Protein AF-A0A535B2J3-F1 (afdb_monomer_lite)

Foldseek 3Di:
DLLVVQVVLLVVLVVLCVVLQQKDAPPVVVVGDFQDIDGGLLNVLLLVLLVCLCCCLQPVVDPFEDEDDDDQWDDQLLCVLLCLVPPQWFWWKAFPPPRQIDGPVPDDDQADPPPRGGIDDTDTDRFWAWDFDDPDPDPVRIITGAQADVSRCLVCVVVCCVVVVHDPQHKYKYKDKHATNDSDRDSPLQRHRIFIKIKMWGFHAQVCLVVVLVVVLVSVLVSLVVQVFDPVQWDKAWDDPVRDDPQFPTKIFTWGQRSVGTDGFKIKTFRFLSSNVSCCVSVVDDQWDQDPVVRDIDRTTTIMIMGTSSNSSVRLSSRQWDWDQDPNDIAIARQGDLSSQSFQEEQEEQAPDPVSLVVSVVVQVVCVVPTRYHYDRDDHPVVVVSSCRSRHHPYYHYRYLLNAAAEAEEEQADQLVQPPPQSVPAGQQQPDFLQGRLLVQQLLLCVVLSYAEYEYEYEPRQVVVCVVCPQVVVSPHGYDYQYQPDCQEDLSSVVSCCVVCPQGKYKYAYSQKHFPVGCNVVSSVCSVVVFQKEFEKEFAPQQLQAWAFDDDPQATPATDGNDPDGPGRIGTRRIMIHGSCLNVLSVPDARDVVSHSYSRSSVRVCVVVVGGYHYDYDPGDMDRNSHLVRSLVSSQVVLVPAAADAQEAEDDCEEEAPREAEDHLEYAECEYEYESEYAEHVEYHYCEYEYYSEYHYYCEYEYCAAEYSEYADENEYAENDPDYHYSYYHHYNHYHYQDPDPDRDDDDDDDPPDDDDDDD

Structure (mmCIF, N/CA/C/O backbone):
data_AF-A0A535B2J3-F1
#
_entry.id   AF-A0A535B2J3-F1
#
loop_
_atom_site.group_PDB
_atom_site.id
_atom_site.type_symbol
_atom_site.label_atom_id
_atom_site.label_alt_id
_atom_site.label_comp_id
_atom_site.label_asym_id
_atom_site.label_entity_id
_atom_site.label_seq_id
_atom_site.pdbx_PDB_ins_code
_atom_site.Cartn_x
_atom_site.Cartn_y
_atom_site.Cartn_z
_atom_site.occupancy
_atom_site.B_iso_or_equiv
_atom_site.auth_seq_id
_atom_site.auth_comp_id
_atom_site.auth_asym_id
_atom_site.auth_atom_id
_atom_site.pdbx_PDB_model_num
ATOM 1 N N . MET A 1 1 ? 2.328 32.610 -19.456 1.00 42.97 1 MET A N 1
ATOM 2 C CA . MET A 1 1 ? 1.638 31.982 -18.310 1.00 42.97 1 MET A CA 1
ATOM 3 C C . MET A 1 1 ? 1.812 30.473 -18.332 1.00 42.97 1 MET A C 1
ATOM 5 O O . MET A 1 1 ? 2.559 30.004 -17.493 1.00 42.97 1 MET A O 1
ATOM 9 N N . ALA A 1 2 ? 1.305 29.754 -19.344 1.00 49.28 2 ALA A N 1
ATOM 10 C CA . ALA A 1 2 ? 1.430 28.292 -19.425 1.00 49.28 2 ALA A CA 1
ATOM 11 C C . ALA A 1 2 ? 2.874 27.763 -19.261 1.00 49.28 2 ALA A C 1
ATOM 13 O O . ALA A 1 2 ? 3.109 26.915 -18.417 1.00 49.28 2 ALA A O 1
ATOM 14 N N . ILE A 1 3 ? 3.874 28.277 -19.989 1.00 49.31 3 ILE A N 1
ATOM 15 C CA . ILE A 1 3 ? 5.268 27.773 -19.897 1.00 49.31 3 ILE A CA 1
ATOM 16 C C . ILE A 1 3 ? 5.845 27.878 -18.467 1.00 49.31 3 ILE A C 1
ATOM 18 O O . ILE A 1 3 ? 6.534 26.967 -18.017 1.00 49.31 3 ILE A O 1
ATOM 22 N N . ALA A 1 4 ? 5.517 28.946 -17.731 1.00 56.03 4 ALA A N 1
ATOM 23 C CA . ALA A 1 4 ? 5.994 29.149 -16.361 1.00 56.03 4 ALA A CA 1
ATOM 24 C C . ALA A 1 4 ? 5.326 28.187 -15.359 1.00 56.03 4 ALA A C 1
ATOM 26 O O . ALA A 1 4 ? 5.991 27.676 -14.462 1.00 56.03 4 ALA A O 1
ATOM 27 N N . GLU A 1 5 ? 4.034 27.894 -15.535 1.00 60.22 5 GLU A N 1
ATOM 28 C CA . GLU A 1 5 ? 3.304 26.913 -14.713 1.00 60.22 5 GLU A CA 1
ATOM 29 C C . GLU A 1 5 ? 3.809 25.481 -14.945 1.00 60.22 5 GLU A C 1
ATOM 31 O O . GLU A 1 5 ? 3.962 24.707 -14.000 1.00 60.22 5 GLU A O 1
ATOM 36 N N . HIS A 1 6 ? 4.144 25.137 -16.190 1.00 66.19 6 HIS A N 1
ATOM 37 C CA . HIS A 1 6 ? 4.666 23.817 -16.536 1.00 66.19 6 HIS A CA 1
ATOM 38 C C . HIS A 1 6 ? 6.083 23.563 -16.003 1.00 66.19 6 HIS A C 1
ATOM 40 O O . HIS A 1 6 ? 6.387 22.462 -15.537 1.00 66.19 6 HIS A O 1
ATOM 46 N N . GLN A 1 7 ? 6.948 24.578 -16.039 1.00 67.94 7 GLN A N 1
ATOM 47 C CA . GLN A 1 7 ? 8.300 24.486 -15.487 1.00 67.94 7 GLN A CA 1
ATOM 48 C C . GLN A 1 7 ? 8.262 24.328 -13.957 1.00 67.94 7 GLN A C 1
ATOM 50 O O . GLN A 1 7 ? 8.985 23.497 -13.405 1.00 67.94 7 GLN A O 1
ATOM 55 N N . ALA A 1 8 ? 7.320 25.007 -13.292 1.00 80.88 8 ALA A N 1
ATOM 56 C CA . ALA A 1 8 ? 7.088 24.864 -11.858 1.00 80.88 8 ALA A CA 1
ATOM 57 C C . ALA A 1 8 ? 6.654 23.439 -11.451 1.00 80.88 8 ALA A C 1
ATOM 59 O O . ALA A 1 8 ? 7.079 22.947 -10.406 1.00 80.88 8 ALA A O 1
ATOM 60 N N . LEU A 1 9 ? 5.847 22.742 -12.263 1.00 87.19 9 LEU A N 1
ATOM 61 C CA . LEU A 1 9 ? 5.443 21.357 -11.976 1.00 87.19 9 LEU A CA 1
ATOM 62 C C . LEU A 1 9 ? 6.635 20.387 -12.006 1.00 87.19 9 LEU A C 1
ATOM 64 O O . LEU A 1 9 ? 6.785 19.563 -11.103 1.00 87.19 9 LEU A O 1
ATOM 68 N N . MET A 1 10 ? 7.511 20.502 -13.008 1.00 89.81 10 MET A N 1
ATOM 69 C CA . MET A 1 10 ? 8.708 19.658 -13.099 1.00 89.81 10 MET A CA 1
ATOM 70 C C . MET A 1 10 ? 9.654 19.875 -11.912 1.00 89.81 10 MET A C 1
ATOM 72 O O . MET A 1 10 ? 10.157 18.907 -11.345 1.00 89.81 10 MET A O 1
ATOM 76 N N . GLU A 1 11 ? 9.857 21.122 -11.484 1.00 90.06 11 GLU A N 1
ATOM 77 C CA . GLU A 1 11 ? 10.669 21.437 -10.302 1.00 90.06 11 GLU A CA 1
ATOM 78 C C . GLU A 1 11 ? 10.076 20.840 -9.017 1.00 90.06 11 GLU A C 1
ATOM 80 O O . GLU A 1 11 ? 10.792 20.211 -8.229 1.00 90.06 11 GLU A O 1
ATOM 85 N N . LYS A 1 12 ? 8.755 20.969 -8.826 1.00 92.69 12 LYS A N 1
ATOM 86 C CA . LYS A 1 12 ? 8.033 20.359 -7.698 1.00 92.69 12 LYS A CA 1
ATOM 87 C C . LYS A 1 12 ? 8.185 18.838 -7.682 1.00 92.69 12 LYS A C 1
ATOM 89 O O . LYS A 1 12 ? 8.439 18.266 -6.621 1.00 92.69 12 LYS A O 1
ATOM 94 N N . LEU A 1 13 ? 8.076 18.188 -8.840 1.00 92.25 13 LEU A N 1
ATOM 95 C CA . LEU A 1 13 ? 8.222 16.739 -8.980 1.00 92.25 13 LEU A CA 1
ATOM 96 C C . LEU A 1 13 ? 9.639 16.256 -8.704 1.00 92.25 13 LEU A C 1
ATOM 98 O O . LEU A 1 13 ? 9.809 15.299 -7.957 1.00 92.25 13 LEU A O 1
ATOM 102 N N . VAL A 1 14 ? 10.659 16.924 -9.245 1.00 91.75 14 VAL A N 1
ATOM 103 C CA . VAL A 1 14 ? 12.063 16.586 -8.964 1.00 91.75 14 VAL A CA 1
ATOM 104 C C . VAL A 1 14 ? 12.368 16.767 -7.473 1.00 91.75 14 VAL A C 1
ATOM 106 O O . VAL A 1 14 ? 13.015 15.917 -6.859 1.00 91.75 14 VAL A O 1
ATOM 109 N N . SER A 1 15 ? 11.840 17.828 -6.856 1.00 94.25 15 SER A N 1
ATOM 110 C CA . SER A 1 15 ? 11.948 18.064 -5.412 1.00 94.25 15 SER A CA 1
ATOM 111 C C . SER A 1 15 ? 11.258 16.970 -4.587 1.00 94.25 15 SER A C 1
ATOM 113 O O . SER A 1 15 ? 11.850 16.441 -3.640 1.00 94.25 15 SER A O 1
ATOM 115 N N . LEU A 1 16 ? 10.037 16.569 -4.964 1.00 95.44 16 LEU A N 1
ATOM 116 C CA . LEU A 1 16 ? 9.313 15.460 -4.336 1.00 95.44 16 LEU A CA 1
ATOM 117 C C . LEU A 1 16 ? 10.080 14.141 -4.488 1.00 95.44 16 LEU A C 1
ATOM 119 O O . LEU A 1 16 ? 10.287 13.438 -3.497 1.00 95.44 16 LEU A O 1
ATOM 123 N N . ALA A 1 17 ? 10.536 13.836 -5.705 1.00 96.00 17 ALA A N 1
ATOM 124 C CA . ALA A 1 17 ? 11.269 12.623 -6.038 1.00 96.00 17 ALA A CA 1
ATOM 125 C C . ALA A 1 17 ? 12.525 12.478 -5.176 1.00 96.00 17 ALA A C 1
ATOM 127 O O . ALA A 1 17 ? 12.746 11.421 -4.582 1.00 96.00 17 ALA A O 1
ATOM 128 N N . LYS A 1 18 ? 13.287 13.564 -5.016 1.00 95.50 18 LYS A N 1
ATOM 129 C CA . LYS A 1 18 ? 14.454 13.604 -4.134 1.00 95.50 18 LYS A CA 1
ATOM 130 C C . LYS A 1 18 ? 14.072 13.463 -2.660 1.00 95.50 18 LYS A C 1
ATOM 132 O O . LYS A 1 18 ? 14.668 12.665 -1.945 1.00 95.50 18 LYS A O 1
ATOM 137 N N . ARG A 1 19 ? 13.063 14.200 -2.180 1.00 96.25 19 ARG A N 1
ATOM 138 C CA . ARG A 1 19 ? 12.648 14.174 -0.763 1.00 96.25 19 ARG A CA 1
ATOM 139 C C . ARG A 1 19 ? 12.114 12.808 -0.325 1.00 96.25 19 ARG A C 1
ATOM 141 O O . ARG A 1 19 ? 12.286 12.436 0.834 1.00 96.25 19 ARG A O 1
ATOM 148 N N . ARG A 1 20 ? 11.429 12.092 -1.220 1.00 96.62 20 ARG A N 1
ATOM 149 C CA . ARG A 1 20 ? 10.781 10.804 -0.924 1.00 96.62 20 ARG A CA 1
ATOM 150 C C . ARG A 1 20 ? 11.574 9.584 -1.378 1.00 96.62 20 ARG A C 1
ATOM 152 O O . ARG A 1 20 ? 11.248 8.479 -0.970 1.00 96.62 20 ARG A O 1
ATOM 159 N N . GLY A 1 21 ? 12.646 9.764 -2.143 1.00 96.81 21 GLY A N 1
ATOM 160 C CA . GLY A 1 21 ? 13.520 8.665 -2.543 1.00 96.81 21 GLY A CA 1
ATOM 161 C C . GLY A 1 21 ? 13.030 7.889 -3.762 1.00 96.81 21 GLY A C 1
ATOM 162 O O . GLY A 1 21 ? 13.150 6.664 -3.807 1.00 96.81 21 GLY A O 1
ATOM 163 N N . PHE A 1 22 ? 12.494 8.599 -4.757 1.00 98.06 22 PHE A N 1
ATOM 164 C CA . PHE A 1 22 ? 12.253 8.053 -6.091 1.00 98.06 22 PHE A CA 1
ATOM 165 C C . PHE A 1 22 ? 13.545 8.040 -6.914 1.00 98.06 22 PHE A C 1
ATOM 167 O O . PHE A 1 22 ? 14.028 6.974 -7.275 1.00 98.06 22 PHE A O 1
ATOM 174 N N . PHE A 1 23 ? 14.158 9.193 -7.165 1.00 97.06 23 PHE A N 1
ATOM 175 C CA . PHE A 1 23 ? 15.430 9.260 -7.885 1.00 97.06 23 PHE A CA 1
ATOM 176 C C . PHE A 1 23 ? 16.284 10.443 -7.431 1.00 97.06 23 PHE A C 1
ATOM 178 O O . PHE A 1 23 ? 15.773 11.444 -6.923 1.00 97.06 23 PHE A O 1
ATOM 185 N N . PHE A 1 24 ? 17.592 10.304 -7.626 1.00 94.75 24 PHE A N 1
ATOM 186 C CA . PHE A 1 24 ? 18.632 11.245 -7.232 1.00 94.75 24 PHE A CA 1
ATOM 187 C C . PHE A 1 24 ? 19.611 11.455 -8.382 1.00 94.75 24 PHE A C 1
ATOM 189 O O . PHE A 1 24 ? 19.810 10.569 -9.216 1.00 94.75 24 PHE A O 1
ATOM 196 N N . GLN A 1 25 ? 20.255 12.616 -8.408 1.00 94.75 25 GLN A N 1
ATOM 197 C CA . GLN A 1 25 ? 21.348 12.855 -9.337 1.00 94.75 25 GLN A CA 1
ATOM 198 C C . GLN A 1 25 ? 22.500 11.897 -8.998 1.00 94.75 25 GLN A C 1
ATOM 200 O O . GLN A 1 25 ? 22.959 11.872 -7.856 1.00 94.75 25 GLN A O 1
ATOM 205 N N . SER A 1 26 ? 22.980 11.112 -9.968 1.00 95.50 26 SER A N 1
ATOM 206 C CA . SER A 1 26 ? 24.045 10.147 -9.675 1.00 95.50 26 SER A CA 1
ATOM 207 C C . SER A 1 26 ? 25.315 10.868 -9.243 1.00 95.50 26 SER A C 1
ATOM 209 O O . SER A 1 26 ? 25.678 11.890 -9.835 1.00 95.50 26 SER A O 1
ATOM 211 N N . SER A 1 27 ? 25.977 10.341 -8.209 1.00 95.75 27 SER A N 1
ATOM 212 C CA . SER A 1 27 ? 27.178 10.932 -7.597 1.00 95.75 27 SER A CA 1
ATOM 213 C C . SER A 1 27 ? 26.992 12.374 -7.095 1.00 95.75 27 SER A C 1
ATOM 215 O O . SER A 1 27 ? 27.917 13.184 -7.165 1.00 95.75 27 SER A O 1
ATOM 217 N N . GLU A 1 28 ? 25.803 12.715 -6.580 1.00 93.69 28 GLU A N 1
ATOM 218 C CA . GLU A 1 28 ? 25.442 14.087 -6.180 1.00 93.69 28 GLU A CA 1
ATOM 219 C C . GLU A 1 28 ? 26.462 14.748 -5.235 1.00 93.69 28 GLU A C 1
ATOM 221 O O . GLU A 1 28 ? 26.800 15.918 -5.409 1.00 93.69 28 GLU A O 1
ATOM 226 N N . ILE A 1 29 ? 27.024 13.993 -4.283 1.00 95.69 29 ILE A N 1
ATOM 227 C CA . ILE A 1 29 ? 28.016 14.506 -3.319 1.00 95.69 29 ILE A CA 1
ATOM 228 C C . ILE A 1 29 ? 29.322 14.994 -3.973 1.00 95.69 29 ILE A C 1
ATOM 230 O O . ILE A 1 29 ? 30.072 15.740 -3.352 1.00 95.69 29 ILE A O 1
ATOM 234 N N . TYR A 1 30 ? 29.586 14.588 -5.218 1.00 96.38 30 TYR A N 1
ATOM 235 C CA . TYR A 1 30 ? 30.733 15.002 -6.030 1.00 96.38 30 TYR A CA 1
ATOM 236 C C . TYR A 1 30 ? 30.366 16.062 -7.083 1.00 96.38 30 TYR A C 1
ATOM 238 O O . TYR A 1 30 ? 31.141 16.312 -8.002 1.00 96.38 30 TYR A O 1
ATOM 246 N N . GLY A 1 31 ? 29.188 16.683 -6.969 1.00 89.12 31 GLY A N 1
ATOM 247 C CA . GLY A 1 31 ? 28.666 17.651 -7.940 1.00 89.12 31 GLY A CA 1
ATOM 248 C C . GLY A 1 31 ? 27.730 17.044 -8.987 1.00 89.12 31 GLY A C 1
ATOM 249 O O . GLY A 1 31 ? 27.185 17.778 -9.807 1.00 89.12 31 GLY A O 1
ATOM 250 N N . GLY A 1 32 ? 27.493 15.730 -8.926 1.00 90.69 32 GLY A N 1
ATOM 251 C CA . GLY A 1 32 ? 26.616 15.017 -9.846 1.00 90.69 32 GLY A CA 1
ATOM 252 C C . GLY A 1 32 ? 27.232 14.766 -11.226 1.00 90.69 32 GLY A C 1
ATOM 253 O O . GLY A 1 32 ? 28.096 15.505 -11.692 1.00 90.69 32 GLY A O 1
ATOM 254 N N . LEU A 1 33 ? 26.760 13.722 -11.911 1.00 89.94 33 LEU A N 1
ATOM 255 C CA . LEU A 1 33 ? 27.131 13.438 -13.299 1.00 89.94 33 LEU A CA 1
ATOM 256 C C . LEU A 1 33 ? 25.932 13.593 -14.246 1.00 89.94 33 LEU A C 1
ATOM 258 O O . LEU A 1 33 ? 25.046 12.741 -14.304 1.00 89.94 33 LEU A O 1
ATOM 262 N N . GLN A 1 34 ? 25.912 14.682 -15.020 1.00 88.38 34 GLN A N 1
ATOM 263 C CA . GLN A 1 34 ? 24.789 15.020 -15.901 1.00 88.38 34 GLN A CA 1
ATOM 264 C C . GLN A 1 34 ? 24.424 13.864 -16.852 1.00 88.38 34 GLN A C 1
ATOM 266 O O . GLN A 1 34 ? 25.271 13.337 -17.581 1.00 88.38 34 GLN A O 1
ATOM 271 N N . GLY A 1 35 ? 23.136 13.510 -16.869 1.00 89.56 35 GLY A N 1
ATOM 272 C CA . GLY A 1 35 ? 22.592 12.414 -17.676 1.00 89.56 35 GLY A CA 1
ATOM 273 C C . GLY A 1 35 ? 22.615 11.042 -16.993 1.00 89.56 35 GLY A C 1
ATOM 274 O O . GLY A 1 35 ? 22.115 10.091 -17.585 1.00 89.56 35 GLY A O 1
ATOM 275 N N . PHE A 1 36 ? 23.133 10.935 -15.767 1.00 94.81 36 PHE A N 1
ATOM 276 C CA . PHE A 1 36 ? 23.138 9.707 -14.966 1.00 94.81 36 PHE A CA 1
ATOM 277 C C . PHE A 1 36 ? 22.370 9.920 -13.662 1.00 94.81 36 PHE A C 1
ATOM 279 O O . PHE A 1 36 ? 22.537 10.944 -12.998 1.00 94.81 36 PHE A O 1
ATOM 286 N N . TRP A 1 37 ? 21.524 8.962 -13.293 1.00 95.69 37 TRP A N 1
ATOM 287 C CA . TRP A 1 37 ? 20.621 9.076 -12.149 1.00 95.69 37 TRP A CA 1
ATOM 288 C C . TRP A 1 37 ? 20.557 7.764 -11.374 1.00 95.69 37 TRP A C 1
ATOM 290 O O . TRP A 1 37 ? 20.576 6.686 -11.966 1.00 95.69 37 TRP A O 1
ATOM 300 N N . ASP A 1 38 ? 20.431 7.881 -10.056 1.00 96.94 38 ASP A N 1
ATOM 301 C CA . ASP A 1 38 ? 20.283 6.750 -9.147 1.00 96.94 38 ASP A CA 1
ATOM 302 C C . ASP A 1 38 ? 18.822 6.664 -8.687 1.00 96.94 38 ASP A C 1
ATOM 304 O O . ASP A 1 38 ? 18.208 7.676 -8.345 1.00 96.94 38 ASP A O 1
ATOM 308 N N . PHE A 1 39 ? 18.247 5.462 -8.647 1.00 97.81 39 PHE A N 1
ATOM 309 C CA . PHE A 1 39 ? 16.868 5.252 -8.194 1.00 97.81 39 PHE A CA 1
ATOM 310 C C . PHE A 1 39 ? 16.849 4.823 -6.726 1.00 97.81 39 PHE A C 1
ATOM 312 O O . PHE A 1 39 ? 17.432 3.801 -6.363 1.00 97.81 39 PHE A O 1
ATOM 319 N N . GLY A 1 40 ? 16.175 5.607 -5.882 1.00 97.62 40 GLY A N 1
ATOM 320 C CA . GLY A 1 40 ? 16.051 5.350 -4.448 1.00 97.62 40 GLY A CA 1
ATOM 321 C C . GLY A 1 40 ? 15.071 4.214 -4.115 1.00 97.62 40 GLY A C 1
ATOM 322 O O . GLY A 1 40 ? 14.533 3.571 -5.020 1.00 97.62 40 GLY A O 1
ATOM 323 N N . PRO A 1 41 ? 14.793 3.961 -2.821 1.00 97.94 41 PRO A N 1
ATOM 324 C CA . PRO A 1 41 ? 13.966 2.829 -2.385 1.00 97.94 41 PRO A CA 1
ATOM 325 C C . PRO A 1 41 ? 12.567 2.772 -3.023 1.00 97.94 41 PRO A C 1
ATOM 327 O O . PRO A 1 41 ? 12.095 1.700 -3.413 1.00 97.94 41 PRO A O 1
ATOM 330 N N . LEU A 1 42 ? 11.906 3.921 -3.188 1.00 98.12 42 LEU A N 1
ATOM 331 C CA . LEU A 1 42 ? 10.589 3.975 -3.828 1.00 98.12 42 LEU A CA 1
ATOM 332 C C . LEU A 1 42 ? 10.705 3.881 -5.349 1.00 98.12 42 LEU A C 1
ATOM 334 O O . LEU A 1 42 ? 9.904 3.206 -5.996 1.00 98.12 42 LEU A O 1
ATOM 338 N N . GLY A 1 43 ? 11.732 4.512 -5.920 1.00 97.69 43 GLY A N 1
ATOM 339 C CA . GLY A 1 43 ? 11.957 4.508 -7.361 1.00 97.69 43 GLY A CA 1
ATOM 340 C C . GLY A 1 43 ? 12.300 3.133 -7.897 1.00 97.69 43 GLY A C 1
ATOM 341 O O . GLY A 1 43 ? 11.712 2.724 -8.890 1.00 97.69 43 GLY A O 1
ATOM 342 N N . VAL A 1 44 ? 13.175 2.378 -7.226 1.00 97.81 44 VAL A N 1
ATOM 343 C CA . VAL A 1 44 ? 13.507 1.007 -7.643 1.00 97.81 44 VAL A CA 1
ATOM 344 C C . VAL A 1 44 ? 12.272 0.105 -7.608 1.00 97.81 44 VAL A C 1
ATOM 346 O O . VAL A 1 44 ? 12.071 -0.710 -8.507 1.00 97.81 44 VAL A O 1
ATOM 349 N N . THR A 1 45 ? 11.395 0.296 -6.621 1.00 97.94 45 THR A N 1
ATOM 350 C CA . THR A 1 45 ? 10.156 -0.475 -6.483 1.00 97.94 45 THR A CA 1
ATOM 351 C C . THR A 1 45 ? 9.156 -0.141 -7.590 1.00 97.94 45 THR A C 1
ATOM 353 O O . THR A 1 45 ? 8.603 -1.052 -8.215 1.00 97.94 45 THR A O 1
ATOM 356 N N . LEU A 1 46 ? 8.968 1.146 -7.894 1.00 98.12 46 LEU A N 1
ATOM 357 C CA . LEU A 1 46 ? 8.133 1.601 -9.010 1.00 98.12 46 LEU A CA 1
ATOM 358 C C . LEU A 1 46 ? 8.681 1.106 -10.356 1.00 98.12 46 LEU A C 1
ATOM 360 O O . LEU A 1 46 ? 7.953 0.510 -11.148 1.00 98.12 46 LEU A O 1
ATOM 364 N N . ARG A 1 47 ? 9.988 1.264 -10.580 1.00 97.44 47 ARG A N 1
ATOM 365 C CA . ARG A 1 47 ? 10.705 0.819 -11.783 1.00 97.44 47 ARG A CA 1
ATOM 366 C C . ARG A 1 47 ? 10.558 -0.686 -12.004 1.00 97.44 47 ARG A C 1
ATOM 368 O O . ARG A 1 47 ? 10.275 -1.130 -13.113 1.00 97.44 47 ARG A O 1
ATOM 375 N N . ASN A 1 48 ? 10.678 -1.482 -10.943 1.00 97.94 48 ASN A N 1
ATOM 376 C CA . ASN A 1 48 ? 10.456 -2.927 -11.002 1.00 97.94 48 ASN A CA 1
ATOM 377 C C . ASN A 1 48 ? 8.986 -3.290 -11.253 1.00 97.94 48 ASN A C 1
ATOM 379 O O . ASN A 1 48 ? 8.722 -4.269 -11.950 1.00 97.94 48 ASN A O 1
ATOM 383 N N . SER A 1 49 ? 8.036 -2.512 -10.728 1.00 97.62 49 SER A N 1
ATOM 384 C CA . SER A 1 49 ? 6.602 -2.716 -10.978 1.00 97.62 49 SER A CA 1
ATOM 385 C C . SER A 1 49 ? 6.249 -2.469 -12.447 1.00 97.62 49 SER A C 1
ATOM 387 O O . SER A 1 49 ? 5.562 -3.295 -13.045 1.00 97.62 49 SER A O 1
ATOM 389 N N . ILE A 1 50 ? 6.800 -1.410 -13.052 1.00 98.38 50 ILE A N 1
ATOM 390 C CA . ILE A 1 50 ? 6.670 -1.110 -14.488 1.00 98.38 50 ILE A CA 1
ATOM 391 C C . ILE A 1 50 ? 7.232 -2.263 -15.328 1.00 98.38 50 ILE A C 1
ATOM 393 O O . ILE A 1 50 ? 6.522 -2.818 -16.167 1.00 98.38 50 ILE A O 1
ATOM 397 N N . LYS A 1 51 ? 8.473 -2.687 -15.053 1.00 98.56 51 LYS A N 1
ATOM 398 C CA . LYS A 1 51 ? 9.116 -3.803 -15.766 1.00 98.56 51 LYS A CA 1
ATOM 399 C C . LYS A 1 51 ? 8.329 -5.103 -15.658 1.00 98.56 51 LYS A C 1
ATOM 401 O O . LYS A 1 51 ? 8.141 -5.791 -16.653 1.00 98.56 51 LYS A O 1
ATOM 406 N N . ARG A 1 52 ? 7.833 -5.434 -14.463 1.00 98.00 52 ARG A N 1
ATOM 407 C CA . ARG A 1 52 ? 7.024 -6.640 -14.243 1.00 98.00 52 ARG A CA 1
ATOM 408 C C . ARG A 1 52 ? 5.691 -6.569 -14.984 1.00 98.00 52 ARG A C 1
ATOM 410 O O . ARG A 1 52 ? 5.273 -7.570 -15.551 1.00 98.00 52 ARG A O 1
ATOM 417 N N . ALA A 1 53 ? 5.036 -5.409 -14.996 1.00 98.25 53 ALA A N 1
ATOM 418 C CA . ALA A 1 53 ? 3.793 -5.214 -15.739 1.00 98.25 53 ALA A CA 1
ATOM 419 C C . ALA A 1 53 ? 4.001 -5.355 -17.253 1.00 98.25 53 ALA A C 1
ATOM 421 O O . ALA A 1 53 ? 3.168 -5.959 -17.934 1.00 98.25 53 ALA A O 1
ATOM 422 N N . TRP A 1 54 ? 5.117 -4.841 -17.776 1.00 98.62 54 TRP A N 1
ATOM 423 C CA . TRP A 1 54 ? 5.496 -5.031 -19.174 1.00 98.62 54 TRP A CA 1
ATOM 424 C C . TRP A 1 54 ? 5.791 -6.501 -19.468 1.00 98.62 54 TRP A C 1
ATOM 426 O O . TRP A 1 54 ? 5.133 -7.079 -20.325 1.00 98.62 54 TRP A O 1
ATOM 436 N N . TRP A 1 55 ? 6.689 -7.134 -18.703 1.00 98.75 55 TRP A N 1
ATOM 437 C CA . TRP A 1 55 ? 7.105 -8.526 -18.912 1.00 98.75 55 TRP A CA 1
ATOM 438 C C . TRP A 1 55 ? 5.928 -9.495 -18.855 1.00 98.75 55 TRP A C 1
ATOM 440 O O . TRP A 1 55 ? 5.763 -10.342 -19.729 1.00 98.75 55 TRP A O 1
ATOM 450 N N . ARG A 1 56 ? 5.048 -9.316 -17.866 1.00 98.31 56 ARG A N 1
ATOM 451 C CA . ARG A 1 56 ? 3.833 -10.116 -17.743 1.00 98.31 56 ARG A CA 1
ATOM 452 C C . ARG A 1 56 ? 2.950 -9.999 -18.984 1.00 98.31 56 ARG A C 1
ATOM 454 O O . ARG A 1 56 ? 2.468 -11.006 -19.477 1.00 98.31 56 ARG A O 1
ATOM 461 N N . THR A 1 57 ? 2.743 -8.787 -19.493 1.00 98.00 57 THR A N 1
ATOM 462 C CA . THR A 1 57 ? 1.847 -8.551 -20.639 1.00 98.00 57 THR A CA 1
ATOM 463 C C . THR A 1 57 ? 2.466 -8.990 -21.963 1.00 98.00 57 THR A C 1
ATOM 465 O O . THR A 1 57 ? 1.784 -9.565 -22.805 1.00 98.00 57 THR A O 1
ATOM 468 N N . MET A 1 58 ? 3.750 -8.698 -22.150 1.00 97.94 58 MET A N 1
ATOM 469 C CA . MET A 1 58 ? 4.452 -8.878 -23.418 1.00 97.94 58 MET A CA 1
ATOM 470 C C . MET A 1 58 ? 5.029 -10.277 -23.579 1.00 97.94 58 MET A C 1
ATOM 472 O O . MET A 1 58 ? 5.238 -10.691 -24.708 1.00 97.94 58 MET A O 1
ATOM 476 N N . VAL A 1 59 ? 5.278 -10.999 -22.483 1.00 98.19 59 VAL A N 1
ATOM 477 C CA . VAL A 1 59 ? 5.914 -12.322 -22.507 1.00 98.19 59 VAL A CA 1
ATOM 478 C C . VAL A 1 59 ? 5.031 -13.367 -21.824 1.00 98.19 59 VAL A C 1
ATOM 480 O O . VAL A 1 59 ? 4.589 -14.303 -22.470 1.00 98.19 59 VAL A O 1
ATOM 483 N N . GLU A 1 60 ? 4.717 -13.219 -20.532 1.00 98.31 60 GLU A N 1
ATOM 484 C CA . GLU A 1 60 ? 4.087 -14.314 -19.758 1.00 98.31 60 GLU A CA 1
ATOM 485 C C . GLU A 1 60 ? 2.627 -14.611 -20.131 1.00 98.31 60 GLU A C 1
ATOM 487 O O . GLU A 1 60 ? 2.162 -15.733 -19.949 1.00 98.31 60 GLU A O 1
ATOM 492 N N . LEU A 1 61 ? 1.879 -13.605 -20.591 1.00 98.00 61 LEU A N 1
ATOM 493 C CA . LEU A 1 61 ? 0.474 -13.737 -20.999 1.00 98.00 61 LEU A CA 1
ATOM 494 C C . LEU A 1 61 ? 0.320 -14.050 -22.495 1.00 98.00 61 LEU A C 1
ATOM 496 O O . LEU A 1 61 ? -0.784 -13.940 -23.031 1.00 98.00 61 LEU A O 1
ATOM 500 N N . ARG A 1 62 ? 1.416 -14.402 -23.173 1.00 97.12 62 ARG A N 1
ATOM 501 C CA . ARG A 1 62 ? 1.463 -14.652 -24.610 1.00 97.12 62 ARG A CA 1
ATOM 502 C C . ARG A 1 62 ? 2.066 -16.019 -24.908 1.00 97.12 62 ARG A C 1
ATOM 504 O O . ARG A 1 62 ? 3.047 -16.417 -24.293 1.00 97.12 62 ARG A O 1
ATOM 511 N N . ASP A 1 63 ? 1.514 -16.693 -25.911 1.00 97.12 63 ASP A N 1
ATOM 512 C CA . ASP A 1 63 ? 2.036 -17.978 -26.398 1.00 97.12 63 ASP A CA 1
ATOM 513 C C . ASP A 1 63 ? 3.081 -17.805 -27.516 1.00 97.12 63 ASP A C 1
ATOM 515 O O . ASP A 1 63 ? 3.735 -18.762 -27.928 1.00 97.12 63 ASP A O 1
ATOM 519 N N . ASP A 1 64 ? 3.220 -16.584 -28.035 1.00 97.88 64 ASP A N 1
ATOM 520 C CA . ASP A 1 64 ? 3.990 -16.245 -29.231 1.00 97.88 64 ASP A CA 1
ATOM 521 C C . ASP A 1 64 ? 5.210 -15.358 -28.943 1.00 97.88 64 ASP A C 1
ATOM 523 O O . ASP A 1 64 ? 5.846 -14.898 -29.886 1.00 97.88 64 ASP A O 1
ATOM 527 N N . VAL A 1 65 ? 5.562 -15.107 -27.677 1.00 98.44 65 VAL A N 1
ATOM 528 C CA . VAL A 1 65 ? 6.731 -14.293 -27.302 1.00 98.44 65 VAL A CA 1
ATOM 529 C C . VAL A 1 65 ? 7.583 -15.012 -26.264 1.00 98.44 65 VAL A C 1
ATOM 531 O O . VAL A 1 65 ? 7.075 -15.564 -25.292 1.00 98.44 65 VAL A O 1
ATOM 534 N N . VAL A 1 66 ? 8.901 -14.972 -26.449 1.00 98.56 66 VAL A N 1
ATOM 535 C CA . VAL A 1 66 ? 9.889 -15.518 -25.507 1.00 98.56 66 VAL A CA 1
ATOM 536 C C . VAL A 1 66 ? 10.836 -14.438 -25.008 1.00 98.56 66 VAL A C 1
ATOM 538 O O . VAL A 1 66 ? 11.055 -13.432 -25.673 1.00 98.56 66 VAL A O 1
ATOM 541 N N . GLY A 1 67 ? 11.404 -14.646 -23.822 1.00 98.25 67 GLY A N 1
ATOM 542 C CA . GLY A 1 67 ? 12.362 -13.724 -23.219 1.00 98.25 67 GLY A CA 1
ATOM 543 C C . GLY A 1 67 ? 13.819 -14.060 -23.540 1.00 98.25 67 GLY A C 1
ATOM 544 O O . GLY A 1 67 ? 14.178 -15.236 -23.616 1.00 98.25 67 GLY A O 1
ATOM 545 N N . ILE A 1 68 ? 14.669 -13.037 -23.637 1.00 98.12 68 ILE A N 1
ATOM 546 C CA . ILE A 1 68 ? 16.135 -13.173 -23.647 1.00 98.12 68 ILE A CA 1
ATOM 547 C C . ILE A 1 68 ? 16.792 -12.078 -22.791 1.00 98.12 68 ILE A C 1
ATOM 549 O O . ILE A 1 68 ? 16.195 -11.033 -22.540 1.00 98.12 68 ILE A O 1
ATOM 553 N N . ASP A 1 69 ? 18.025 -12.323 -22.346 1.00 98.06 69 ASP A N 1
ATOM 554 C CA . ASP A 1 69 ? 18.898 -11.328 -21.718 1.00 98.06 69 ASP A CA 1
ATOM 555 C C . ASP A 1 69 ? 20.304 -11.428 -22.325 1.00 98.06 69 ASP A C 1
ATOM 557 O O . ASP A 1 69 ? 21.021 -12.413 -22.134 1.00 98.06 69 ASP A O 1
ATOM 561 N N . THR A 1 70 ? 20.677 -10.427 -23.118 1.00 98.12 70 THR A N 1
ATOM 562 C CA . THR A 1 70 ? 21.948 -10.382 -23.846 1.00 98.12 70 THR A CA 1
ATOM 563 C C . THR A 1 70 ? 22.972 -9.486 -23.154 1.00 98.12 70 THR A C 1
ATOM 565 O O . THR A 1 70 ? 22.638 -8.525 -22.453 1.00 98.12 70 THR A O 1
ATOM 568 N N . ALA A 1 71 ? 24.258 -9.771 -23.380 1.00 97.88 71 ALA A N 1
ATOM 569 C CA . ALA A 1 71 ? 25.353 -8.965 -22.849 1.00 97.88 71 ALA A CA 1
ATOM 570 C C . ALA A 1 71 ? 25.306 -7.512 -23.367 1.00 97.88 71 ALA A C 1
ATOM 572 O O . ALA A 1 71 ? 24.999 -7.253 -24.529 1.00 97.88 71 ALA A O 1
ATOM 573 N N . ILE A 1 72 ? 25.682 -6.551 -22.513 1.00 97.81 72 ILE A N 1
ATOM 574 C CA . ILE A 1 72 ? 25.799 -5.127 -22.890 1.00 97.81 72 ILE A CA 1
ATOM 575 C C . ILE A 1 72 ? 26.943 -4.906 -23.886 1.00 97.81 72 ILE A C 1
ATOM 577 O O . ILE A 1 72 ? 26.824 -4.094 -24.803 1.00 97.81 72 ILE A O 1
ATOM 581 N N . ILE A 1 73 ? 28.060 -5.606 -23.677 1.00 96.50 73 ILE A N 1
ATOM 582 C CA . ILE A 1 73 ? 29.231 -5.551 -24.548 1.00 96.50 73 ILE A CA 1
ATOM 583 C C . ILE A 1 73 ? 29.107 -6.677 -25.568 1.00 96.50 73 ILE A C 1
ATOM 585 O O . ILE A 1 73 ? 29.103 -7.855 -25.212 1.00 96.50 73 ILE A O 1
ATOM 589 N N . MET A 1 74 ? 29.041 -6.298 -26.840 1.00 96.00 74 MET A N 1
ATOM 590 C CA . MET A 1 74 ? 28.955 -7.214 -27.976 1.00 96.00 74 MET A CA 1
ATOM 591 C C . MET A 1 74 ? 30.169 -7.055 -28.891 1.00 96.00 74 MET A C 1
ATOM 593 O O . MET A 1 74 ? 30.925 -6.084 -28.793 1.00 96.00 74 MET A O 1
ATOM 597 N N . ASN A 1 75 ? 30.343 -8.002 -29.815 1.00 95.25 75 ASN A N 1
ATOM 598 C CA . ASN A 1 75 ? 31.371 -7.891 -30.842 1.00 95.25 75 ASN A CA 1
ATOM 599 C C . ASN A 1 75 ? 31.191 -6.571 -31.630 1.00 95.25 75 ASN A C 1
ATOM 601 O O . ASN A 1 75 ? 30.084 -6.307 -32.098 1.00 95.25 75 ASN A O 1
ATOM 605 N N . PRO A 1 76 ? 32.245 -5.760 -31.846 1.00 94.62 76 PRO A N 1
ATOM 606 C CA . PRO A 1 76 ? 32.137 -4.486 -32.564 1.00 94.62 76 PRO A CA 1
ATOM 607 C C . PRO A 1 76 ? 31.497 -4.596 -33.951 1.00 94.62 76 PRO A C 1
ATOM 609 O O . PRO A 1 76 ? 30.832 -3.662 -34.398 1.00 94.62 76 PRO A O 1
ATOM 612 N N . LYS A 1 77 ? 31.655 -5.747 -34.621 1.00 95.81 77 LYS A N 1
ATOM 613 C CA . LYS A 1 77 ? 31.043 -6.012 -35.929 1.00 95.81 77 LYS A CA 1
ATOM 614 C C . LYS A 1 77 ? 29.517 -5.948 -35.896 1.00 95.81 77 LYS A C 1
ATOM 616 O O . LYS A 1 77 ? 28.940 -5.576 -36.908 1.00 95.81 77 LYS A O 1
ATOM 621 N N . THR A 1 78 ? 28.879 -6.233 -34.760 1.00 96.94 78 THR A N 1
ATOM 622 C CA . THR A 1 78 ? 27.427 -6.088 -34.580 1.00 96.94 78 THR A CA 1
ATOM 623 C C . THR A 1 78 ? 26.982 -4.646 -34.843 1.00 96.94 78 THR A C 1
ATOM 625 O O . THR A 1 78 ? 26.026 -4.419 -35.577 1.00 96.94 78 THR A O 1
ATOM 628 N N . TRP A 1 79 ? 27.715 -3.662 -34.317 1.00 96.19 79 TRP A N 1
ATOM 629 C CA . TRP A 1 79 ? 27.400 -2.233 -34.464 1.00 96.19 79 TRP A CA 1
ATOM 630 C C . TRP A 1 79 ? 27.808 -1.660 -35.824 1.00 96.19 79 TRP A C 1
ATOM 632 O O . TRP A 1 79 ? 27.292 -0.628 -36.251 1.00 96.19 79 TRP A O 1
ATOM 642 N N . VAL A 1 80 ? 28.760 -2.309 -36.499 1.00 94.69 80 VAL A N 1
ATOM 643 C CA . VAL A 1 80 ? 29.096 -2.000 -37.894 1.00 94.69 80 VAL A CA 1
ATOM 644 C C . VAL A 1 80 ? 27.993 -2.509 -38.817 1.00 94.69 80 VAL A C 1
ATOM 646 O O . VAL A 1 80 ? 27.529 -1.749 -39.658 1.00 94.69 80 VAL A O 1
ATOM 649 N N . ALA A 1 81 ? 27.555 -3.759 -38.635 1.00 96.00 81 ALA A N 1
ATOM 650 C CA . ALA A 1 81 ? 26.512 -4.386 -39.443 1.00 96.00 81 ALA A CA 1
ATOM 651 C C . ALA A 1 81 ? 25.186 -3.624 -39.350 1.00 96.00 81 ALA A C 1
ATOM 653 O O . ALA A 1 81 ? 24.591 -3.319 -40.374 1.00 96.00 81 ALA A O 1
ATOM 654 N N . SER A 1 82 ? 24.773 -3.230 -38.144 1.00 94.75 82 SER A N 1
ATOM 655 C CA . SER A 1 82 ? 23.544 -2.451 -37.942 1.00 94.75 82 SER A CA 1
ATOM 656 C C . SER A 1 82 ? 23.644 -0.984 -38.376 1.00 94.75 82 SER A C 1
ATOM 658 O O . SER A 1 82 ? 22.643 -0.272 -38.382 1.00 94.75 82 SER A O 1
ATOM 660 N N . GLY A 1 83 ? 24.841 -0.506 -38.734 1.00 93.00 83 GLY A N 1
ATOM 661 C CA . GLY A 1 83 ? 25.083 0.870 -39.169 1.00 93.00 83 GLY A CA 1
ATOM 662 C C . GLY A 1 83 ? 25.305 1.880 -38.037 1.00 93.00 83 GLY A C 1
ATOM 663 O O . GLY A 1 83 ? 25.627 3.035 -38.314 1.00 93.00 83 GLY A O 1
ATOM 664 N N . HIS A 1 84 ? 25.224 1.475 -36.766 1.00 93.94 84 HIS A N 1
ATOM 665 C CA . HIS A 1 84 ? 25.369 2.374 -35.613 1.00 93.94 84 HIS A CA 1
ATOM 666 C C . HIS A 1 84 ? 26.728 3.087 -35.549 1.00 93.94 84 HIS A C 1
ATOM 668 O O . HIS A 1 84 ? 26.815 4.258 -35.178 1.00 93.94 84 HIS A O 1
ATOM 674 N N . VAL A 1 85 ? 27.813 2.416 -35.947 1.00 91.50 85 VAL A N 1
ATOM 675 C CA . VAL A 1 85 ? 29.152 3.038 -35.971 1.00 91.50 85 VAL A CA 1
ATOM 676 C C . VAL A 1 85 ? 29.218 4.220 -36.945 1.00 91.50 85 VAL A C 1
ATOM 678 O O . VAL A 1 85 ? 29.957 5.171 -36.693 1.00 91.50 85 VAL A O 1
ATOM 681 N N . GLN A 1 86 ? 28.450 4.174 -38.034 1.00 88.00 86 GLN A N 1
ATOM 682 C CA . GLN A 1 86 ? 28.482 5.185 -39.092 1.00 88.00 86 GLN A CA 1
ATOM 683 C C . GLN A 1 86 ? 27.394 6.247 -38.911 1.00 88.00 86 GLN A C 1
ATOM 685 O O . GLN A 1 86 ? 27.685 7.432 -39.038 1.00 88.00 86 GLN A O 1
ATOM 690 N N . ASN A 1 87 ? 26.173 5.827 -38.574 1.00 87.62 87 ASN A N 1
ATOM 691 C CA . ASN A 1 87 ? 24.973 6.653 -38.716 1.00 87.62 87 ASN A CA 1
ATOM 692 C C . ASN A 1 87 ? 24.347 7.090 -37.382 1.00 87.62 87 ASN A C 1
ATOM 694 O O . ASN A 1 87 ? 23.448 7.924 -37.384 1.00 87.62 87 ASN A O 1
ATOM 698 N N . PHE A 1 88 ? 24.795 6.557 -36.237 1.00 89.31 88 PHE A N 1
ATOM 699 C CA . PHE A 1 88 ? 24.245 6.914 -34.921 1.00 89.31 88 PHE A CA 1
ATOM 700 C C . PHE A 1 88 ? 24.876 8.206 -34.382 1.00 89.31 88 PHE A C 1
ATOM 702 O O . PHE A 1 88 ? 25.626 8.193 -33.399 1.00 89.31 88 PHE A O 1
ATOM 709 N N . THR A 1 89 ? 24.645 9.314 -35.088 1.00 87.81 89 THR A N 1
ATOM 710 C CA . THR A 1 89 ? 25.297 10.607 -34.850 1.00 87.81 89 THR A CA 1
ATOM 711 C C . THR A 1 89 ? 24.306 11.755 -34.721 1.00 87.81 89 THR A C 1
ATOM 713 O O . THR A 1 89 ? 23.359 11.828 -35.497 1.00 87.81 89 THR A O 1
ATOM 716 N N . ASP A 1 90 ? 24.603 12.699 -33.829 1.00 87.06 90 ASP A N 1
ATOM 717 C CA . ASP A 1 90 ? 23.909 13.987 -33.746 1.00 87.06 90 ASP A CA 1
ATOM 718 C C . ASP A 1 90 ? 24.822 15.147 -34.183 1.00 87.06 90 ASP A C 1
ATOM 720 O O . ASP A 1 90 ? 26.043 15.093 -33.971 1.00 87.06 90 ASP A O 1
ATOM 724 N N . PRO A 1 91 ? 24.257 16.240 -34.731 1.00 87.25 91 PRO A N 1
ATOM 725 C CA . PRO A 1 91 ? 25.022 17.434 -35.051 1.00 87.25 91 PRO A CA 1
ATOM 726 C C . PRO A 1 91 ? 25.397 18.191 -33.766 1.00 87.25 91 PRO A C 1
ATOM 728 O O . PRO A 1 91 ? 24.542 18.677 -33.028 1.00 87.25 91 PRO A O 1
ATOM 731 N N . LEU A 1 92 ? 26.696 18.321 -33.508 1.00 90.62 92 LEU A N 1
ATOM 732 C CA . LEU A 1 92 ? 27.270 18.961 -32.327 1.00 90.62 92 LEU A CA 1
ATOM 733 C C . LEU A 1 92 ? 27.909 20.305 -32.676 1.00 90.62 92 LEU A C 1
ATOM 735 O O . LEU A 1 92 ? 28.742 20.383 -33.581 1.00 90.62 92 LEU A O 1
ATOM 739 N N . VAL A 1 93 ? 27.593 21.324 -31.880 1.00 90.06 93 VAL A N 1
ATOM 740 C CA . VAL A 1 93 ? 28.294 22.614 -31.843 1.00 90.06 93 VAL A CA 1
ATOM 741 C C . VAL A 1 93 ? 28.872 22.859 -30.450 1.00 90.06 93 VAL A C 1
ATOM 743 O O . VAL A 1 93 ? 28.335 22.389 -29.447 1.00 90.06 93 VAL A O 1
ATOM 746 N N . GLU A 1 94 ? 29.983 23.584 -30.371 1.00 90.69 94 GLU A N 1
ATOM 747 C CA . GLU A 1 94 ? 30.623 23.978 -29.114 1.00 90.69 94 GLU A CA 1
ATOM 748 C C . GLU A 1 94 ? 30.665 25.506 -29.015 1.00 90.69 94 GLU A C 1
ATOM 750 O O . GLU A 1 94 ? 31.001 26.180 -29.987 1.00 90.69 94 GLU A O 1
ATOM 755 N N . CYS A 1 95 ? 30.316 26.074 -27.859 1.00 89.50 95 CYS A N 1
ATOM 756 C CA . CYS A 1 95 ? 30.514 27.503 -27.622 1.00 89.50 95 CYS A CA 1
ATOM 757 C C . CYS A 1 95 ? 32.015 27.785 -27.493 1.00 89.50 95 CYS A C 1
ATOM 759 O O . CYS A 1 95 ? 32.666 27.269 -26.586 1.00 89.50 95 CYS A O 1
ATOM 761 N N . LYS A 1 96 ? 32.572 28.654 -28.344 1.00 90.88 96 LYS A N 1
ATOM 762 C CA . LYS A 1 96 ? 34.009 28.992 -28.335 1.00 90.88 96 LYS A CA 1
ATOM 763 C C . LYS A 1 96 ? 34.470 29.714 -27.059 1.00 90.88 96 LYS A C 1
ATOM 765 O O . LYS A 1 96 ? 35.670 29.888 -26.871 1.00 90.88 96 LYS A O 1
ATOM 770 N N . LYS A 1 97 ? 33.538 30.173 -26.213 1.00 90.38 97 LYS A N 1
ATOM 771 C CA . LYS A 1 97 ? 33.817 30.932 -24.985 1.00 90.38 97 LYS A CA 1
ATOM 772 C C . LYS A 1 97 ? 33.753 30.066 -23.726 1.00 90.38 97 LYS A C 1
ATOM 774 O O . LYS A 1 97 ? 34.720 30.039 -22.973 1.00 90.38 97 LYS A O 1
ATOM 779 N N . CYS A 1 98 ? 32.644 29.360 -23.492 1.00 87.75 98 CYS A N 1
ATOM 780 C CA . CYS A 1 98 ? 32.480 28.499 -22.312 1.00 87.75 98 CYS A CA 1
ATOM 781 C C . CYS A 1 98 ? 32.794 27.016 -22.563 1.00 87.75 98 CYS A C 1
ATOM 783 O O . CYS A 1 98 ? 32.754 26.228 -21.620 1.00 87.75 98 CYS A O 1
ATOM 785 N N . HIS A 1 99 ? 33.077 26.623 -23.811 1.00 87.88 99 HIS A N 1
ATOM 786 C CA . HIS A 1 99 ? 33.346 25.240 -24.232 1.00 87.88 99 HIS A CA 1
ATOM 787 C C . HIS A 1 99 ? 32.217 24.235 -23.945 1.00 87.88 99 HIS A C 1
ATOM 789 O O . HIS A 1 99 ? 32.407 23.020 -24.050 1.00 87.88 99 HIS A O 1
ATOM 795 N N . GLN A 1 100 ? 31.016 24.717 -23.612 1.00 85.75 100 GLN A N 1
ATOM 796 C CA . GLN A 1 100 ? 29.834 23.870 -23.496 1.00 85.75 100 GLN A CA 1
ATOM 797 C C . GLN A 1 100 ? 29.380 23.402 -24.880 1.00 85.75 100 GLN A C 1
ATOM 799 O O . GLN A 1 100 ? 29.478 24.128 -25.873 1.00 85.75 100 GLN A O 1
ATOM 804 N N . ARG A 1 101 ? 28.895 22.161 -24.935 1.00 88.31 101 ARG A N 1
ATOM 805 C CA . ARG A 1 101 ? 28.496 21.479 -26.167 1.00 88.31 101 ARG A CA 1
ATOM 806 C C . ARG A 1 101 ? 26.985 21.372 -26.234 1.00 88.31 101 ARG A C 1
ATOM 808 O O . ARG A 1 101 ? 26.340 21.019 -25.249 1.00 88.31 101 ARG A O 1
ATOM 815 N N . PHE A 1 102 ? 26.450 21.629 -27.415 1.00 85.69 102 PHE A N 1
ATOM 816 C CA . PHE A 1 102 ? 25.021 21.651 -27.669 1.00 85.69 102 PHE A CA 1
ATOM 817 C C . PHE A 1 102 ? 24.708 20.894 -28.949 1.00 85.69 102 PHE A C 1
ATOM 819 O O . PHE A 1 102 ? 25.529 20.812 -29.867 1.00 85.69 102 PHE A O 1
ATOM 826 N N . ARG A 1 103 ? 23.491 20.364 -29.016 1.00 86.25 103 ARG A N 1
ATOM 827 C CA . ARG A 1 103 ? 22.912 19.920 -30.280 1.00 86.25 103 ARG A CA 1
ATOM 828 C C . ARG A 1 103 ? 22.635 21.120 -31.177 1.00 86.25 103 ARG A C 1
ATOM 830 O O . ARG A 1 103 ? 21.989 22.073 -30.742 1.00 86.25 103 ARG A O 1
ATOM 837 N N . ALA A 1 104 ? 23.125 21.073 -32.413 1.00 84.31 104 ALA A N 1
ATOM 838 C CA . ALA A 1 104 ? 23.043 22.184 -33.360 1.00 84.31 104 ALA A CA 1
ATOM 839 C C . ALA A 1 104 ? 21.590 22.576 -33.671 1.00 84.31 104 ALA A C 1
ATOM 841 O O . ALA A 1 104 ? 21.280 23.751 -33.822 1.00 84.31 104 ALA A O 1
ATOM 842 N N . ASP A 1 105 ? 20.694 21.593 -33.713 1.00 83.75 105 ASP A N 1
ATOM 843 C CA . ASP A 1 105 ? 19.263 21.759 -33.957 1.00 83.75 105 ASP A CA 1
ATOM 844 C C . ASP A 1 105 ? 18.485 22.292 -32.738 1.00 83.75 105 ASP A C 1
ATOM 846 O O . ASP A 1 105 ? 17.351 22.746 -32.878 1.00 83.75 105 ASP A O 1
ATOM 850 N N . HIS A 1 106 ? 19.091 22.292 -31.546 1.00 81.62 106 HIS A N 1
ATOM 851 C CA . HIS A 1 106 ? 18.475 22.808 -30.318 1.00 81.62 106 HIS A CA 1
ATOM 852 C C . HIS A 1 106 ? 18.886 24.247 -29.972 1.00 81.62 106 HIS A C 1
ATOM 854 O O . HIS A 1 106 ? 18.282 24.856 -29.086 1.00 81.62 106 HIS A O 1
ATOM 860 N N . VAL A 1 107 ? 19.892 24.812 -30.643 1.00 83.75 107 VAL A N 1
ATOM 861 C CA . VAL A 1 107 ? 20.344 26.191 -30.407 1.00 83.75 107 VAL A CA 1
ATOM 862 C C . VAL A 1 107 ? 19.802 27.138 -31.474 1.00 83.75 107 VAL A C 1
ATOM 864 O O . VAL A 1 107 ? 19.661 26.782 -32.641 1.00 83.75 107 VAL A O 1
ATOM 867 N N . LYS A 1 108 ? 19.468 28.372 -31.076 1.00 78.56 108 LYS A N 1
ATOM 868 C CA . LYS A 1 108 ? 18.946 29.399 -31.988 1.00 78.56 108 LYS A CA 1
ATOM 869 C C . LYS A 1 108 ? 20.020 30.442 -32.282 1.00 78.56 108 LYS A C 1
ATOM 871 O O . LYS A 1 108 ? 20.415 31.187 -31.392 1.00 78.56 108 LYS A O 1
ATOM 876 N N . GLY A 1 109 ? 20.417 30.545 -33.549 1.00 82.12 109 GLY A N 1
ATOM 877 C CA . GLY A 1 109 ? 21.412 31.514 -34.012 1.00 82.12 109 GLY A CA 1
ATOM 878 C C . GLY A 1 109 ? 22.860 31.063 -33.794 1.00 82.12 109 GLY A C 1
ATOM 879 O O . GLY A 1 109 ? 23.124 29.957 -33.338 1.00 82.12 109 GLY A O 1
ATOM 880 N N . ALA A 1 110 ? 23.808 31.930 -34.154 1.00 84.81 110 ALA A N 1
ATOM 881 C CA . ALA A 1 110 ? 25.240 31.607 -34.170 1.00 84.81 110 ALA A CA 1
ATOM 882 C C . ALA A 1 110 ? 25.959 31.788 -32.817 1.00 84.81 110 ALA A C 1
ATOM 884 O O . ALA A 1 110 ? 27.158 31.537 -32.732 1.00 84.81 110 ALA A O 1
ATOM 885 N N . HIS A 1 111 ? 25.258 32.241 -31.773 1.00 88.75 111 HIS A N 1
ATOM 886 C CA . HIS A 1 111 ? 25.858 32.584 -30.483 1.00 88.75 111 HIS A CA 1
ATOM 887 C C . HIS A 1 111 ? 25.107 31.925 -29.326 1.00 88.75 111 HIS A C 1
ATOM 889 O O . HIS A 1 111 ? 23.884 31.791 -29.354 1.00 88.75 111 HIS A O 1
ATOM 895 N N . HIS A 1 112 ? 25.852 31.543 -28.297 1.00 86.62 112 HIS A N 1
ATOM 896 C CA . HIS A 1 112 ? 25.341 30.978 -27.064 1.00 86.62 112 HIS A CA 1
ATOM 897 C C . HIS A 1 112 ? 24.544 32.022 -26.275 1.00 86.62 112 HIS A C 1
ATOM 899 O O . HIS A 1 112 ? 24.993 33.152 -26.082 1.00 86.62 112 HIS A O 1
ATOM 905 N N . ALA A 1 113 ? 23.345 31.634 -25.836 1.00 85.50 113 ALA A N 1
ATOM 906 C CA . ALA A 1 113 ? 22.379 32.548 -25.235 1.00 85.50 113 ALA A CA 1
ATOM 907 C C . ALA A 1 113 ? 22.868 33.164 -23.913 1.00 85.50 113 ALA A C 1
ATOM 909 O O . ALA A 1 113 ? 22.584 34.332 -23.658 1.00 85.50 113 ALA A O 1
ATOM 910 N N . ASP A 1 114 ? 23.624 32.409 -23.110 1.00 85.25 114 ASP A N 1
ATOM 911 C CA . ASP A 1 114 ? 23.981 32.836 -21.753 1.00 85.25 114 ASP A CA 1
ATOM 912 C C . ASP A 1 114 ? 25.220 33.740 -21.711 1.00 85.25 114 ASP A C 1
ATOM 914 O O . ASP A 1 114 ? 25.303 34.644 -20.881 1.00 85.25 114 ASP A O 1
ATOM 918 N N . ASP A 1 115 ? 26.201 33.516 -22.593 1.00 87.81 115 ASP A N 1
ATOM 919 C CA . ASP A 1 115 ? 27.487 34.227 -22.552 1.00 87.81 115 ASP A CA 1
ATOM 920 C C . ASP A 1 115 ? 27.861 34.962 -23.848 1.00 87.81 115 ASP A C 1
ATOM 922 O O . ASP A 1 115 ? 28.917 35.611 -23.894 1.00 87.81 115 ASP A O 1
ATOM 926 N N . GLY A 1 116 ? 27.017 34.876 -24.882 1.00 87.75 116 GLY A N 1
ATOM 927 C CA . GLY A 1 116 ? 27.219 35.497 -26.189 1.00 87.75 116 GLY A CA 1
ATOM 928 C C . GLY A 1 116 ? 28.385 34.918 -26.993 1.00 87.75 116 GLY A C 1
ATOM 929 O O . GLY A 1 116 ? 28.811 35.548 -27.958 1.00 87.75 116 GLY A O 1
ATOM 930 N N . GLY A 1 117 ? 28.951 33.772 -26.601 1.00 89.69 117 GLY A N 1
ATOM 931 C CA . GLY A 1 117 ? 30.052 33.141 -27.328 1.00 89.69 117 GLY A CA 1
ATOM 932 C C . GLY A 1 117 ? 29.598 32.544 -28.660 1.00 89.69 117 GLY A C 1
ATOM 933 O O . GLY A 1 117 ? 28.560 31.898 -28.730 1.00 89.69 117 GLY A O 1
ATOM 934 N N . GLU A 1 118 ? 30.367 32.746 -29.727 1.00 93.38 118 GLU A N 1
ATOM 935 C CA . GLU A 1 118 ? 30.074 32.167 -31.045 1.00 93.38 118 GLU A CA 1
ATOM 936 C C . GLU A 1 118 ? 30.204 30.631 -31.016 1.00 93.38 118 GLU A C 1
ATOM 938 O O . GLU A 1 118 ? 31.115 30.089 -30.381 1.00 93.38 118 GLU A O 1
ATOM 943 N N . PHE A 1 119 ? 29.316 29.923 -31.712 1.00 92.00 119 PHE A N 1
ATOM 944 C CA . PHE A 1 119 ? 29.388 28.471 -31.865 1.00 92.00 119 PHE A CA 1
ATOM 945 C C . PHE A 1 119 ? 30.427 28.045 -32.918 1.00 92.00 119 PHE A C 1
ATOM 947 O O . PHE A 1 119 ? 30.739 28.775 -33.860 1.00 92.00 119 PHE A O 1
ATOM 954 N N . THR A 1 120 ? 31.002 26.852 -32.762 1.00 92.00 120 THR A N 1
ATOM 955 C CA . THR A 1 120 ? 31.787 26.198 -33.821 1.00 92.00 120 THR A CA 1
ATOM 956 C C . THR A 1 120 ? 30.897 25.741 -34.975 1.00 92.00 120 THR A C 1
ATOM 958 O O . THR A 1 120 ? 29.693 25.565 -34.802 1.00 92.00 120 THR A O 1
ATOM 961 N N . GLU A 1 121 ? 31.509 25.440 -36.123 1.00 90.50 121 GLU A N 1
ATOM 962 C CA . GLU A 1 121 ? 30.821 24.725 -37.202 1.00 90.50 121 GLU A CA 1
ATOM 963 C C . GLU A 1 121 ? 30.249 23.382 -36.701 1.00 90.50 121 GLU A C 1
ATOM 965 O O . GLU A 1 121 ? 30.926 22.687 -35.926 1.00 90.50 121 GLU A O 1
ATOM 970 N N . PRO A 1 122 ? 29.026 23.000 -37.119 1.00 89.31 122 PRO A N 1
ATOM 971 C CA . PRO A 1 122 ? 28.428 21.726 -36.746 1.00 89.31 122 PRO A CA 1
ATOM 972 C C . PRO A 1 122 ? 29.267 20.539 -37.225 1.00 89.31 122 PRO A C 1
ATOM 974 O O . PRO A 1 122 ? 29.647 20.452 -38.393 1.00 89.31 122 PRO A O 1
ATOM 977 N N . ARG A 1 123 ? 29.510 19.574 -36.337 1.00 89.88 123 ARG A N 1
ATOM 978 C CA . ARG A 1 123 ? 30.141 18.289 -36.676 1.00 89.88 123 ARG A CA 1
ATOM 979 C C . ARG A 1 123 ? 29.277 17.123 -36.225 1.00 89.88 123 ARG A C 1
ATOM 981 O O . ARG A 1 123 ? 28.625 17.212 -35.193 1.00 89.88 123 ARG A O 1
ATOM 988 N N . GLN A 1 124 ? 29.317 16.014 -36.956 1.00 88.69 124 GLN A N 1
ATOM 989 C CA . GLN A 1 124 ? 28.606 14.801 -36.554 1.00 88.69 124 GLN A CA 1
ATOM 990 C C . GLN A 1 124 ? 29.326 14.121 -35.385 1.00 88.69 124 GLN A C 1
ATOM 992 O O . GLN A 1 124 ? 30.522 13.825 -35.463 1.00 88.69 124 GLN A O 1
ATOM 997 N N . PHE A 1 125 ? 28.605 13.892 -34.291 1.00 89.19 125 PHE A N 1
ATOM 998 C CA . PHE A 1 125 ? 29.113 13.264 -33.078 1.00 89.19 125 PHE A CA 1
ATOM 999 C C . PHE A 1 125 ? 28.409 11.930 -32.844 1.00 89.19 125 PHE A C 1
ATOM 1001 O O . PHE A 1 125 ? 27.197 11.899 -32.659 1.00 89.19 125 PHE A O 1
ATOM 1008 N N . ASN A 1 126 ? 29.165 10.826 -32.849 1.00 90.31 126 ASN A N 1
ATOM 1009 C CA . ASN A 1 126 ? 28.602 9.497 -32.613 1.00 90.31 126 ASN A CA 1
ATOM 1010 C C . ASN A 1 126 ? 28.201 9.330 -31.143 1.00 90.31 126 ASN A C 1
ATOM 1012 O O . ASN A 1 126 ? 29.008 9.567 -30.242 1.00 90.31 126 ASN A O 1
ATOM 1016 N N . LEU A 1 127 ? 26.965 8.890 -30.927 1.00 93.19 127 LEU A N 1
ATOM 1017 C CA . LEU A 1 127 ? 26.351 8.788 -29.609 1.00 93.19 127 LEU A CA 1
ATOM 1018 C C . LEU A 1 127 ? 26.667 7.468 -28.892 1.00 93.19 127 LEU A C 1
ATOM 1020 O O . LEU A 1 127 ? 26.202 7.263 -27.778 1.00 93.19 127 LEU A O 1
ATOM 1024 N N . MET A 1 128 ? 27.436 6.544 -29.465 1.00 95.81 128 MET A N 1
ATOM 1025 C CA . MET A 1 128 ? 27.806 5.326 -28.742 1.00 95.81 128 MET A CA 1
ATOM 1026 C C . MET A 1 128 ? 28.938 5.584 -27.746 1.00 95.81 128 MET A C 1
ATOM 1028 O O . MET A 1 128 ? 29.966 6.186 -28.074 1.00 95.81 128 MET A O 1
ATOM 1032 N N . PHE A 1 129 ? 28.795 5.041 -26.538 1.00 95.75 129 PHE A N 1
ATOM 1033 C CA . PHE A 1 129 ? 29.908 4.959 -25.597 1.00 95.75 129 PHE A CA 1
ATOM 1034 C C . PHE A 1 129 ? 30.914 3.907 -26.057 1.00 95.75 129 PHE A C 1
ATOM 1036 O O . PHE A 1 129 ? 30.551 2.774 -26.373 1.00 95.75 129 PHE A O 1
ATOM 1043 N N . LYS A 1 130 ? 32.191 4.289 -26.062 1.00 94.00 130 LYS A N 1
ATOM 1044 C CA . LYS A 1 130 ? 33.319 3.423 -26.412 1.00 94.00 130 LYS A CA 1
ATOM 1045 C C . LYS A 1 130 ? 34.076 3.026 -25.154 1.00 94.00 130 LYS A C 1
ATOM 1047 O O . LYS A 1 130 ? 34.243 3.840 -24.249 1.00 94.00 130 LYS A O 1
ATOM 1052 N N . THR A 1 131 ? 34.559 1.795 -25.126 1.00 93.69 131 THR A N 1
ATOM 1053 C CA . THR A 1 131 ? 35.499 1.292 -24.120 1.00 93.69 131 THR A CA 1
ATOM 1054 C C . THR A 1 131 ? 36.429 0.263 -24.768 1.00 93.69 131 THR A C 1
ATOM 1056 O O . THR A 1 131 ? 36.368 0.060 -25.982 1.00 93.69 131 THR A O 1
ATOM 1059 N N . PHE A 1 132 ? 37.301 -0.374 -23.995 1.00 92.88 132 PHE A N 1
ATOM 1060 C CA . PHE A 1 132 ? 38.275 -1.347 -24.484 1.00 92.88 132 PHE A CA 1
ATOM 1061 C C . PHE A 1 132 ? 38.148 -2.653 -23.697 1.00 92.88 132 PHE A C 1
ATOM 1063 O O . PHE A 1 132 ? 37.973 -2.634 -22.480 1.00 92.88 132 PHE A O 1
ATOM 1070 N N . VAL A 1 133 ? 38.217 -3.794 -24.386 1.00 89.94 133 VAL A N 1
ATOM 1071 C CA . VAL A 1 133 ? 38.263 -5.121 -23.755 1.00 89.94 133 VAL A CA 1
ATOM 1072 C C . VAL A 1 133 ? 39.668 -5.686 -23.880 1.00 89.94 133 VAL A C 1
ATOM 1074 O O . VAL A 1 133 ? 40.150 -5.940 -24.980 1.00 89.94 133 VAL A O 1
ATOM 1077 N N . GLY A 1 134 ? 40.299 -5.939 -22.735 1.00 85.31 134 GLY A N 1
ATOM 1078 C CA . GLY A 1 134 ? 41.668 -6.439 -22.647 1.00 85.31 134 GLY A CA 1
ATOM 1079 C C . GLY A 1 134 ? 42.639 -5.397 -22.080 1.00 85.31 134 GLY A C 1
ATOM 1080 O O . GLY A 1 134 ? 42.235 -4.288 -21.745 1.00 85.31 134 GLY A O 1
ATOM 1081 N N . PRO A 1 135 ? 43.923 -5.760 -21.927 1.00 81.19 135 PRO A N 1
ATOM 1082 C CA . PRO A 1 135 ? 44.923 -4.913 -21.274 1.00 81.19 135 PRO A CA 1
ATOM 1083 C C . PRO A 1 135 ? 45.461 -3.779 -22.162 1.00 81.19 135 PRO A C 1
ATOM 1085 O O . PRO A 1 135 ? 46.197 -2.931 -21.666 1.00 81.19 135 PRO A O 1
ATOM 1088 N N . ALA A 1 136 ? 45.151 -3.780 -23.461 1.00 80.50 136 ALA A N 1
ATOM 1089 C CA . ALA A 1 136 ? 45.604 -2.770 -24.411 1.00 80.50 136 ALA A CA 1
ATOM 1090 C C . ALA A 1 136 ? 44.461 -1.801 -24.746 1.00 80.50 136 ALA A C 1
ATOM 1092 O O . ALA A 1 136 ? 43.390 -2.225 -25.174 1.00 80.50 136 ALA A O 1
ATOM 1093 N N . GLU A 1 137 ? 44.705 -0.499 -24.594 1.00 82.69 137 GLU A N 1
ATOM 1094 C CA . GLU A 1 137 ? 43.785 0.572 -25.005 1.00 82.69 137 GLU A CA 1
ATOM 1095 C C . GLU A 1 137 ? 44.045 0.980 -26.467 1.00 82.69 137 GLU A C 1
ATOM 1097 O O . GLU A 1 137 ? 44.322 2.139 -26.778 1.00 82.69 137 GLU A O 1
ATOM 1102 N N . ASP A 1 138 ? 44.019 0.004 -27.377 1.00 83.44 138 ASP A N 1
ATOM 1103 C CA . ASP A 1 138 ? 44.185 0.237 -28.813 1.00 83.44 138 ASP A CA 1
ATOM 1104 C C . ASP A 1 138 ? 42.893 -0.022 -29.603 1.00 83.44 138 ASP A C 1
ATOM 1106 O O . ASP A 1 138 ? 41.905 -0.569 -29.108 1.00 83.44 138 ASP A O 1
ATOM 1110 N N . THR A 1 139 ? 42.879 0.395 -30.869 1.00 77.88 139 THR A N 1
ATOM 1111 C CA . THR A 1 139 ? 41.704 0.280 -31.743 1.00 77.88 139 THR A CA 1
ATOM 1112 C C . THR A 1 139 ? 41.270 -1.160 -32.016 1.00 77.88 139 THR A C 1
ATOM 1114 O O . THR A 1 139 ? 40.111 -1.365 -32.373 1.00 77.88 139 THR A O 1
ATOM 1117 N N . SER A 1 140 ? 42.143 -2.157 -31.837 1.00 80.69 140 SER A N 1
ATOM 1118 C CA . SER A 1 140 ? 41.792 -3.572 -32.007 1.00 80.69 140 SER A CA 1
ATOM 1119 C C . SER A 1 140 ? 41.003 -4.130 -30.818 1.00 80.69 140 SER A C 1
ATOM 1121 O O . SER A 1 140 ? 40.198 -5.045 -30.996 1.00 80.69 140 SER A O 1
ATOM 1123 N N . ALA A 1 141 ? 41.173 -3.532 -29.635 1.00 85.69 141 ALA A N 1
ATOM 1124 C CA . ALA A 1 141 ? 40.450 -3.855 -28.407 1.00 85.69 141 ALA A CA 1
ATOM 1125 C C . ALA A 1 141 ? 39.169 -3.020 -28.205 1.00 85.69 141 ALA A C 1
ATOM 1127 O O . ALA A 1 141 ? 38.440 -3.235 -27.233 1.00 85.69 141 ALA A O 1
ATOM 1128 N N . GLN A 1 142 ? 38.885 -2.059 -29.092 1.00 92.38 142 GLN A N 1
ATOM 1129 C CA . GLN A 1 142 ? 37.754 -1.141 -28.949 1.00 92.38 142 GLN A CA 1
ATOM 1130 C C . GLN A 1 142 ? 36.410 -1.876 -29.051 1.00 92.38 142 GLN A C 1
ATOM 1132 O O . GLN A 1 142 ? 36.109 -2.524 -30.053 1.00 92.38 142 GLN A O 1
ATOM 1137 N N . VAL A 1 143 ? 35.557 -1.686 -28.048 1.00 95.00 143 VAL A N 1
ATOM 1138 C CA . VAL A 1 143 ? 34.171 -2.161 -28.002 1.00 95.00 143 VAL A CA 1
ATOM 1139 C C . VAL A 1 143 ? 33.224 -1.026 -27.613 1.00 95.00 143 VAL A C 1
ATOM 1141 O O . VAL A 1 143 ? 33.645 0.101 -27.342 1.00 95.00 143 VAL A O 1
ATOM 1144 N N . TYR A 1 144 ? 31.927 -1.319 -27.591 1.00 96.62 144 TYR A N 1
ATOM 1145 C CA . TYR A 1 144 ? 30.885 -0.335 -27.330 1.00 96.62 144 TYR A CA 1
ATOM 1146 C C . TYR A 1 144 ? 29.933 -0.822 -26.246 1.00 96.62 144 TYR A C 1
ATOM 1148 O O . TYR A 1 144 ? 29.681 -2.023 -26.129 1.00 96.62 144 TYR A O 1
ATOM 1156 N N . LEU A 1 145 ? 29.385 0.125 -25.488 1.00 97.88 145 LEU A N 1
ATOM 1157 C CA . LEU A 1 145 ? 28.181 -0.122 -24.704 1.00 97.88 145 LEU A CA 1
ATOM 1158 C C . LEU A 1 145 ? 26.979 0.011 -25.640 1.00 97.88 145 LEU A C 1
ATOM 1160 O O . LEU A 1 145 ? 26.891 0.988 -26.385 1.00 97.88 145 LEU A O 1
ATOM 1164 N N . ARG A 1 146 ? 26.073 -0.970 -25.616 1.00 97.31 146 ARG A N 1
ATOM 1165 C CA . ARG A 1 146 ? 24.927 -0.999 -26.530 1.00 97.31 146 ARG A CA 1
ATOM 1166 C C . ARG A 1 146 ? 24.033 0.257 -26.412 1.00 97.31 146 ARG A C 1
ATOM 1168 O O . ARG A 1 146 ? 23.660 0.610 -25.289 1.00 97.31 146 ARG A O 1
ATOM 1175 N N . PRO A 1 147 ? 23.662 0.921 -27.525 1.00 96.56 147 PRO A N 1
ATOM 1176 C CA . PRO A 1 147 ? 22.757 2.080 -27.529 1.00 96.56 147 PRO A CA 1
ATOM 1177 C C . PRO A 1 147 ? 21.261 1.725 -27.536 1.00 96.56 147 PRO A C 1
ATOM 1179 O O . PRO A 1 147 ? 20.418 2.604 -27.328 1.00 96.56 147 PRO A O 1
ATOM 1182 N N . GLU A 1 148 ? 20.959 0.450 -27.762 1.00 96.75 148 GLU A N 1
ATOM 1183 C CA . GLU A 1 148 ? 19.646 -0.199 -27.772 1.00 96.75 148 GLU A CA 1
ATOM 1184 C C . GLU A 1 148 ? 19.833 -1.678 -27.398 1.00 96.75 148 GLU A C 1
ATOM 1186 O O . GLU A 1 148 ? 20.969 -2.158 -27.310 1.00 96.75 148 GLU A O 1
ATOM 1191 N N . THR A 1 149 ? 18.753 -2.413 -27.160 1.00 97.88 149 THR A N 1
ATOM 1192 C CA . THR A 1 149 ? 18.807 -3.832 -26.780 1.00 97.88 149 THR A CA 1
ATOM 1193 C C . THR A 1 149 ? 18.449 -4.769 -27.949 1.00 97.88 149 THR A C 1
ATOM 1195 O O . THR A 1 149 ? 18.915 -5.914 -27.961 1.00 97.88 149 THR A O 1
ATOM 1198 N N . ALA A 1 150 ? 17.751 -4.256 -28.969 1.00 97.69 150 ALA A N 1
ATOM 1199 C CA . ALA A 1 150 ? 17.346 -4.922 -30.214 1.00 97.69 150 ALA A CA 1
ATOM 1200 C C . ALA A 1 150 ? 18.421 -5.823 -30.848 1.00 97.69 150 ALA A C 1
ATOM 1202 O O . ALA A 1 150 ? 18.200 -7.004 -31.120 1.00 97.69 150 ALA A O 1
ATOM 1203 N N . GLN A 1 151 ? 19.647 -5.307 -31.001 1.00 98.00 151 GLN A N 1
ATOM 1204 C CA . GLN A 1 151 ? 20.731 -6.011 -31.700 1.00 98.00 151 GLN A CA 1
ATOM 1205 C C . GLN A 1 151 ? 21.081 -7.383 -31.109 1.00 98.00 151 GLN A C 1
ATOM 1207 O O . GLN A 1 151 ? 21.474 -8.286 -31.848 1.00 98.00 151 GLN A O 1
ATOM 1212 N N . GLY A 1 152 ? 20.918 -7.564 -29.796 1.00 97.25 152 GLY A N 1
ATOM 1213 C CA . GLY A 1 152 ? 21.096 -8.869 -29.161 1.00 97.25 152 GLY A CA 1
ATOM 1214 C C . GLY A 1 152 ? 20.098 -9.906 -29.680 1.00 97.25 152 GLY A C 1
ATOM 1215 O O . GLY A 1 152 ? 20.480 -11.031 -29.994 1.00 97.25 152 GLY A O 1
ATOM 1216 N N . MET A 1 153 ? 18.839 -9.503 -29.851 1.00 98.38 153 MET A N 1
ATOM 1217 C CA . MET A 1 153 ? 17.749 -10.367 -30.308 1.00 98.38 153 MET A CA 1
ATOM 1218 C C . MET A 1 153 ? 17.926 -10.770 -31.777 1.00 98.38 153 MET A C 1
ATOM 1220 O O . MET A 1 153 ? 17.675 -11.921 -32.130 1.00 98.38 153 MET A O 1
ATOM 1224 N N . PHE A 1 154 ? 18.445 -9.871 -32.619 1.00 98.38 154 PHE A N 1
ATOM 1225 C CA . PHE A 1 154 ? 18.770 -10.191 -34.014 1.00 98.38 154 PHE A CA 1
ATOM 1226 C C . PHE A 1 154 ? 19.947 -11.160 -34.144 1.00 98.38 154 PHE A C 1
ATOM 1228 O O . PHE A 1 154 ? 19.877 -12.115 -34.917 1.00 98.38 154 PHE A O 1
ATOM 1235 N N . VAL A 1 155 ? 21.023 -10.948 -33.376 1.00 97.81 155 VAL A N 1
ATOM 1236 C CA . VAL A 1 155 ? 22.207 -11.825 -33.408 1.00 97.81 155 VAL A CA 1
ATOM 1237 C C . VAL A 1 155 ? 21.866 -13.239 -32.926 1.00 97.81 155 VAL A C 1
ATOM 1239 O O . VAL A 1 155 ? 22.370 -14.211 -33.491 1.00 97.81 155 VAL A O 1
ATOM 1242 N N . ASP A 1 156 ? 20.983 -13.363 -31.934 1.00 97.94 156 ASP A N 1
ATOM 1243 C CA . ASP A 1 156 ? 20.546 -14.649 -31.384 1.00 97.94 156 ASP A CA 1
ATOM 1244 C C . ASP A 1 156 ? 19.273 -15.221 -32.031 1.00 97.94 156 ASP A C 1
ATOM 1246 O O . ASP A 1 156 ? 18.808 -16.285 -31.615 1.00 97.94 156 ASP A O 1
ATOM 1250 N N . PHE A 1 157 ? 18.743 -14.602 -33.093 1.00 97.94 157 PHE A N 1
ATOM 1251 C CA . PHE A 1 157 ? 17.511 -15.034 -33.769 1.00 97.94 157 PHE A CA 1
ATOM 1252 C C . PHE A 1 157 ? 17.506 -16.539 -34.089 1.00 97.94 157 PHE A C 1
ATOM 1254 O O . PHE A 1 157 ? 16.589 -17.266 -33.705 1.00 97.94 157 PHE A O 1
ATOM 1261 N N . ALA A 1 158 ? 18.566 -17.040 -34.734 1.00 95.62 158 ALA A N 1
ATOM 1262 C CA . ALA A 1 158 ? 18.671 -18.454 -35.091 1.00 95.62 158 ALA A CA 1
ATOM 1263 C C . ALA A 1 158 ? 18.771 -19.368 -33.854 1.00 95.62 158 ALA A C 1
ATOM 1265 O O . ALA A 1 158 ? 18.209 -20.465 -33.845 1.00 95.62 158 ALA A O 1
ATOM 1266 N N . ASN A 1 159 ? 19.457 -18.928 -32.794 1.00 96.81 159 ASN A N 1
ATOM 1267 C CA . ASN A 1 159 ? 19.572 -19.685 -31.545 1.00 96.81 159 ASN A CA 1
ATOM 1268 C C . ASN A 1 159 ? 18.213 -19.807 -30.845 1.00 96.81 159 ASN A C 1
ATOM 1270 O O . ASN A 1 159 ? 17.835 -20.895 -30.398 1.00 96.81 159 ASN A O 1
ATOM 1274 N N . VAL A 1 160 ? 17.449 -18.714 -30.792 1.00 97.56 160 VAL A N 1
ATOM 1275 C CA . VAL A 1 160 ? 16.104 -18.694 -30.208 1.00 97.56 160 VAL A CA 1
ATOM 1276 C C . VAL A 1 160 ? 15.139 -19.538 -31.034 1.00 97.56 160 VAL A C 1
ATOM 1278 O O . VAL A 1 160 ? 14.449 -20.392 -30.477 1.00 97.56 160 VAL A O 1
ATOM 1281 N N . LEU A 1 161 ? 15.140 -19.393 -32.360 1.00 94.06 161 LEU A N 1
ATOM 1282 C CA . LEU A 1 161 ? 14.301 -20.195 -33.251 1.00 94.06 161 LEU A CA 1
ATOM 1283 C C . LEU A 1 161 ? 14.549 -21.703 -33.060 1.00 94.06 161 LEU A C 1
ATOM 1285 O O . LEU A 1 161 ? 13.610 -22.484 -32.904 1.00 94.06 161 LEU A O 1
ATOM 1289 N N . ASN A 1 162 ? 15.820 -22.111 -32.999 1.00 93.81 162 ASN A N 1
ATOM 1290 C CA . ASN A 1 162 ? 16.209 -23.514 -32.842 1.00 93.81 162 ASN A CA 1
ATOM 1291 C C . ASN A 1 162 ? 15.850 -24.091 -31.464 1.00 93.81 162 ASN A C 1
ATOM 1293 O O . ASN A 1 162 ? 15.478 -25.263 -31.362 1.00 93.81 162 ASN A O 1
ATOM 1297 N N . SER A 1 163 ? 15.977 -23.294 -30.402 1.00 96.56 163 SER A N 1
ATOM 1298 C CA . SER A 1 163 ? 15.742 -23.749 -29.025 1.00 96.56 163 SER A CA 1
ATOM 1299 C C . SER A 1 163 ? 14.263 -23.766 -28.635 1.00 96.56 163 SER A C 1
ATOM 1301 O O . SER A 1 163 ? 13.851 -24.632 -27.865 1.00 96.56 163 SER A O 1
ATOM 1303 N N . THR A 1 164 ? 13.454 -22.864 -29.193 1.00 95.44 164 THR A N 1
ATOM 1304 C CA . THR A 1 164 ? 12.028 -22.713 -28.849 1.00 95.44 164 THR A CA 1
ATOM 1305 C C . THR A 1 164 ? 11.093 -23.426 -29.820 1.00 95.44 164 THR A C 1
ATOM 1307 O O . THR A 1 164 ? 9.979 -23.785 -29.446 1.00 95.44 164 THR A O 1
ATOM 1310 N N . ARG A 1 165 ? 11.549 -23.671 -31.059 1.00 89.06 165 ARG A N 1
ATOM 1311 C CA . ARG A 1 165 ? 10.752 -24.233 -32.167 1.00 89.06 165 ARG A CA 1
ATOM 1312 C C . ARG A 1 165 ? 9.538 -23.379 -32.554 1.00 89.06 165 ARG A C 1
ATOM 1314 O O . ARG A 1 165 ? 8.608 -23.893 -33.179 1.00 89.06 165 ARG A O 1
ATOM 1321 N N . LEU A 1 166 ? 9.550 -22.095 -32.195 1.00 93.69 166 LEU A N 1
ATOM 1322 C CA . LEU A 1 166 ? 8.550 -21.126 -32.633 1.00 93.69 166 LEU A CA 1
ATOM 1323 C C . LEU A 1 166 ? 8.622 -20.906 -34.149 1.00 93.69 166 LEU A C 1
ATOM 1325 O O . LEU A 1 166 ? 9.582 -21.289 -34.820 1.00 93.69 166 LEU A O 1
ATOM 1329 N N . ARG A 1 167 ? 7.569 -20.306 -34.703 1.00 94.25 167 ARG A N 1
ATOM 1330 C CA . ARG A 1 167 ? 7.451 -19.977 -36.126 1.00 94.25 167 ARG A CA 1
ATOM 1331 C C . ARG A 1 167 ? 6.903 -18.559 -36.254 1.00 94.25 167 ARG A C 1
ATOM 1333 O O . ARG A 1 167 ? 6.005 -18.233 -35.485 1.00 94.25 167 ARG A O 1
ATOM 1340 N N . PRO A 1 168 ? 7.374 -17.736 -37.209 1.00 96.19 168 PRO A N 1
ATOM 1341 C CA . PRO A 1 168 ? 6.747 -16.452 -37.492 1.00 96.19 168 PRO A CA 1
ATOM 1342 C C . PRO A 1 168 ? 5.240 -16.616 -37.770 1.00 96.19 168 PRO A C 1
ATOM 1344 O O . PRO A 1 168 ? 4.873 -17.492 -38.559 1.00 96.19 168 PRO A O 1
ATOM 1347 N N . PRO A 1 169 ? 4.368 -15.783 -37.179 1.00 97.38 169 PRO A N 1
ATOM 1348 C CA . PRO A 1 169 ? 4.691 -14.658 -36.304 1.00 97.38 169 PRO A CA 1
ATOM 1349 C C . PRO A 1 169 ? 5.070 -15.087 -34.872 1.00 97.38 169 PRO A C 1
ATOM 1351 O O . PRO A 1 169 ? 4.333 -15.835 -34.235 1.00 97.38 169 PRO A O 1
ATOM 1354 N N . PHE A 1 170 ? 6.212 -14.607 -34.372 1.00 98.50 170 PHE A N 1
ATOM 1355 C CA . PHE A 1 170 ? 6.633 -14.766 -32.974 1.00 98.50 170 PHE A CA 1
ATOM 1356 C C . PHE A 1 170 ? 7.547 -13.612 -32.553 1.00 98.50 170 PHE A C 1
ATOM 1358 O O . PHE A 1 170 ? 8.148 -12.963 -33.405 1.00 98.50 170 PHE A O 1
ATOM 1365 N N . GLY A 1 171 ? 7.695 -13.380 -31.252 1.00 98.44 171 GLY A N 1
ATOM 1366 C CA . GLY A 1 171 ? 8.522 -12.310 -30.713 1.00 98.44 171 GLY A CA 1
ATOM 1367 C C . GLY A 1 171 ? 9.626 -12.756 -29.769 1.00 98.44 171 GLY A C 1
ATOM 1368 O O . GLY A 1 171 ? 9.533 -13.791 -29.107 1.00 98.44 171 GLY A O 1
ATOM 1369 N N . ILE A 1 172 ? 10.654 -11.920 -29.675 1.00 98.75 172 ILE A N 1
ATOM 1370 C CA . ILE A 1 172 ? 11.693 -11.993 -28.650 1.00 98.75 172 ILE A CA 1
ATOM 1371 C C . ILE A 1 172 ? 11.627 -10.691 -27.856 1.00 98.75 172 ILE A C 1
ATOM 1373 O O . ILE A 1 172 ? 11.761 -9.618 -28.431 1.00 98.75 172 ILE A O 1
ATOM 1377 N N . GLY A 1 173 ? 11.361 -10.784 -26.557 1.00 98.50 173 GLY A N 1
ATOM 1378 C CA . GLY A 1 173 ? 11.291 -9.646 -25.647 1.00 98.50 173 GLY A CA 1
ATOM 1379 C C . GLY A 1 173 ? 12.521 -9.564 -24.750 1.00 98.50 173 GLY A C 1
ATOM 1380 O O . GLY A 1 173 ? 13.010 -10.580 -24.248 1.00 98.50 173 GLY A O 1
ATOM 1381 N N . GLN A 1 174 ? 12.993 -8.348 -24.492 1.00 98.50 174 GLN A N 1
ATOM 1382 C CA . GLN A 1 174 ? 14.130 -8.102 -23.613 1.00 98.50 174 GLN A CA 1
ATOM 1383 C C . GLN A 1 174 ? 13.934 -6.826 -22.800 1.00 98.50 174 GLN A C 1
ATOM 1385 O O . GLN A 1 174 ? 13.434 -5.814 -23.286 1.00 98.50 174 GLN A O 1
ATOM 1390 N N . ILE A 1 175 ? 14.379 -6.874 -21.544 1.00 98.69 175 ILE A N 1
ATOM 1391 C CA . ILE A 1 175 ? 14.519 -5.692 -20.698 1.00 98.69 175 ILE A CA 1
ATOM 1392 C C . ILE A 1 175 ? 15.988 -5.551 -20.331 1.00 98.69 175 ILE A C 1
ATOM 1394 O O . ILE A 1 175 ? 16.580 -6.482 -19.791 1.00 98.69 175 ILE A O 1
ATOM 1398 N N . GLY A 1 176 ? 16.582 -4.386 -20.570 1.00 97.94 176 GLY A N 1
ATOM 1399 C CA . GLY A 1 176 ? 17.991 -4.201 -20.253 1.00 97.94 176 GLY A CA 1
ATOM 1400 C C . GLY A 1 176 ? 18.482 -2.769 -20.357 1.00 97.94 176 GLY A C 1
ATOM 1401 O O . GLY A 1 176 ? 17.809 -1.887 -20.882 1.00 97.94 176 GLY A O 1
ATOM 1402 N N . LYS A 1 177 ? 19.691 -2.537 -19.836 1.00 98.12 177 LYS A N 1
ATOM 1403 C CA . LYS A 1 177 ? 20.349 -1.228 -19.916 1.00 98.12 177 LYS A CA 1
ATOM 1404 C C . LYS A 1 177 ? 20.793 -0.905 -21.339 1.00 98.12 177 LYS A C 1
ATOM 1406 O O . LYS A 1 177 ? 21.286 -1.795 -22.034 1.00 98.12 177 LYS A O 1
ATOM 1411 N N . ALA A 1 178 ? 20.696 0.364 -21.705 1.00 97.44 178 ALA A N 1
ATOM 1412 C CA . ALA A 1 178 ? 21.234 0.946 -22.923 1.00 97.44 178 ALA A CA 1
ATOM 1413 C C . ALA A 1 178 ? 21.928 2.279 -22.611 1.00 97.44 178 ALA A C 1
ATOM 1415 O O . ALA A 1 178 ? 21.641 2.931 -21.600 1.00 97.44 178 ALA A O 1
ATOM 1416 N N . PHE A 1 179 ? 22.870 2.657 -23.473 1.00 97.75 179 PHE A N 1
ATOM 1417 C CA . PHE A 1 179 ? 23.754 3.794 -23.257 1.00 97.75 179 PHE A CA 1
ATOM 1418 C C . PHE A 1 179 ? 23.820 4.683 -24.494 1.00 97.75 179 PHE A C 1
ATOM 1420 O O . PHE A 1 179 ? 24.274 4.258 -25.554 1.00 97.75 179 PHE A O 1
ATOM 1427 N N . ARG A 1 180 ? 23.430 5.949 -24.349 1.00 94.88 180 ARG A N 1
ATOM 1428 C CA . ARG A 1 180 ? 23.528 6.958 -25.414 1.00 94.88 180 ARG A CA 1
ATOM 1429 C C . ARG A 1 180 ? 24.301 8.151 -24.883 1.00 94.88 180 ARG A C 1
ATOM 1431 O O . ARG A 1 180 ? 23.929 8.738 -23.879 1.00 94.88 180 ARG A O 1
ATOM 1438 N N . ASN A 1 181 ? 25.396 8.521 -25.526 1.00 92.62 181 ASN A N 1
ATOM 1439 C CA . ASN A 1 181 ? 26.260 9.632 -25.144 1.00 92.62 181 ASN A CA 1
ATOM 1440 C C . ASN A 1 181 ? 25.636 10.973 -25.557 1.00 92.62 181 ASN A C 1
ATOM 1442 O O . ASN A 1 181 ? 26.187 11.725 -26.354 1.00 92.62 181 ASN A O 1
ATOM 1446 N N . GLU A 1 182 ? 24.443 11.225 -25.025 1.00 88.12 182 GLU A N 1
ATOM 1447 C CA . GLU A 1 182 ? 23.595 12.371 -25.313 1.00 88.12 182 GLU A CA 1
ATOM 1448 C C . GLU A 1 182 ? 24.369 13.682 -25.119 1.00 88.12 182 GLU A C 1
ATOM 1450 O O . GLU A 1 182 ? 25.011 13.899 -24.078 1.00 88.12 182 GLU A O 1
ATOM 1455 N N . ILE A 1 183 ? 24.308 14.559 -26.125 1.00 83.25 183 ILE A N 1
ATOM 1456 C CA . ILE A 1 183 ? 25.058 15.822 -26.137 1.00 83.25 183 ILE A CA 1
ATOM 1457 C C . ILE A 1 183 ? 24.477 16.776 -25.093 1.00 83.25 183 ILE A C 1
ATOM 1459 O O . ILE A 1 183 ? 25.227 17.404 -24.346 1.00 83.25 183 ILE A O 1
ATOM 1463 N N . THR A 1 184 ? 23.147 16.847 -25.001 1.00 79.81 184 THR A N 1
ATOM 1464 C CA . THR A 1 184 ? 22.444 17.734 -24.067 1.00 79.81 184 THR A CA 1
ATOM 1465 C C . THR A 1 184 ? 21.370 16.954 -23.297 1.00 79.81 184 THR A C 1
ATOM 1467 O O . THR A 1 184 ? 20.195 16.983 -23.677 1.00 79.81 184 THR A O 1
ATOM 1470 N N . PRO A 1 185 ? 21.746 16.242 -22.213 1.00 80.19 185 PRO A N 1
ATOM 1471 C CA . PRO A 1 185 ? 20.779 15.622 -21.309 1.00 80.19 185 PRO A CA 1
ATOM 1472 C C . PRO A 1 185 ? 19.859 16.686 -20.695 1.00 80.19 185 PRO A C 1
ATOM 1474 O O . PRO A 1 185 ? 20.312 17.792 -20.389 1.00 80.19 185 PRO A O 1
ATOM 1477 N N . GLY A 1 186 ? 18.581 16.366 -20.482 1.00 80.31 186 GLY A N 1
ATOM 1478 C CA . GLY A 1 186 ? 17.593 17.357 -20.047 1.00 80.31 186 GLY A CA 1
ATOM 1479 C C . GLY A 1 186 ? 16.294 16.763 -19.506 1.00 80.31 186 GLY A C 1
ATOM 1480 O O . GLY A 1 186 ? 16.039 15.566 -19.628 1.00 80.31 186 GLY A O 1
ATOM 1481 N N . ASN A 1 187 ? 15.466 17.630 -18.910 1.00 83.00 187 ASN A N 1
ATOM 1482 C CA . ASN A 1 187 ? 14.161 17.294 -18.323 1.00 83.00 187 ASN A CA 1
ATOM 1483 C C . ASN A 1 187 ? 14.228 16.153 -17.284 1.00 83.00 187 ASN A C 1
ATOM 1485 O O . ASN A 1 187 ? 13.400 15.244 -17.277 1.00 83.00 187 ASN A O 1
ATOM 1489 N N . SER A 1 188 ? 15.220 16.217 -16.385 1.00 87.25 188 SER A N 1
ATOM 1490 C CA . SER A 1 188 ? 15.482 15.208 -15.346 1.00 87.25 188 SER A CA 1
ATOM 1491 C C . SER A 1 188 ? 15.753 13.815 -15.940 1.00 87.25 188 SER A C 1
ATOM 1493 O O . SER A 1 188 ? 16.698 13.673 -16.714 1.00 87.25 188 SER A O 1
ATOM 1495 N N . ILE A 1 189 ? 14.962 12.796 -15.590 1.00 91.75 189 ILE A N 1
ATOM 1496 C CA . ILE A 1 189 ? 15.139 11.412 -16.054 1.00 91.75 189 ILE A CA 1
ATOM 1497 C C . ILE A 1 189 ? 14.546 11.137 -17.448 1.00 91.75 189 ILE A C 1
ATOM 1499 O O . ILE A 1 189 ? 14.511 9.992 -17.886 1.00 91.75 189 ILE A O 1
ATOM 1503 N N . PHE A 1 190 ? 14.062 12.165 -18.155 1.00 92.00 190 PHE A N 1
ATOM 1504 C CA . PHE A 1 190 ? 13.464 12.001 -19.483 1.00 92.00 190 PHE A CA 1
ATOM 1505 C C . PHE A 1 190 ? 14.507 11.733 -20.585 1.00 92.00 190 PHE A C 1
ATOM 1507 O O . PHE A 1 190 ? 14.287 10.888 -21.456 1.00 92.00 190 PHE A O 1
ATOM 1514 N N . ARG A 1 191 ? 15.644 12.448 -20.556 1.00 89.31 191 ARG A N 1
ATOM 1515 C CA . ARG A 1 191 ? 16.782 12.257 -21.476 1.00 89.31 191 ARG A CA 1
ATOM 1516 C C . ARG A 1 191 ? 18.043 11.906 -20.696 1.00 89.31 191 ARG A C 1
ATOM 1518 O O . ARG A 1 191 ? 18.678 12.770 -20.090 1.00 89.31 191 ARG A O 1
ATOM 1525 N N . LEU A 1 192 ? 18.385 10.624 -20.741 1.00 93.00 192 LEU A N 1
ATOM 1526 C CA . LEU A 1 192 ? 19.449 9.993 -19.969 1.00 93.00 192 LEU A CA 1
ATOM 1527 C C . LEU A 1 192 ? 20.587 9.508 -20.867 1.00 93.00 192 LEU A C 1
ATOM 1529 O O . LEU A 1 192 ? 20.390 9.248 -22.052 1.00 93.00 192 LEU A O 1
ATOM 1533 N N . ARG A 1 193 ? 21.769 9.336 -20.270 1.00 95.56 193 ARG A N 1
ATOM 1534 C CA . ARG A 1 193 ? 22.916 8.678 -20.905 1.00 95.56 193 ARG A CA 1
ATOM 1535 C C . ARG A 1 193 ? 22.999 7.189 -20.610 1.00 95.56 193 ARG A C 1
ATOM 1537 O O . ARG A 1 193 ? 23.534 6.442 -21.421 1.00 95.56 193 ARG A O 1
ATOM 1544 N N . GLU A 1 194 ? 22.442 6.781 -19.479 1.00 97.38 194 GLU A N 1
ATOM 1545 C CA . GLU A 1 194 ? 22.234 5.397 -19.070 1.00 97.38 194 GLU A CA 1
ATOM 1546 C C . GLU A 1 194 ? 20.768 5.238 -18.668 1.00 97.38 194 GLU A C 1
ATOM 1548 O O . GLU A 1 194 ? 20.274 5.978 -17.818 1.00 97.38 194 GLU A O 1
ATOM 1553 N N . PHE A 1 195 ? 20.074 4.285 -19.279 1.00 96.56 195 PHE A N 1
ATOM 1554 C CA . PHE A 1 195 ? 18.650 4.035 -19.046 1.00 96.56 195 PHE A CA 1
ATOM 1555 C C . PHE A 1 195 ? 18.320 2.562 -19.293 1.00 96.56 195 PHE A C 1
ATOM 1557 O O . PHE A 1 195 ? 19.155 1.813 -19.799 1.00 96.56 195 PHE A O 1
ATOM 1564 N N . GLU A 1 196 ? 17.125 2.118 -18.903 1.00 97.75 196 GLU A N 1
ATOM 1565 C CA . GLU A 1 196 ? 16.612 0.797 -19.287 1.00 97.75 196 GLU A CA 1
ATOM 1566 C C . GLU A 1 196 ? 15.552 0.908 -20.374 1.00 97.75 196 GLU A C 1
ATOM 1568 O O . GLU A 1 196 ? 14.654 1.750 -20.315 1.00 97.75 196 GLU A O 1
ATOM 1573 N N . LEU A 1 197 ? 15.646 -0.002 -21.334 1.00 98.06 197 LEU A N 1
ATOM 1574 C CA . LEU A 1 197 ? 14.665 -0.209 -22.381 1.00 98.06 197 LEU A CA 1
ATOM 1575 C C . LEU A 1 197 ? 13.930 -1.525 -22.142 1.00 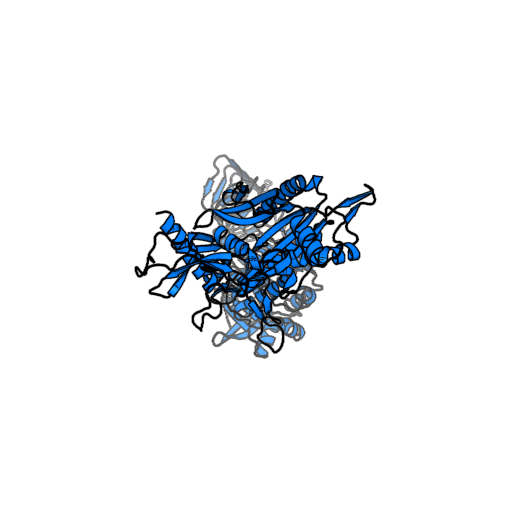98.06 197 LEU A C 1
ATOM 1577 O O . LEU A 1 197 ? 14.484 -2.465 -21.563 1.00 98.06 197 LEU A O 1
ATOM 1581 N N . MET A 1 198 ? 12.685 -1.566 -22.595 1.00 98.62 198 MET A N 1
ATOM 1582 C CA . MET A 1 198 ? 11.901 -2.778 -22.777 1.00 98.62 198 MET A CA 1
ATOM 1583 C C . MET A 1 198 ? 11.539 -2.825 -24.257 1.00 98.62 198 MET A C 1
ATOM 1585 O O . MET A 1 198 ? 10.806 -1.961 -24.737 1.00 98.62 198 MET A O 1
ATOM 1589 N N . GLU A 1 199 ? 12.113 -3.780 -24.975 1.00 98.62 199 GLU A N 1
ATOM 1590 C CA . GLU A 1 199 ? 11.985 -3.895 -26.428 1.00 98.62 199 GLU A CA 1
ATOM 1591 C C . GLU A 1 199 ? 11.475 -5.283 -26.792 1.00 98.62 199 GLU A C 1
ATOM 1593 O O . GLU A 1 199 ? 11.759 -6.273 -26.106 1.00 98.62 199 GLU A O 1
ATOM 1598 N N . LEU A 1 200 ? 10.700 -5.342 -27.867 1.00 98.69 200 LEU A N 1
ATOM 1599 C CA . LEU A 1 200 ? 10.204 -6.569 -28.463 1.00 98.69 200 LEU A CA 1
ATOM 1600 C C . LEU A 1 200 ? 10.565 -6.567 -29.945 1.00 98.69 200 LEU A C 1
ATOM 1602 O O . LEU A 1 200 ? 10.075 -5.715 -30.670 1.00 98.69 200 LEU A O 1
ATOM 1606 N N . GLU A 1 201 ? 11.286 -7.583 -30.410 1.00 98.69 201 GLU A N 1
ATOM 1607 C CA . GLU A 1 201 ? 11.411 -7.857 -31.844 1.00 98.69 201 GLU A CA 1
ATOM 1608 C C . GLU A 1 201 ? 10.370 -8.890 -32.245 1.00 98.69 201 GLU A C 1
ATOM 1610 O O . GLU A 1 201 ? 10.501 -10.071 -31.909 1.00 98.69 201 GLU A O 1
ATOM 1615 N N . TYR A 1 202 ? 9.315 -8.463 -32.939 1.00 98.69 202 TYR A N 1
ATOM 1616 C CA . TYR A 1 202 ? 8.255 -9.354 -33.399 1.00 98.69 202 TYR A CA 1
ATOM 1617 C C . TYR A 1 202 ? 8.475 -9.737 -34.867 1.00 98.69 202 TYR A C 1
ATOM 1619 O O . TYR A 1 202 ? 8.204 -8.961 -35.785 1.00 98.69 202 TYR A O 1
ATOM 1627 N N . PHE A 1 203 ? 8.987 -10.947 -35.084 1.00 98.62 203 PHE A N 1
ATOM 1628 C CA . PHE A 1 203 ? 9.342 -11.504 -36.386 1.00 98.62 203 PHE A CA 1
ATOM 1629 C C . PHE A 1 203 ? 8.107 -12.033 -37.103 1.00 98.62 203 PHE A C 1
ATOM 1631 O O . PHE A 1 203 ? 7.436 -12.942 -36.614 1.00 98.62 203 PHE A O 1
ATOM 1638 N N . VAL A 1 204 ? 7.831 -11.520 -38.298 1.00 98.25 204 VAL A N 1
ATOM 1639 C CA . VAL A 1 204 ? 6.597 -11.790 -39.044 1.00 98.25 204 VAL A CA 1
ATOM 1640 C C . VAL A 1 204 ? 6.874 -12.180 -40.497 1.00 98.25 204 VAL A C 1
ATOM 1642 O O . VAL A 1 204 ? 7.903 -11.807 -41.069 1.00 98.25 204 VAL A O 1
ATOM 1645 N N . PRO A 1 205 ? 5.965 -12.930 -41.146 1.00 97.31 205 PRO A N 1
ATOM 1646 C CA . PRO A 1 205 ? 6.008 -13.092 -42.596 1.00 97.31 205 PRO A CA 1
ATOM 1647 C C . PRO A 1 205 ? 5.939 -11.720 -43.303 1.00 97.31 205 PRO A C 1
ATOM 1649 O O . PRO A 1 205 ? 5.084 -10.913 -42.930 1.00 97.31 205 PRO A O 1
ATOM 1652 N N . PRO A 1 206 ? 6.737 -11.456 -44.360 1.00 96.50 206 PRO A N 1
ATOM 1653 C CA . PRO A 1 206 ? 6.816 -10.142 -45.017 1.00 96.50 206 PRO A CA 1
ATOM 1654 C C . PRO A 1 206 ? 5.467 -9.529 -45.414 1.00 96.50 206 PRO A C 1
ATOM 1656 O O . PRO A 1 206 ? 5.231 -8.336 -45.258 1.00 96.50 206 PRO A O 1
ATOM 1659 N N . LYS A 1 207 ? 4.531 -10.361 -45.886 1.00 95.44 207 LYS A N 1
ATOM 1660 C CA . LYS A 1 207 ? 3.194 -9.922 -46.324 1.00 95.44 207 LYS A CA 1
ATOM 1661 C C . LYS A 1 207 ? 2.269 -9.496 -45.177 1.00 95.44 207 LYS A C 1
ATOM 1663 O O . LYS A 1 207 ? 1.211 -8.937 -45.445 1.00 95.44 207 LYS A O 1
ATOM 1668 N N . GLU A 1 208 ? 2.628 -9.788 -43.929 1.00 96.75 208 GLU A N 1
ATOM 1669 C CA . GLU A 1 208 ? 1.811 -9.510 -42.743 1.00 96.75 208 GLU A CA 1
ATOM 1670 C C . GLU A 1 208 ? 2.357 -8.362 -41.880 1.00 96.75 208 GLU A C 1
ATOM 1672 O O . GLU A 1 208 ? 1.731 -8.020 -40.883 1.00 96.75 208 GLU A O 1
ATOM 1677 N N . GLU A 1 209 ? 3.475 -7.735 -42.255 1.00 97.19 209 GLU A N 1
ATOM 1678 C CA . GLU A 1 209 ? 4.141 -6.697 -41.451 1.00 97.19 209 GLU A CA 1
ATOM 1679 C C . GLU A 1 209 ? 3.197 -5.572 -41.004 1.00 97.19 209 GLU A C 1
ATOM 1681 O O . GLU A 1 209 ? 3.047 -5.324 -39.809 1.00 97.19 209 GLU A O 1
ATOM 1686 N N . MET A 1 210 ? 2.486 -4.944 -41.943 1.00 96.88 210 MET A N 1
ATOM 1687 C CA . MET A 1 210 ? 1.604 -3.815 -41.624 1.00 96.88 210 MET A CA 1
ATOM 1688 C C . MET A 1 210 ? 0.405 -4.217 -40.756 1.00 96.88 210 MET A C 1
ATOM 1690 O O . MET A 1 210 ? -0.030 -3.439 -39.912 1.00 96.88 210 MET A O 1
ATOM 1694 N N . LYS A 1 211 ? -0.091 -5.454 -40.904 1.00 98.06 211 LYS A N 1
ATOM 1695 C CA . LYS A 1 211 ? -1.139 -6.012 -40.032 1.00 98.06 211 LYS A CA 1
ATOM 1696 C C . LYS A 1 211 ? -0.640 -6.104 -38.588 1.00 98.06 211 LYS A C 1
ATOM 1698 O O . LYS A 1 211 ? -1.385 -5.794 -37.663 1.00 98.06 211 LYS A O 1
ATOM 1703 N N . TRP A 1 212 ? 0.607 -6.528 -38.392 1.00 98.31 212 TRP A N 1
ATOM 1704 C CA . TRP A 1 212 ? 1.205 -6.627 -37.062 1.00 98.31 212 TRP A CA 1
ATOM 1705 C C . TRP A 1 212 ? 1.616 -5.267 -36.492 1.00 98.31 212 TRP A C 1
ATOM 1707 O O . TRP A 1 212 ? 1.502 -5.079 -35.284 1.00 98.31 212 TRP A O 1
ATOM 1717 N N . LEU A 1 213 ? 1.985 -4.294 -37.331 1.00 98.12 213 LEU A N 1
ATOM 1718 C CA . LEU A 1 213 ? 2.158 -2.900 -36.910 1.00 98.12 213 LEU A CA 1
ATOM 1719 C C . LEU A 1 213 ? 0.851 -2.316 -36.349 1.00 98.12 213 LEU A C 1
ATOM 1721 O O . LEU A 1 213 ? 0.852 -1.716 -35.274 1.00 98.12 213 LEU A O 1
ATOM 1725 N N . ASP A 1 214 ? -0.266 -2.526 -37.053 1.00 97.88 214 ASP A N 1
ATOM 1726 C CA . ASP A 1 214 ? -1.591 -2.083 -36.608 1.00 97.88 214 ASP A CA 1
ATOM 1727 C C . ASP A 1 214 ? -2.029 -2.765 -35.308 1.00 97.88 214 ASP A C 1
ATOM 1729 O O . ASP A 1 214 ? -2.567 -2.107 -34.420 1.00 97.88 214 ASP A O 1
ATOM 1733 N N . TYR A 1 215 ? -1.750 -4.061 -35.157 1.00 98.50 215 TYR A N 1
ATOM 1734 C CA . TYR A 1 215 ? -1.992 -4.776 -33.907 1.00 98.50 215 TYR A CA 1
ATOM 1735 C C . TYR A 1 215 ? -1.167 -4.187 -32.752 1.00 98.50 215 TYR A C 1
ATOM 1737 O O . TYR A 1 215 ? -1.717 -3.809 -31.716 1.00 98.50 215 TYR A O 1
ATOM 1745 N N . TRP A 1 216 ? 0.153 -4.069 -32.924 1.00 98.38 216 TRP A N 1
ATOM 1746 C CA . TRP A 1 216 ? 1.037 -3.665 -31.835 1.00 98.38 216 TRP A CA 1
ATOM 1747 C C . TRP A 1 216 ? 0.791 -2.227 -31.392 1.00 98.38 216 TRP A C 1
ATOM 1749 O O . TRP A 1 216 ? 0.709 -1.990 -30.191 1.00 98.38 216 TRP A O 1
ATOM 1759 N N . LYS A 1 217 ? 0.579 -1.273 -32.303 1.00 97.50 217 LYS A N 1
ATOM 1760 C CA . LYS A 1 217 ? 0.327 0.123 -31.902 1.00 97.50 217 LYS A CA 1
ATOM 1761 C C . LYS A 1 217 ? -0.916 0.260 -31.001 1.00 97.50 217 LYS A C 1
ATOM 1763 O O . LYS A 1 217 ? -0.914 1.055 -30.062 1.00 97.50 217 LYS A O 1
ATOM 1768 N N . GLU A 1 218 ? -1.959 -0.541 -31.238 1.00 98.19 218 GLU A N 1
ATOM 1769 C CA . GLU A 1 218 ? -3.167 -0.555 -30.406 1.00 98.19 218 GLU A CA 1
ATOM 1770 C C . GLU A 1 218 ? -2.931 -1.254 -29.065 1.00 98.19 218 GLU A C 1
ATOM 1772 O O . GLU A 1 218 ? -3.310 -0.725 -28.019 1.00 98.19 218 GLU A O 1
ATOM 1777 N N . GLU A 1 219 ? -2.277 -2.417 -29.071 1.00 98.38 219 GLU A N 1
ATOM 1778 C CA . GLU A 1 219 ? -1.967 -3.156 -27.843 1.00 98.38 219 GLU A CA 1
ATOM 1779 C C . GLU A 1 219 ? -1.030 -2.376 -26.919 1.00 98.38 219 GLU A C 1
ATOM 1781 O O . GLU A 1 219 ? -1.228 -2.344 -25.701 1.00 98.38 219 GLU A O 1
ATOM 1786 N N . ARG A 1 220 ? -0.042 -1.676 -27.484 1.00 98.31 220 ARG A N 1
ATOM 1787 C CA . ARG A 1 220 ? 0.867 -0.826 -26.712 1.00 98.31 220 ARG A CA 1
ATOM 1788 C C . ARG A 1 220 ? 0.151 0.393 -26.136 1.00 98.31 220 ARG A C 1
ATOM 1790 O O . ARG A 1 220 ? 0.369 0.709 -24.966 1.00 98.31 220 ARG A O 1
ATOM 1797 N N . LEU A 1 221 ? -0.767 1.030 -26.870 1.00 98.19 221 LEU A N 1
ATOM 1798 C CA . LEU A 1 221 ? -1.600 2.104 -26.312 1.00 98.19 221 LEU A CA 1
ATOM 1799 C C . LEU A 1 221 ? -2.484 1.597 -25.155 1.00 98.19 221 LEU A C 1
ATOM 1801 O O . LEU A 1 221 ? -2.543 2.236 -24.103 1.00 98.19 221 LEU A O 1
ATOM 1805 N N . LYS A 1 222 ? -3.118 0.423 -25.304 1.00 98.12 222 LYS A N 1
ATOM 1806 C CA . LYS A 1 222 ? -3.914 -0.213 -24.234 1.00 98.12 222 LYS A CA 1
ATOM 1807 C C . LYS A 1 222 ? -3.075 -0.504 -22.992 1.00 98.12 222 LYS A C 1
ATOM 1809 O O . LYS A 1 222 ? -3.545 -0.279 -21.878 1.00 98.12 222 LYS A O 1
ATOM 1814 N N . TRP A 1 223 ? -1.837 -0.967 -23.166 1.00 98.06 223 TRP A N 1
ATOM 1815 C CA . TRP A 1 223 ? -0.936 -1.229 -22.046 1.00 98.06 223 TRP A CA 1
ATOM 1816 C C . TRP A 1 223 ? -0.635 0.041 -21.240 1.00 98.06 223 TRP A C 1
ATOM 1818 O O . TRP A 1 223 ? -0.735 0.010 -20.016 1.00 98.06 223 TRP A O 1
ATOM 1828 N N . HIS A 1 224 ? -0.355 1.168 -21.906 1.00 98.00 224 HIS A N 1
ATOM 1829 C CA . HIS A 1 224 ? -0.133 2.453 -21.231 1.00 98.00 224 HIS A CA 1
ATOM 1830 C C . HIS A 1 224 ? -1.360 2.924 -20.440 1.00 98.00 224 HIS A C 1
ATOM 1832 O O . HIS A 1 224 ? -1.225 3.340 -19.290 1.00 98.00 224 HIS A O 1
ATOM 1838 N N . LEU A 1 225 ? -2.562 2.800 -21.012 1.00 97.00 225 LEU A N 1
ATOM 1839 C CA . LEU A 1 225 ? -3.816 3.096 -20.306 1.00 97.00 225 LEU A CA 1
ATOM 1840 C C . LEU A 1 225 ? -3.991 2.201 -19.066 1.00 97.00 225 LEU A C 1
ATOM 1842 O O . LEU A 1 225 ? -4.413 2.668 -18.009 1.00 97.00 225 LEU A O 1
ATOM 1846 N N . GLY A 1 226 ? -3.594 0.929 -19.160 1.00 96.50 226 GLY A N 1
ATOM 1847 C CA . GLY A 1 226 ? -3.609 -0.030 -18.052 1.00 96.50 226 GLY A CA 1
ATOM 1848 C C . GLY A 1 226 ? -2.675 0.312 -16.884 1.00 96.50 226 GLY A C 1
ATOM 1849 O O . GLY A 1 226 ? -2.834 -0.244 -15.797 1.00 96.50 226 GLY A O 1
ATOM 1850 N N . LEU A 1 227 ? -1.732 1.245 -17.062 1.00 96.56 227 LEU A N 1
ATOM 1851 C CA . LEU A 1 227 ? -0.903 1.780 -15.973 1.00 96.56 227 LEU A CA 1
ATOM 1852 C C . LEU A 1 227 ? -1.630 2.848 -15.137 1.00 96.56 227 LEU A C 1
ATOM 1854 O O . LEU A 1 227 ? -1.078 3.318 -14.142 1.00 96.56 227 LEU A O 1
ATOM 1858 N N . GLY A 1 228 ? -2.857 3.218 -15.521 1.00 94.62 228 GLY A N 1
ATOM 1859 C CA . GLY A 1 228 ? -3.647 4.276 -14.893 1.00 94.62 228 GLY A CA 1
ATOM 1860 C C . GLY A 1 228 ? -3.359 5.675 -15.437 1.00 94.62 228 GLY A C 1
ATOM 1861 O O . GLY A 1 228 ? -3.753 6.644 -14.798 1.00 94.62 228 GLY A O 1
ATOM 1862 N N . ILE A 1 229 ? -2.681 5.780 -16.588 1.00 96.75 229 ILE A N 1
ATOM 1863 C CA . ILE A 1 229 ? -2.425 7.061 -17.254 1.00 96.75 229 ILE A CA 1
ATOM 1864 C C . ILE A 1 229 ? -3.730 7.580 -17.868 1.00 96.75 229 ILE A C 1
ATOM 1866 O O . ILE A 1 229 ? -4.456 6.833 -18.531 1.00 96.75 229 ILE A O 1
ATOM 1870 N N . ARG A 1 230 ? -4.015 8.869 -17.676 1.00 96.25 230 ARG A N 1
ATOM 1871 C CA . ARG A 1 230 ? -5.214 9.524 -18.214 1.00 96.25 230 ARG A CA 1
ATOM 1872 C C . ARG A 1 230 ? -5.294 9.438 -19.748 1.00 96.25 230 ARG A C 1
ATOM 1874 O O . ARG A 1 230 ? -4.349 9.859 -20.424 1.00 96.25 230 ARG A O 1
ATOM 1881 N N . PRO A 1 231 ? -6.420 8.967 -20.322 1.00 96.88 231 PRO A N 1
ATOM 1882 C CA . PRO A 1 231 ? -6.570 8.824 -21.770 1.00 96.88 231 PRO A CA 1
ATOM 1883 C C . PRO A 1 231 ? -6.369 10.126 -22.549 1.00 96.88 231 PRO A C 1
ATOM 1885 O O . PRO A 1 231 ? -5.763 10.115 -23.613 1.00 96.88 231 PRO A O 1
ATOM 1888 N N . GLU A 1 232 ? -6.829 11.258 -22.016 1.00 97.00 232 GLU A N 1
ATOM 1889 C CA . GLU A 1 232 ? -6.708 12.573 -22.652 1.00 97.00 232 GLU A CA 1
ATOM 1890 C C . GLU A 1 232 ? -5.265 13.092 -22.734 1.00 97.00 232 GLU A C 1
ATOM 1892 O O . GLU A 1 232 ? -4.988 14.023 -23.490 1.00 97.00 232 GLU A O 1
ATOM 1897 N N . LYS A 1 233 ? -4.345 12.491 -21.971 1.00 97.00 233 LYS A N 1
ATOM 1898 C CA . LYS A 1 233 ? -2.916 12.819 -21.970 1.00 97.00 233 LYS A CA 1
ATOM 1899 C C . LYS A 1 233 ? -2.088 11.911 -22.871 1.00 97.00 233 LYS A C 1
ATOM 1901 O O . LYS A 1 233 ? -0.896 12.166 -23.018 1.00 97.00 233 LYS A O 1
ATOM 1906 N N . LEU A 1 234 ? -2.693 10.886 -23.470 1.00 97.88 234 LEU A N 1
ATOM 1907 C CA . LEU A 1 234 ? -2.036 9.956 -24.382 1.00 97.88 234 LEU A CA 1
ATOM 1908 C C . LEU A 1 234 ? -2.559 10.128 -25.805 1.00 97.88 234 LEU A C 1
ATOM 1910 O O . LEU A 1 234 ? -3.749 10.342 -26.034 1.00 97.88 234 LEU A O 1
ATOM 1914 N N . ARG A 1 235 ? -1.671 9.974 -26.785 1.00 96.94 235 ARG A N 1
ATOM 1915 C CA . ARG A 1 235 ? -2.066 9.873 -28.191 1.00 96.94 235 ARG A CA 1
ATOM 1916 C C . ARG A 1 235 ? -1.160 8.927 -28.954 1.00 96.94 235 ARG A C 1
ATOM 1918 O O . ARG A 1 235 ? -0.010 8.718 -28.582 1.00 96.94 235 ARG A O 1
ATOM 1925 N N . LEU A 1 236 ? -1.686 8.412 -30.056 1.00 97.31 236 LEU A N 1
ATOM 1926 C CA . LEU A 1 236 ? -0.917 7.668 -31.039 1.00 97.31 236 LEU A CA 1
ATOM 1927 C C . LEU A 1 236 ? -0.597 8.595 -32.219 1.00 97.31 236 LEU A C 1
ATOM 1929 O O . LEU A 1 236 ? -1.519 9.105 -32.862 1.00 97.31 236 LEU A O 1
ATOM 1933 N N . ARG A 1 237 ? 0.686 8.830 -32.500 1.00 96.12 237 ARG A N 1
ATOM 1934 C CA . ARG A 1 237 ? 1.142 9.731 -33.566 1.00 96.12 237 ARG A CA 1
ATOM 1935 C C . ARG A 1 237 ? 1.836 8.937 -34.680 1.00 96.12 237 ARG A C 1
ATOM 1937 O O . ARG A 1 237 ? 2.860 8.319 -34.410 1.00 96.12 237 ARG A O 1
ATOM 1944 N N . PRO A 1 238 ? 1.335 8.947 -35.927 1.00 94.94 238 PRO A N 1
ATOM 1945 C CA . PRO A 1 238 ? 2.070 8.374 -37.052 1.00 94.94 238 PRO A CA 1
ATOM 1946 C C . PRO A 1 238 ? 3.289 9.236 -37.404 1.00 94.94 238 PRO A C 1
ATOM 1948 O O . PRO A 1 238 ? 3.203 10.467 -37.383 1.00 94.94 238 PRO A O 1
ATOM 1951 N N . HIS A 1 239 ? 4.395 8.597 -37.781 1.00 90.62 239 HIS A N 1
ATOM 1952 C CA . HIS A 1 239 ? 5.567 9.295 -38.318 1.00 90.62 239 HIS A CA 1
ATOM 1953 C C . HIS A 1 239 ? 5.296 9.850 -39.718 1.00 90.62 239 HIS A C 1
ATOM 1955 O O . HIS A 1 239 ? 4.645 9.213 -40.553 1.00 90.62 239 HIS A O 1
ATOM 1961 N N . GLY A 1 240 ? 5.817 11.048 -39.988 1.00 86.31 240 GLY A N 1
ATOM 1962 C CA . GLY A 1 240 ? 5.829 11.625 -41.332 1.00 86.31 240 GLY A CA 1
ATOM 1963 C C . GLY A 1 240 ? 6.859 10.953 -42.249 1.00 86.31 240 GLY A C 1
ATOM 1964 O O . GLY A 1 240 ? 7.795 10.307 -41.790 1.00 86.31 240 GLY A O 1
ATOM 1965 N N . LYS A 1 241 ? 6.748 11.158 -43.571 1.00 81.06 241 LYS A N 1
ATOM 1966 C CA . LYS A 1 241 ? 7.696 10.584 -44.553 1.00 81.06 241 LYS A CA 1
ATOM 1967 C C . LYS A 1 241 ? 9.157 10.995 -44.328 1.00 81.06 241 LYS A C 1
ATOM 1969 O O . LYS A 1 241 ? 10.046 10.242 -44.695 1.00 81.06 241 LYS A O 1
ATOM 1974 N N . GLU A 1 242 ? 9.384 12.184 -43.774 1.00 77.19 242 GLU A N 1
ATOM 1975 C CA . GLU A 1 242 ? 10.719 12.737 -43.499 1.00 77.19 242 GLU A CA 1
ATOM 1976 C C . GLU A 1 242 ? 11.259 12.328 -42.115 1.00 77.19 242 GLU A C 1
ATOM 1978 O O . GLU A 1 242 ? 12.438 12.526 -41.841 1.00 77.19 242 GLU A O 1
ATOM 1983 N N . GLU A 1 243 ? 10.411 11.751 -41.254 1.00 78.38 243 GLU A N 1
ATOM 1984 C CA . GLU A 1 243 ? 10.765 11.289 -39.902 1.00 78.38 243 GLU A CA 1
ATOM 1985 C C . GLU A 1 243 ? 11.071 9.786 -39.856 1.00 78.38 243 GLU A C 1
ATOM 1987 O O . GLU A 1 243 ? 11.787 9.333 -38.965 1.00 78.38 243 GLU A O 1
ATOM 1992 N N . LEU A 1 244 ? 10.539 9.014 -40.812 1.00 82.19 244 LEU A N 1
ATOM 1993 C CA . LEU A 1 244 ? 10.777 7.576 -40.898 1.00 82.19 244 LEU A CA 1
ATOM 1994 C C . LEU A 1 244 ? 12.274 7.281 -41.023 1.00 82.19 244 LEU A C 1
ATOM 1996 O O . LEU A 1 244 ? 12.966 7.810 -41.898 1.00 82.19 244 LEU A O 1
ATOM 2000 N N . ALA A 1 245 ? 12.761 6.374 -40.175 1.00 76.44 245 ALA A N 1
ATOM 2001 C CA . ALA A 1 245 ? 14.095 5.819 -40.330 1.00 76.44 245 ALA A CA 1
ATOM 2002 C C . ALA A 1 245 ? 14.240 5.178 -41.719 1.00 76.44 245 ALA A C 1
ATOM 2004 O O . ALA A 1 245 ? 13.291 4.621 -42.266 1.00 76.44 245 ALA A O 1
ATOM 2005 N N . HIS A 1 246 ? 15.449 5.216 -42.279 1.00 71.50 246 HIS A N 1
ATOM 2006 C CA . HIS A 1 246 ? 15.738 4.744 -43.640 1.00 71.50 246 HIS A CA 1
ATOM 2007 C C . HIS A 1 246 ? 15.359 3.275 -43.915 1.00 71.50 246 HIS A C 1
ATOM 2009 O O . HIS A 1 246 ? 15.251 2.891 -45.077 1.00 71.50 246 HIS A O 1
ATOM 2015 N N . TYR A 1 247 ? 15.165 2.467 -42.869 1.00 72.38 247 TYR A N 1
ATOM 2016 C CA . TYR A 1 247 ? 14.740 1.067 -42.938 1.00 72.38 247 TYR A CA 1
ATOM 2017 C C . TYR A 1 247 ? 13.251 0.840 -42.614 1.00 72.38 247 TYR A C 1
ATOM 2019 O O . TYR A 1 247 ? 12.764 -0.271 -42.794 1.00 72.38 247 TYR A O 1
ATOM 2027 N N . ALA A 1 248 ? 12.518 1.847 -42.127 1.00 81.44 248 ALA A N 1
ATOM 2028 C CA . ALA A 1 248 ? 11.164 1.656 -41.620 1.00 81.44 248 ALA A CA 1
ATOM 2029 C C . ALA A 1 248 ? 10.090 1.800 -42.716 1.00 81.44 248 ALA A C 1
ATOM 2031 O O . ALA A 1 248 ? 9.971 2.840 -43.364 1.00 81.44 248 ALA A O 1
ATOM 2032 N N . SER A 1 249 ? 9.248 0.775 -42.866 1.00 85.00 249 SER A N 1
ATOM 2033 C CA . SER A 1 249 ? 8.064 0.765 -43.741 1.00 85.00 249 SER A CA 1
ATOM 2034 C C . SER A 1 249 ? 6.904 1.602 -43.176 1.00 85.00 249 SER A C 1
ATOM 2036 O O . SER A 1 249 ? 6.022 2.043 -43.916 1.00 85.00 249 SER A O 1
ATOM 2038 N N . GLY A 1 250 ? 6.893 1.826 -41.859 1.00 92.12 250 GLY A N 1
ATOM 2039 C CA . GLY A 1 250 ? 5.914 2.636 -41.139 1.00 92.12 250 GLY A CA 1
ATOM 2040 C C . GLY A 1 250 ? 6.219 2.659 -39.642 1.00 92.12 250 GLY A C 1
ATOM 2041 O O . GLY A 1 250 ? 6.790 1.705 -39.121 1.00 92.12 250 GLY A O 1
ATOM 2042 N N . ALA A 1 251 ? 5.850 3.734 -38.947 1.00 95.38 251 ALA A N 1
ATOM 2043 C CA . ALA A 1 251 ? 6.084 3.861 -37.512 1.00 95.38 251 ALA A CA 1
ATOM 2044 C C . ALA A 1 251 ? 5.022 4.729 -36.825 1.00 95.38 251 ALA A C 1
ATOM 2046 O O . ALA A 1 251 ? 4.443 5.638 -37.435 1.00 95.38 251 ALA A O 1
ATOM 2047 N N . PHE A 1 252 ? 4.774 4.429 -35.554 1.00 97.12 252 PHE A N 1
ATOM 2048 C CA . PHE A 1 252 ? 3.887 5.169 -34.666 1.00 97.12 252 PHE A CA 1
ATOM 2049 C C . PHE A 1 252 ? 4.572 5.403 -33.327 1.00 97.12 252 PHE A C 1
ATOM 2051 O O . PHE A 1 252 ? 5.179 4.484 -32.791 1.00 97.12 252 PHE A O 1
ATOM 2058 N N . ASP A 1 253 ? 4.367 6.579 -32.747 1.00 97.06 253 ASP A N 1
ATOM 2059 C CA . ASP A 1 253 ? 4.742 6.850 -31.363 1.00 97.06 253 ASP A CA 1
ATOM 2060 C C . ASP A 1 253 ? 3.500 6.840 -30.478 1.00 97.06 253 ASP A C 1
ATOM 2062 O O . ASP A 1 253 ? 2.482 7.465 -30.801 1.00 97.06 253 ASP A O 1
ATOM 2066 N N . VAL A 1 254 ? 3.594 6.187 -29.323 1.00 98.19 254 VAL A N 1
ATOM 2067 C CA . VAL A 1 254 ? 2.752 6.545 -28.181 1.00 98.19 254 VAL A CA 1
ATOM 2068 C C . VAL A 1 254 ? 3.387 7.769 -27.535 1.00 98.19 254 VAL A C 1
ATOM 2070 O O . VAL A 1 254 ? 4.515 7.712 -27.048 1.00 98.19 254 VAL A O 1
ATOM 2073 N N . GLU A 1 255 ? 2.667 8.884 -27.525 1.00 98.00 255 GLU A N 1
ATOM 2074 C CA . GLU A 1 255 ? 3.124 10.137 -26.930 1.00 98.00 255 GLU A CA 1
ATOM 2075 C C . GLU A 1 255 ? 2.300 10.502 -25.701 1.00 98.00 255 GLU A C 1
ATOM 2077 O O . GLU A 1 255 ? 1.094 10.246 -25.643 1.00 98.00 255 GLU A O 1
ATOM 2082 N N . TYR A 1 256 ? 2.955 11.173 -24.755 1.00 97.88 256 TYR A N 1
ATOM 2083 C CA . TYR A 1 256 ? 2.326 11.769 -23.584 1.00 97.88 256 TYR A CA 1
ATOM 2084 C C . TYR A 1 256 ? 2.489 13.289 -23.586 1.00 97.88 256 TYR A C 1
ATOM 2086 O O . TYR A 1 256 ? 3.521 13.822 -24.006 1.00 97.88 256 TYR A O 1
ATOM 2094 N N . GLU A 1 257 ? 1.468 13.998 -23.110 1.00 96.12 257 GLU A N 1
ATOM 2095 C CA . GLU A 1 257 ? 1.502 15.450 -22.937 1.00 96.12 257 GLU A CA 1
ATOM 2096 C C . GLU A 1 257 ? 2.244 15.823 -21.643 1.00 96.12 257 GLU A C 1
ATOM 2098 O O . GLU A 1 257 ? 1.646 16.074 -20.590 1.00 96.12 257 GLU A O 1
ATOM 2103 N N . PHE A 1 258 ? 3.576 15.858 -21.720 1.00 93.00 258 PHE A N 1
ATOM 2104 C CA . PHE A 1 258 ? 4.426 16.331 -20.631 1.00 93.00 258 PHE A CA 1
ATOM 2105 C C . PHE A 1 258 ? 4.226 17.830 -20.379 1.00 93.00 258 PHE A C 1
ATOM 2107 O O . PHE A 1 258 ? 3.764 18.559 -21.260 1.00 93.00 258 PHE A O 1
ATOM 2114 N N . PRO A 1 259 ? 4.676 18.353 -19.223 1.00 90.06 259 PRO A N 1
ATOM 2115 C CA . PRO A 1 259 ? 4.644 19.791 -18.983 1.00 90.06 259 PRO A CA 1
ATOM 2116 C C . PRO A 1 259 ? 5.424 20.594 -20.040 1.00 90.06 259 PRO A C 1
ATOM 2118 O O . PRO A 1 259 ? 5.083 21.725 -20.362 1.00 90.06 259 PRO A O 1
ATOM 2121 N N . PHE A 1 260 ? 6.452 19.996 -20.640 1.00 87.75 260 PHE A N 1
ATOM 2122 C CA . PHE A 1 260 ? 7.231 20.601 -21.723 1.00 87.75 260 PHE A CA 1
ATOM 2123 C C . PHE A 1 260 ? 6.689 20.295 -23.136 1.00 87.75 260 PHE A C 1
ATOM 2125 O O . PHE A 1 260 ? 7.354 20.615 -24.118 1.00 87.75 260 PHE A O 1
ATOM 2132 N N . GLY A 1 261 ? 5.488 19.717 -23.250 1.00 91.50 261 GLY A N 1
ATOM 2133 C CA . GLY A 1 261 ? 4.803 19.424 -24.510 1.00 91.50 261 GLY A CA 1
ATOM 2134 C C . GLY A 1 261 ? 4.660 17.931 -24.809 1.00 91.50 261 GLY A C 1
ATOM 2135 O O . GLY A 1 261 ? 5.086 17.071 -24.042 1.00 91.50 261 GLY A O 1
ATOM 2136 N N . TRP A 1 262 ? 4.046 17.624 -25.952 1.00 94.62 262 TRP A N 1
ATOM 2137 C CA . TRP A 1 262 ? 3.921 16.252 -26.443 1.00 94.62 262 TRP A CA 1
ATOM 2138 C C . TRP A 1 262 ? 5.298 15.655 -26.713 1.00 94.62 262 TRP A C 1
ATOM 2140 O O . TRP A 1 262 ? 6.130 16.271 -27.381 1.00 94.62 262 TRP A O 1
ATOM 215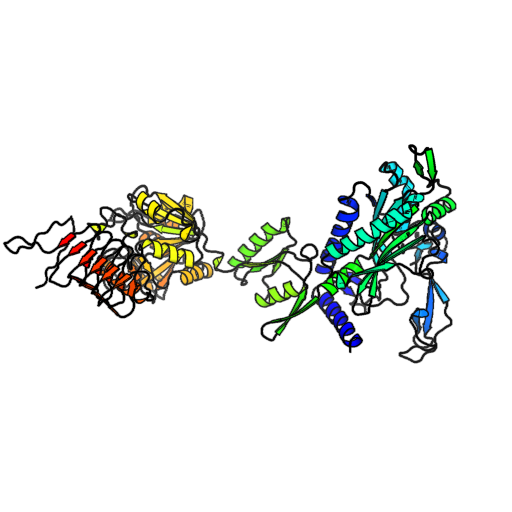0 N N . SER A 1 263 ? 5.563 14.475 -26.165 1.00 94.44 263 SER A N 1
ATOM 2151 C CA . SER A 1 263 ? 6.806 13.751 -26.418 1.00 94.44 263 SER A CA 1
ATOM 2152 C C . SER A 1 263 ? 6.596 12.242 -26.359 1.00 94.44 263 SER A C 1
ATOM 2154 O O . SER A 1 263 ? 5.713 11.744 -25.661 1.00 94.44 263 SER A O 1
ATOM 2156 N N . GLU A 1 264 ? 7.437 11.532 -27.099 1.00 94.12 264 GLU A N 1
ATOM 2157 C CA . GLU A 1 264 ? 7.434 10.078 -27.265 1.00 94.12 264 GLU A CA 1
ATOM 2158 C C . GLU A 1 264 ? 7.709 9.322 -25.950 1.00 94.12 264 GLU A C 1
ATOM 2160 O O . GLU A 1 264 ? 8.671 9.609 -25.226 1.00 94.12 264 GLU A O 1
ATOM 2165 N N . LEU A 1 265 ? 6.888 8.305 -25.678 1.00 95.31 265 LEU A N 1
ATOM 2166 C CA . LEU A 1 265 ? 7.109 7.283 -24.653 1.00 95.31 265 LEU A CA 1
ATOM 2167 C C . LEU A 1 265 ? 7.656 5.986 -25.248 1.00 95.31 265 LEU A C 1
ATOM 2169 O O . LEU A 1 265 ? 8.619 5.432 -24.717 1.00 95.31 265 LEU A O 1
ATOM 2173 N N . GLU A 1 266 ? 7.010 5.523 -26.315 1.00 97.94 266 GLU A N 1
ATOM 2174 C CA . GLU A 1 266 ? 7.264 4.248 -26.977 1.00 97.94 266 GLU A CA 1
ATOM 2175 C C . GLU A 1 266 ? 7.149 4.427 -28.489 1.00 97.94 266 GLU A C 1
ATOM 2177 O O . GLU A 1 266 ? 6.131 4.937 -28.964 1.00 97.94 266 GLU A O 1
ATOM 2182 N N . GLY A 1 267 ? 8.164 3.973 -29.218 1.00 96.94 267 GLY A N 1
ATOM 2183 C CA . GLY A 1 267 ? 8.128 3.842 -30.669 1.00 96.94 267 GLY A CA 1
ATOM 2184 C C . GLY A 1 267 ? 7.662 2.443 -31.063 1.00 96.94 267 GLY A C 1
ATOM 2185 O O . GLY A 1 267 ? 8.075 1.454 -30.461 1.00 96.94 267 GLY A O 1
ATOM 2186 N N . ILE A 1 268 ? 6.788 2.353 -32.064 1.00 98.12 268 ILE A N 1
ATOM 2187 C CA . ILE A 1 268 ? 6.357 1.102 -32.688 1.00 98.12 268 ILE A CA 1
ATOM 2188 C C . ILE A 1 268 ? 6.674 1.190 -34.180 1.00 98.12 268 ILE A C 1
ATOM 2190 O O . ILE A 1 268 ? 5.985 1.902 -34.915 1.00 98.12 268 ILE A O 1
ATOM 2194 N N . ALA A 1 269 ? 7.701 0.475 -34.633 1.00 97.00 269 ALA A N 1
ATOM 2195 C CA . ALA A 1 269 ? 8.224 0.569 -35.993 1.00 97.00 269 ALA A CA 1
ATOM 2196 C C . ALA A 1 269 ? 8.135 -0.763 -36.748 1.00 97.00 269 ALA A C 1
ATOM 2198 O O . ALA A 1 269 ? 8.475 -1.816 -36.225 1.00 97.00 269 ALA A O 1
ATOM 2199 N N . ALA A 1 270 ? 7.715 -0.715 -38.009 1.00 97.06 270 ALA A N 1
ATOM 2200 C CA . ALA A 1 270 ? 7.862 -1.801 -38.973 1.00 97.06 270 ALA A CA 1
ATOM 2201 C C . ALA A 1 270 ? 9.196 -1.619 -39.707 1.00 97.06 270 ALA A C 1
ATOM 2203 O O . ALA A 1 270 ? 9.335 -0.669 -40.478 1.00 97.06 270 ALA A O 1
ATOM 2204 N N . ARG A 1 271 ? 10.182 -2.476 -39.429 1.00 95.38 271 ARG A N 1
ATOM 2205 C CA . ARG A 1 271 ? 11.601 -2.312 -39.808 1.00 95.38 271 ARG A CA 1
ATOM 2206 C C . ARG A 1 271 ? 12.004 -3.107 -41.060 1.00 95.38 271 ARG A C 1
ATOM 2208 O O . ARG A 1 271 ? 13.175 -3.126 -41.441 1.00 95.38 271 ARG A O 1
ATOM 2215 N N . GLY A 1 272 ? 11.050 -3.772 -41.708 1.00 95.94 272 GLY A N 1
ATOM 2216 C CA . GLY A 1 272 ? 11.303 -4.634 -42.854 1.00 95.94 272 GLY A CA 1
ATOM 2217 C C . GLY A 1 272 ? 12.238 -5.790 -42.503 1.00 95.94 272 GLY A C 1
ATOM 2218 O O . GLY A 1 272 ? 12.271 -6.271 -41.371 1.00 95.94 272 GLY A O 1
ATOM 2219 N N . GLU A 1 273 ? 13.018 -6.230 -43.487 1.00 95.94 273 GLU A N 1
ATOM 2220 C CA . GLU A 1 273 ? 14.045 -7.270 -43.326 1.00 95.94 273 GLU A CA 1
ATOM 2221 C C . GLU A 1 273 ? 15.435 -6.721 -42.948 1.00 95.94 273 GLU A C 1
ATOM 2223 O O . GLU A 1 273 ? 16.384 -7.501 -42.837 1.00 95.94 273 GLU A O 1
ATOM 2228 N N . TYR A 1 274 ? 15.578 -5.397 -42.777 1.00 95.62 274 TYR A N 1
ATOM 2229 C CA . TYR A 1 274 ? 16.872 -4.704 -42.695 1.00 95.62 274 TYR A CA 1
ATOM 2230 C C . TYR A 1 274 ? 17.816 -5.325 -41.662 1.00 95.62 274 TYR A C 1
ATOM 2232 O O . TYR A 1 274 ? 18.947 -5.675 -42.001 1.00 95.62 274 TYR A O 1
ATOM 2240 N N . ASP A 1 275 ? 17.350 -5.501 -40.425 1.00 96.31 275 ASP A N 1
ATOM 2241 C CA . ASP A 1 275 ? 18.195 -5.931 -39.312 1.00 96.31 275 ASP A CA 1
ATOM 2242 C C . ASP A 1 275 ? 18.783 -7.335 -39.534 1.00 96.31 275 ASP A C 1
ATOM 2244 O O . ASP A 1 275 ? 20.000 -7.537 -39.449 1.00 96.31 275 ASP A O 1
ATOM 2248 N N . LEU A 1 276 ? 17.940 -8.310 -39.893 1.00 97.88 276 LEU A N 1
ATOM 2249 C CA . LEU A 1 276 ? 18.386 -9.678 -40.171 1.00 97.88 276 LEU A CA 1
ATOM 2250 C C . LEU A 1 276 ? 19.215 -9.757 -41.459 1.00 97.88 276 LEU A C 1
ATOM 2252 O O . LEU A 1 276 ? 20.219 -10.471 -41.490 1.00 97.88 276 LEU A O 1
ATOM 2256 N N . ALA A 1 277 ? 18.850 -9.014 -42.507 1.00 97.56 277 ALA A N 1
ATOM 2257 C CA . ALA A 1 277 ? 19.599 -8.989 -43.761 1.00 97.56 277 ALA A CA 1
ATOM 2258 C C . ALA A 1 277 ? 21.016 -8.423 -43.567 1.00 97.56 277 ALA A C 1
ATOM 2260 O O . ALA A 1 277 ? 21.987 -9.009 -44.056 1.00 97.56 277 ALA A O 1
ATOM 2261 N N . ALA A 1 278 ? 21.151 -7.336 -42.804 1.00 96.75 278 ALA A N 1
ATOM 2262 C CA . ALA A 1 278 ? 22.433 -6.709 -42.507 1.00 96.75 278 ALA A CA 1
ATOM 2263 C C . ALA A 1 278 ? 23.355 -7.644 -41.705 1.00 96.75 278 ALA A C 1
ATOM 2265 O O . ALA A 1 278 ? 24.524 -7.831 -42.062 1.00 96.75 278 ALA A O 1
ATOM 2266 N N . HIS A 1 279 ? 22.831 -8.307 -40.665 1.00 98.06 279 HIS A N 1
ATOM 2267 C CA . HIS A 1 279 ? 23.605 -9.285 -39.889 1.00 98.06 279 HIS A CA 1
ATOM 2268 C C . HIS A 1 279 ? 23.948 -10.538 -40.689 1.00 98.06 279 HIS A C 1
ATOM 2270 O O . HIS A 1 279 ? 25.076 -11.030 -40.591 1.00 98.06 279 HIS A O 1
ATOM 2276 N N . GLN A 1 280 ? 23.032 -11.045 -41.517 1.00 98.12 280 GLN A N 1
ATOM 2277 C CA . GLN A 1 280 ? 23.301 -12.166 -42.420 1.00 98.12 280 GLN A CA 1
ATOM 2278 C C . GLN A 1 280 ? 24.436 -11.821 -43.392 1.00 98.12 280 GLN A C 1
ATOM 2280 O O . GLN A 1 280 ? 25.381 -12.599 -43.536 1.00 98.12 280 GLN A O 1
ATOM 2285 N N . GLN A 1 281 ? 24.393 -10.637 -44.009 1.00 97.50 281 GLN A N 1
ATOM 2286 C CA . GLN A 1 281 ? 25.427 -10.179 -44.936 1.00 97.50 281 GLN A CA 1
ATOM 2287 C C . GLN A 1 281 ? 26.790 -10.023 -44.246 1.00 97.50 281 GLN A C 1
ATOM 2289 O O . GLN A 1 281 ? 27.806 -10.461 -44.784 1.00 97.50 281 GLN A O 1
ATOM 2294 N N . ALA A 1 282 ? 26.827 -9.422 -43.054 1.00 97.00 282 ALA A N 1
ATOM 2295 C CA . ALA A 1 282 ? 28.073 -9.161 -42.336 1.00 97.00 282 ALA A CA 1
ATOM 2296 C C . ALA A 1 282 ? 28.690 -10.419 -41.694 1.00 97.00 282 ALA A C 1
ATOM 2298 O O . ALA A 1 282 ? 29.915 -10.522 -41.588 1.00 97.00 282 ALA A O 1
ATOM 2299 N N . SER A 1 283 ? 27.861 -11.367 -41.246 1.00 97.06 283 SER A N 1
ATOM 2300 C CA . SER A 1 283 ? 28.307 -12.586 -40.553 1.00 97.06 283 SER A CA 1
ATOM 2301 C C . SER A 1 283 ? 28.506 -13.793 -41.474 1.00 97.06 283 SER A C 1
ATOM 2303 O O . SER A 1 283 ? 29.243 -14.714 -41.115 1.00 97.06 283 SER A O 1
ATOM 2305 N N . GLY A 1 284 ? 27.839 -13.819 -42.633 1.00 96.38 284 GLY A N 1
ATOM 2306 C CA . GLY A 1 284 ? 27.772 -14.976 -43.528 1.00 96.38 284 GLY A CA 1
ATOM 2307 C C . GLY A 1 284 ? 26.922 -16.140 -42.997 1.00 96.38 284 GLY A C 1
ATOM 2308 O O . GLY A 1 284 ? 26.999 -17.242 -43.541 1.00 96.38 284 GLY A O 1
ATOM 2309 N N . ARG A 1 285 ? 26.150 -15.941 -41.919 1.00 96.31 285 ARG A N 1
ATOM 2310 C CA . ARG A 1 285 ? 25.237 -16.948 -41.355 1.00 96.31 285 ARG A CA 1
ATOM 2311 C C . ARG A 1 285 ? 23.839 -16.792 -41.941 1.00 96.31 285 ARG A C 1
ATOM 2313 O O . ARG A 1 285 ? 23.358 -15.676 -42.063 1.00 96.31 285 ARG A O 1
ATOM 2320 N N . ASP A 1 286 ? 23.197 -17.913 -42.265 1.00 95.25 286 ASP A N 1
ATOM 2321 C CA . ASP A 1 286 ? 21.814 -17.937 -42.748 1.00 95.25 286 ASP A CA 1
ATOM 2322 C C . ASP A 1 286 ? 20.846 -17.590 -41.606 1.00 95.25 286 ASP A C 1
ATOM 2324 O O . ASP A 1 286 ? 20.741 -18.337 -40.632 1.00 95.25 286 ASP A O 1
ATOM 2328 N N . LEU A 1 287 ? 20.171 -16.449 -41.733 1.00 97.06 287 LEU A N 1
ATOM 2329 C CA . LEU A 1 287 ? 19.131 -15.955 -40.828 1.00 97.06 287 LEU A CA 1
ATOM 2330 C C . LEU A 1 287 ? 17.742 -16.002 -41.488 1.00 97.06 287 LEU A C 1
ATOM 2332 O O . LEU A 1 287 ? 16.796 -15.390 -40.997 1.00 97.06 287 LEU A O 1
ATOM 2336 N N . THR A 1 288 ? 17.597 -16.727 -42.603 1.00 96.69 288 THR A N 1
ATOM 2337 C CA . THR A 1 288 ? 16.289 -16.959 -43.222 1.00 96.69 288 THR A CA 1
ATOM 2338 C C . THR A 1 288 ? 15.468 -17.986 -42.439 1.00 96.69 288 THR A C 1
ATOM 2340 O O . THR A 1 288 ? 15.992 -18.915 -41.822 1.00 96.69 288 THR A O 1
ATOM 2343 N N . PHE A 1 289 ? 14.147 -17.853 -42.513 1.00 96.25 289 PHE A N 1
ATOM 2344 C CA . PHE A 1 289 ? 13.190 -18.841 -42.035 1.00 96.25 289 PHE A CA 1
ATOM 2345 C C . PHE A 1 289 ? 12.661 -19.667 -43.213 1.00 96.25 289 PHE A C 1
ATOM 2347 O O . PHE A 1 289 ? 12.356 -19.123 -44.276 1.00 96.25 289 PHE A O 1
ATOM 2354 N N . PHE A 1 290 ? 12.543 -20.985 -43.028 1.00 95.25 290 PHE A N 1
ATOM 2355 C CA . PHE A 1 290 ? 11.888 -21.878 -43.985 1.00 95.25 290 PHE A CA 1
ATOM 2356 C C . PHE A 1 290 ? 10.510 -22.284 -43.458 1.00 95.25 290 PHE A C 1
ATOM 2358 O O . PHE A 1 290 ? 10.411 -23.054 -42.502 1.00 95.25 290 PHE A O 1
ATOM 2365 N N . ASP A 1 291 ? 9.459 -21.780 -44.103 1.00 93.31 291 ASP A N 1
ATOM 2366 C CA . ASP A 1 291 ? 8.077 -22.178 -43.846 1.00 93.31 291 ASP A CA 1
ATOM 2367 C C . ASP A 1 291 ? 7.800 -23.480 -44.606 1.00 93.31 291 ASP A C 1
ATOM 2369 O O . ASP A 1 291 ? 7.697 -23.499 -45.833 1.00 93.31 291 ASP A O 1
ATOM 2373 N N . ASP A 1 292 ? 7.705 -24.592 -43.881 1.00 91.81 292 ASP A N 1
ATOM 2374 C CA . ASP A 1 292 ? 7.452 -25.918 -44.447 1.00 91.81 292 ASP A CA 1
ATOM 2375 C C . ASP A 1 292 ? 6.011 -26.102 -44.953 1.00 91.81 292 ASP A C 1
ATOM 2377 O O . ASP A 1 292 ? 5.792 -26.906 -45.862 1.00 91.81 292 ASP A O 1
ATOM 2381 N N . LEU A 1 293 ? 5.044 -25.339 -44.429 1.00 90.94 293 LEU A N 1
ATOM 2382 C CA . LEU A 1 293 ? 3.644 -25.376 -44.854 1.00 90.94 293 LEU A CA 1
ATOM 2383 C C . LEU A 1 293 ? 3.480 -24.695 -46.212 1.00 90.94 293 LEU A C 1
ATOM 2385 O O . LEU A 1 293 ? 2.813 -25.224 -47.102 1.00 90.94 293 LEU A O 1
ATOM 2389 N N . LYS A 1 294 ? 4.116 -23.534 -46.384 1.00 92.75 294 LYS A N 1
ATOM 2390 C CA . LYS A 1 294 ? 4.104 -22.772 -47.643 1.00 92.75 294 LYS A CA 1
ATOM 2391 C C . LYS A 1 294 ? 5.227 -23.174 -48.601 1.00 92.75 294 LYS A C 1
ATOM 2393 O O . LYS A 1 294 ? 5.185 -22.814 -49.776 1.00 92.75 294 LYS A O 1
ATOM 2398 N N . ARG A 1 295 ? 6.203 -23.951 -48.119 1.00 94.06 295 ARG A N 1
ATOM 2399 C CA . ARG A 1 295 ? 7.423 -24.371 -48.830 1.00 94.06 295 ARG A CA 1
ATOM 2400 C C . ARG A 1 295 ? 8.215 -23.189 -49.392 1.00 94.06 295 ARG A C 1
ATOM 2402 O O . ARG A 1 295 ? 8.755 -23.270 -50.495 1.00 94.06 295 ARG A O 1
ATOM 2409 N N . GLU A 1 296 ? 8.304 -22.110 -48.622 1.00 94.81 296 GLU A N 1
ATOM 2410 C CA . GLU A 1 296 ? 9.016 -20.885 -48.989 1.00 94.81 296 GLU A CA 1
ATOM 2411 C C . GLU A 1 296 ? 10.100 -20.541 -47.965 1.00 94.81 296 GLU A C 1
ATOM 2413 O O . GLU A 1 296 ? 10.004 -20.880 -46.786 1.00 94.81 296 GLU A O 1
ATOM 2418 N N . ARG A 1 297 ? 11.162 -19.882 -48.433 1.00 96.38 297 ARG A N 1
ATOM 2419 C CA . ARG A 1 297 ? 12.247 -19.367 -47.595 1.00 96.38 297 ARG A CA 1
ATOM 2420 C C . ARG A 1 297 ? 12.279 -17.853 -47.717 1.00 96.38 297 ARG A C 1
ATOM 2422 O O . ARG A 1 297 ? 12.271 -17.345 -48.836 1.00 96.38 297 ARG A O 1
ATOM 2429 N N . TYR A 1 298 ? 12.322 -17.156 -46.592 1.00 97.50 298 TYR A N 1
ATOM 2430 C CA . TYR A 1 298 ? 12.330 -15.694 -46.547 1.00 97.50 298 TYR A CA 1
ATOM 2431 C C . TYR A 1 298 ? 13.100 -15.185 -45.328 1.00 97.50 298 TYR A C 1
ATOM 2433 O O . TYR A 1 298 ? 13.309 -15.928 -44.369 1.00 97.50 298 TYR A O 1
ATOM 2441 N N . ILE A 1 299 ? 13.519 -13.921 -45.355 1.00 97.69 299 ILE A N 1
ATOM 2442 C CA . ILE A 1 299 ? 13.974 -13.213 -44.155 1.00 97.69 299 ILE A CA 1
ATOM 2443 C C . ILE A 1 299 ? 12.722 -12.640 -43.478 1.00 97.69 299 ILE A C 1
ATOM 2445 O O . ILE A 1 299 ? 11.962 -11.928 -44.141 1.00 97.69 299 ILE A O 1
ATOM 2449 N N . PRO A 1 300 ? 12.420 -12.995 -42.217 1.00 97.88 300 PRO A N 1
ATOM 2450 C CA . PRO A 1 300 ? 11.287 -12.404 -41.513 1.00 97.88 300 PRO A CA 1
ATOM 2451 C C . PRO A 1 300 ? 11.405 -10.880 -41.447 1.00 97.88 300 PRO A C 1
ATOM 2453 O O . PRO A 1 300 ? 12.494 -10.354 -41.221 1.00 97.88 300 PRO A O 1
ATOM 2456 N N . HIS A 1 301 ? 10.280 -10.188 -41.620 1.00 98.19 301 HIS A N 1
ATOM 2457 C CA . HIS A 1 301 ? 10.205 -8.767 -41.290 1.00 98.19 301 HIS A CA 1
ATOM 2458 C C . HIS A 1 301 ? 10.081 -8.598 -39.774 1.00 98.19 301 HIS A C 1
ATOM 2460 O O . HIS A 1 301 ? 9.680 -9.541 -39.085 1.00 98.19 301 HIS A O 1
ATOM 2466 N N . VAL A 1 302 ? 10.389 -7.410 -39.259 1.00 98.38 302 VAL A N 1
ATOM 2467 C CA . VAL A 1 302 ? 10.347 -7.119 -37.821 1.00 98.38 302 VAL A CA 1
ATOM 2468 C C . VAL A 1 302 ? 9.400 -5.960 -37.530 1.00 98.38 302 VAL A C 1
ATOM 2470 O O . VAL A 1 302 ? 9.499 -4.897 -38.140 1.00 98.38 302 VAL A O 1
ATOM 2473 N N . VAL A 1 303 ? 8.494 -6.158 -36.571 1.00 98.50 303 VAL A N 1
ATOM 2474 C CA . VAL A 1 303 ? 7.754 -5.073 -35.916 1.00 98.50 303 VAL A CA 1
ATOM 2475 C C . VAL A 1 303 ? 8.302 -4.904 -34.505 1.00 98.50 303 VAL A C 1
ATOM 2477 O O . VAL A 1 303 ? 8.264 -5.847 -33.717 1.00 98.50 303 VAL A O 1
ATOM 2480 N N . GLU A 1 304 ? 8.785 -3.707 -34.197 1.00 98.38 304 GLU A N 1
ATOM 2481 C CA . GLU A 1 304 ? 9.490 -3.386 -32.959 1.00 98.38 304 GLU A CA 1
ATOM 2482 C C . GLU A 1 304 ? 8.712 -2.365 -32.126 1.00 98.38 304 GLU A C 1
ATOM 2484 O O . GLU A 1 304 ? 8.650 -1.193 -32.497 1.00 98.38 304 GLU A O 1
ATOM 2489 N N . PRO A 1 305 ? 8.112 -2.786 -31.003 1.00 98.38 305 PRO A N 1
ATOM 2490 C CA . PRO A 1 305 ? 7.793 -1.901 -29.888 1.00 98.38 305 PRO A CA 1
ATOM 2491 C C . PRO A 1 305 ? 9.006 -1.672 -28.972 1.00 98.38 305 PRO A C 1
ATOM 2493 O O . PRO A 1 305 ? 9.538 -2.629 -28.402 1.00 98.38 305 PRO A O 1
ATOM 2496 N N . ALA A 1 306 ? 9.398 -0.412 -28.775 1.00 97.69 306 ALA A N 1
ATOM 2497 C CA . ALA A 1 306 ? 10.544 -0.016 -27.959 1.00 97.69 306 ALA A CA 1
ATOM 2498 C C . ALA A 1 306 ? 10.194 1.121 -26.988 1.00 97.69 306 ALA A C 1
ATOM 2500 O O . ALA A 1 306 ? 9.880 2.241 -27.396 1.00 97.69 306 ALA A O 1
ATOM 2501 N N . VAL A 1 307 ? 10.273 0.852 -25.679 1.00 97.81 307 VAL A N 1
ATOM 2502 C CA . VAL A 1 307 ? 9.885 1.804 -24.622 1.00 97.81 307 VAL A CA 1
ATOM 2503 C C . VAL A 1 307 ? 10.954 1.954 -23.541 1.00 97.81 307 VAL A C 1
ATOM 2505 O O . VAL A 1 307 ? 11.543 0.983 -23.068 1.00 97.81 307 VAL A O 1
ATOM 2508 N N . GLY A 1 308 ? 11.179 3.191 -23.092 1.00 97.06 308 GLY A N 1
ATOM 2509 C CA . GLY A 1 308 ? 12.086 3.493 -21.982 1.00 97.06 308 GLY A CA 1
ATOM 2510 C C . GLY A 1 308 ? 11.408 3.373 -20.619 1.00 97.06 308 GLY A C 1
ATOM 2511 O O . GLY A 1 308 ? 10.470 4.115 -20.325 1.00 97.06 308 GLY A O 1
ATOM 2512 N N . VAL A 1 309 ? 11.928 2.513 -19.737 1.00 98.00 309 VAL A N 1
ATOM 2513 C CA . VAL A 1 309 ? 11.397 2.322 -18.371 1.00 98.00 309 VAL A CA 1
ATOM 2514 C C . VAL A 1 309 ? 11.357 3.649 -17.612 1.00 98.00 309 VAL A C 1
ATOM 2516 O O . VAL A 1 309 ? 10.382 3.965 -16.931 1.00 98.00 309 VAL A O 1
ATOM 2519 N N . ASP A 1 310 ? 12.417 4.440 -17.750 1.00 95.88 310 ASP A N 1
ATOM 2520 C CA . ASP A 1 310 ? 12.610 5.679 -17.002 1.00 95.88 310 ASP A CA 1
ATOM 2521 C C . ASP A 1 310 ? 11.661 6.797 -17.492 1.00 95.88 310 ASP A C 1
ATOM 2523 O O . ASP A 1 310 ? 11.161 7.584 -16.682 1.00 95.88 310 ASP A O 1
ATOM 2527 N N . ARG A 1 311 ? 11.295 6.800 -18.787 1.00 95.50 311 ARG A N 1
ATOM 2528 C CA . ARG A 1 311 ? 10.241 7.682 -19.330 1.00 95.50 311 ARG A CA 1
ATOM 2529 C C . ARG A 1 311 ? 8.867 7.320 -18.772 1.00 95.50 311 ARG A C 1
ATOM 2531 O O . ARG A 1 311 ? 8.111 8.216 -18.394 1.00 95.50 311 ARG A O 1
ATOM 2538 N N . ILE A 1 312 ? 8.551 6.028 -18.665 1.00 97.44 312 ILE A N 1
ATOM 2539 C CA . ILE A 1 312 ? 7.292 5.572 -18.057 1.00 97.44 312 ILE A CA 1
ATOM 2540 C C . ILE A 1 312 ? 7.243 5.941 -16.576 1.00 97.44 312 ILE A C 1
ATOM 2542 O O . ILE A 1 312 ? 6.230 6.466 -16.123 1.00 97.44 312 ILE A O 1
ATOM 2546 N N . LEU A 1 313 ? 8.342 5.751 -15.838 1.00 97.50 313 LEU A N 1
ATOM 2547 C CA . LEU A 1 313 ? 8.436 6.143 -14.430 1.00 97.50 313 LEU A CA 1
ATOM 2548 C C . LEU A 1 313 ? 8.147 7.635 -14.242 1.00 97.50 313 LEU A C 1
ATOM 2550 O O . LEU A 1 313 ? 7.364 8.006 -13.369 1.00 97.50 313 LEU A O 1
ATOM 2554 N N . LEU A 1 314 ? 8.744 8.494 -15.070 1.00 96.62 314 LEU A N 1
ATOM 2555 C CA . LEU A 1 314 ? 8.464 9.926 -15.025 1.00 96.62 314 LEU A CA 1
ATOM 2556 C C . LEU A 1 314 ? 6.999 10.230 -15.358 1.00 96.62 314 LEU A C 1
ATOM 2558 O O . LEU A 1 314 ? 6.372 11.041 -14.683 1.00 96.62 314 LEU A O 1
ATOM 2562 N N . THR A 1 315 ? 6.450 9.557 -16.369 1.00 96.94 315 THR A N 1
ATOM 2563 C CA . THR A 1 315 ? 5.066 9.745 -16.819 1.00 96.94 315 THR A CA 1
ATOM 2564 C C . THR A 1 315 ? 4.068 9.418 -15.719 1.00 96.94 315 THR A C 1
ATOM 2566 O O . THR A 1 315 ? 3.220 10.250 -15.412 1.00 96.94 315 THR A O 1
ATOM 2569 N N . VAL A 1 316 ? 4.194 8.257 -15.066 1.00 97.00 316 VAL A N 1
ATOM 2570 C CA . VAL A 1 316 ? 3.269 7.868 -13.988 1.00 97.00 316 VAL A CA 1
ATOM 2571 C C . VAL A 1 316 ? 3.373 8.798 -12.780 1.00 97.00 316 VAL A C 1
ATOM 2573 O O . VAL A 1 316 ? 2.366 9.052 -12.130 1.00 97.00 316 VAL A O 1
ATOM 2576 N N . LEU A 1 317 ? 4.557 9.355 -12.493 1.00 97.19 317 LEU A N 1
ATOM 2577 C CA . LEU A 1 317 ? 4.717 10.354 -11.434 1.00 97.19 317 LEU A CA 1
ATOM 2578 C C . LEU A 1 317 ? 4.062 11.688 -11.798 1.00 97.19 317 LEU A C 1
ATOM 2580 O O . LEU A 1 317 ? 3.386 12.269 -10.954 1.00 97.19 317 LEU A O 1
ATOM 2584 N N . ILE A 1 318 ? 4.249 12.168 -13.032 1.00 95.69 318 ILE A N 1
ATOM 2585 C CA . ILE A 1 318 ? 3.622 13.408 -13.509 1.00 95.69 318 ILE A CA 1
ATOM 2586 C C . ILE A 1 318 ? 2.103 13.264 -13.515 1.00 95.69 318 ILE A C 1
ATOM 2588 O O . ILE A 1 318 ? 1.407 14.137 -13.004 1.00 95.69 318 ILE A O 1
ATOM 2592 N N . ASP A 1 319 ? 1.589 12.183 -14.097 1.00 96.50 319 ASP A N 1
ATOM 2593 C CA . ASP A 1 319 ? 0.152 12.003 -14.287 1.00 96.50 319 ASP A CA 1
ATOM 2594 C C . ASP A 1 319 ? -0.585 11.811 -12.953 1.00 96.50 319 ASP A C 1
ATOM 2596 O O . ASP A 1 319 ? -1.689 12.324 -12.766 1.00 96.50 319 ASP A O 1
ATOM 2600 N N . ALA A 1 320 ? 0.064 11.153 -11.987 1.00 96.75 320 ALA A N 1
ATOM 2601 C CA . ALA A 1 320 ? -0.471 10.944 -10.648 1.00 96.75 320 ALA A CA 1
ATOM 2602 C C . ALA A 1 320 ? -0.370 12.175 -9.734 1.00 96.75 320 ALA A C 1
ATOM 2604 O O . ALA A 1 320 ? -1.021 12.189 -8.687 1.00 96.75 320 ALA A O 1
ATOM 2605 N N . TYR A 1 321 ? 0.422 13.197 -10.064 1.00 96.62 321 TYR A N 1
ATOM 2606 C CA . TYR A 1 321 ? 0.684 14.322 -9.164 1.00 96.62 321 TYR A CA 1
ATOM 2607 C C . TYR A 1 321 ? -0.494 15.286 -9.044 1.00 96.62 321 TYR A C 1
ATOM 2609 O O . TYR A 1 321 ? -0.925 15.890 -10.024 1.00 96.62 321 TYR A O 1
ATOM 2617 N N . HIS A 1 322 ? -0.973 15.468 -7.814 1.00 94.81 322 HIS A N 1
ATOM 2618 C CA . HIS A 1 322 ? -2.056 16.385 -7.481 1.00 94.81 322 HIS A CA 1
ATOM 2619 C C . HIS A 1 322 ? -1.707 17.216 -6.241 1.00 94.81 322 HIS A C 1
ATOM 2621 O O . HIS A 1 322 ? -1.028 16.748 -5.325 1.00 94.81 322 HIS A O 1
ATOM 2627 N N . GLU A 1 323 ? -2.223 18.441 -6.207 1.00 93.94 323 GLU A N 1
ATOM 2628 C CA . GLU A 1 323 ? -2.233 19.311 -5.031 1.00 93.94 323 GLU A CA 1
ATOM 2629 C C . GLU A 1 323 ? -3.694 19.539 -4.615 1.00 93.94 323 GLU A C 1
ATOM 2631 O O . GLU A 1 323 ? -4.539 19.875 -5.444 1.00 93.94 323 GLU A O 1
ATOM 2636 N N . GLU A 1 324 ? -4.000 19.312 -3.341 1.00 92.50 324 GLU A N 1
ATOM 2637 C CA . GLU A 1 324 ? -5.332 19.451 -2.750 1.00 92.50 324 GLU A CA 1
ATOM 2638 C C . GLU A 1 324 ? -5.283 20.416 -1.566 1.00 92.50 324 GLU A C 1
ATOM 2640 O O . GLU A 1 324 ? -4.369 20.357 -0.743 1.00 92.50 324 GLU A O 1
ATOM 2645 N N . GLU A 1 325 ? -6.304 21.261 -1.423 1.00 90.31 325 GLU A N 1
ATOM 2646 C CA . GLU A 1 325 ? -6.481 22.073 -0.221 1.00 90.31 325 GLU A CA 1
ATOM 2647 C C . GLU A 1 325 ? -7.383 21.342 0.779 1.00 90.31 325 GLU A C 1
ATOM 2649 O O . GLU A 1 325 ? -8.546 21.045 0.504 1.00 90.31 325 GLU A O 1
ATOM 2654 N N . VAL A 1 326 ? -6.851 21.054 1.966 1.00 82.69 326 VAL A N 1
ATOM 2655 C CA . VAL A 1 326 ? -7.577 20.377 3.043 1.00 82.69 326 VAL A CA 1
ATOM 2656 C C . VAL A 1 326 ? -7.467 21.218 4.305 1.00 82.69 326 VAL A C 1
ATOM 2658 O O . VAL A 1 326 ? -6.387 21.367 4.871 1.00 82.69 326 VAL A O 1
ATOM 2661 N N . ARG A 1 327 ? -8.604 21.755 4.771 1.00 82.31 327 ARG A N 1
ATOM 2662 C CA . ARG A 1 327 ? -8.687 22.610 5.974 1.00 82.31 327 ARG A CA 1
ATOM 2663 C C . ARG A 1 327 ? -7.738 23.824 5.926 1.00 82.31 327 ARG A C 1
ATOM 2665 O O . ARG A 1 327 ? -7.161 24.187 6.945 1.00 82.31 327 ARG A O 1
ATOM 2672 N N . GLY A 1 328 ? -7.579 24.437 4.751 1.00 83.06 328 GLY A N 1
ATOM 2673 C CA . GLY A 1 328 ? -6.712 25.604 4.548 1.00 83.06 328 GLY A CA 1
ATOM 2674 C C . GLY A 1 328 ? -5.222 25.284 4.397 1.00 83.06 328 GLY A C 1
ATOM 2675 O O . GLY A 1 328 ? -4.409 26.201 4.311 1.00 83.06 328 GLY A O 1
ATOM 2676 N N . GLU A 1 329 ? -4.840 24.002 4.361 1.00 83.44 329 GLU A N 1
ATOM 2677 C CA . GLU A 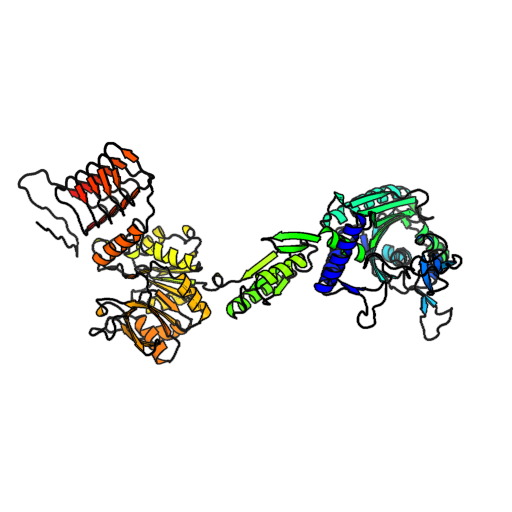1 329 ? -3.466 23.576 4.097 1.00 83.44 329 GLU A CA 1
ATOM 2678 C C . GLU A 1 329 ? -3.355 22.836 2.762 1.00 83.44 329 GLU A C 1
ATOM 2680 O O . GLU A 1 329 ? -4.191 21.996 2.427 1.00 83.44 329 GLU A O 1
ATOM 2685 N N . GLN A 1 330 ? -2.278 23.110 2.025 1.00 88.62 330 GLN A N 1
ATOM 2686 C CA . GLN A 1 330 ? -1.931 22.388 0.803 1.00 88.62 330 GLN A CA 1
ATOM 2687 C C . GLN A 1 330 ? -1.367 20.998 1.126 1.00 88.62 330 GLN A C 1
ATOM 2689 O O . GLN A 1 330 ? -0.486 20.840 1.980 1.00 88.62 330 GLN A O 1
ATOM 2694 N N . ARG A 1 331 ? -1.859 19.985 0.415 1.00 90.56 331 ARG A N 1
ATOM 2695 C CA . ARG A 1 331 ? -1.455 18.580 0.502 1.00 90.56 331 ARG A CA 1
ATOM 2696 C C . ARG A 1 331 ? -1.106 18.080 -0.893 1.00 90.56 331 ARG A C 1
ATOM 2698 O O . ARG A 1 331 ? -1.906 18.194 -1.811 1.00 90.56 331 ARG A O 1
ATOM 2705 N N . VAL A 1 332 ? 0.073 17.484 -1.030 1.00 95.25 332 VAL A N 1
ATOM 2706 C CA . VAL A 1 332 ? 0.463 16.766 -2.249 1.00 95.25 332 VAL A CA 1
ATOM 2707 C C . VAL A 1 332 ? -0.020 15.323 -2.141 1.00 95.25 332 VAL A C 1
ATOM 2709 O O . VAL A 1 332 ? 0.185 14.686 -1.108 1.00 95.25 332 VAL A O 1
ATOM 2712 N N . VAL A 1 333 ? -0.632 14.813 -3.206 1.00 96.56 333 VAL A N 1
ATOM 2713 C CA . VAL A 1 333 ? -1.101 13.427 -3.308 1.00 96.56 333 VAL A CA 1
ATOM 2714 C C . VAL A 1 333 ? -0.659 12.851 -4.649 1.00 96.56 333 VAL A C 1
ATOM 2716 O O . VAL A 1 333 ? -0.927 13.441 -5.696 1.00 96.56 333 VAL A O 1
ATOM 2719 N N . LEU A 1 334 ? -0.006 11.687 -4.632 1.00 98.00 334 LEU A N 1
ATOM 2720 C CA . LEU A 1 334 ? 0.222 10.896 -5.839 1.00 98.00 334 LEU A CA 1
ATOM 2721 C C . LEU A 1 334 ? -0.912 9.880 -6.005 1.00 98.00 334 LEU A C 1
ATOM 2723 O O . LEU A 1 334 ? -1.011 8.903 -5.272 1.00 98.00 334 LEU A O 1
ATOM 2727 N N . ARG A 1 335 ? -1.770 10.073 -7.001 1.00 96.81 335 ARG A N 1
ATOM 2728 C CA . ARG A 1 335 ? -2.872 9.160 -7.340 1.00 96.81 335 ARG A CA 1
ATOM 2729 C C . ARG A 1 335 ? -2.397 8.016 -8.241 1.00 96.81 335 ARG A C 1
ATOM 2731 O O . ARG A 1 335 ? -2.887 7.846 -9.352 1.00 96.81 335 ARG A O 1
ATOM 2738 N N . LEU A 1 336 ? -1.397 7.263 -7.782 1.00 97.25 336 LEU A N 1
ATOM 2739 C CA . LEU A 1 336 ? -0.855 6.126 -8.529 1.00 97.25 336 LEU A CA 1
ATOM 2740 C C . LEU A 1 336 ? -1.892 5.003 -8.636 1.00 97.25 336 LEU A C 1
ATOM 2742 O O . LEU A 1 336 ? -2.632 4.727 -7.690 1.00 97.25 336 LEU A O 1
ATOM 2746 N N . HIS A 1 337 ? -1.895 4.291 -9.764 1.00 96.56 337 HIS A N 1
ATOM 2747 C CA . HIS A 1 337 ? -2.654 3.049 -9.864 1.00 96.56 337 HIS A CA 1
ATOM 2748 C C . HIS A 1 337 ? -2.147 2.039 -8.807 1.00 96.56 337 HIS A C 1
ATOM 2750 O O . HIS A 1 337 ? -0.928 1.879 -8.671 1.00 96.56 337 HIS A O 1
ATOM 2756 N N . PRO A 1 338 ? -3.017 1.305 -8.079 1.00 95.56 338 PRO A N 1
ATOM 2757 C CA . PRO A 1 338 ? -2.593 0.451 -6.959 1.00 95.56 338 PRO A CA 1
ATOM 2758 C C . PRO A 1 338 ? -1.553 -0.628 -7.303 1.00 95.56 338 PRO A C 1
ATOM 2760 O O . PRO A 1 338 ? -0.787 -1.057 -6.438 1.00 95.56 338 PRO A O 1
ATOM 2763 N N . SER A 1 339 ? -1.495 -1.079 -8.562 1.00 92.81 339 SER A N 1
ATOM 2764 C CA . SER A 1 339 ? -0.464 -2.024 -9.020 1.00 92.81 339 SER A CA 1
ATOM 2765 C C . SER A 1 339 ? 0.922 -1.380 -9.171 1.00 92.81 339 SER A C 1
ATOM 2767 O O . SER A 1 339 ? 1.927 -2.080 -9.027 1.00 92.81 339 SER A O 1
ATOM 2769 N N . MET A 1 340 ? 0.978 -0.067 -9.420 1.00 96.00 340 MET A N 1
ATOM 2770 C CA . MET A 1 340 ? 2.205 0.719 -9.592 1.00 96.00 340 MET A CA 1
ATOM 2771 C C . MET A 1 340 ? 2.743 1.272 -8.271 1.00 96.00 340 MET A C 1
ATOM 2773 O O . MET A 1 340 ? 3.940 1.525 -8.166 1.00 96.00 340 MET A O 1
ATOM 2777 N N . ALA A 1 341 ? 1.888 1.437 -7.258 1.00 97.12 341 ALA A N 1
ATOM 2778 C CA . ALA A 1 341 ? 2.259 2.042 -5.983 1.00 97.12 341 ALA A CA 1
ATOM 2779 C C . ALA A 1 341 ? 3.499 1.361 -5.346 1.00 97.12 341 ALA A C 1
ATOM 2781 O O . ALA A 1 341 ? 3.495 0.131 -5.171 1.00 97.12 341 ALA A O 1
ATOM 2782 N N . PRO A 1 342 ? 4.564 2.116 -4.998 1.00 97.50 342 PRO A N 1
ATOM 2783 C CA . PRO A 1 342 ? 5.757 1.563 -4.353 1.00 97.50 342 PRO A CA 1
ATOM 2784 C C . PRO A 1 342 ? 5.422 0.853 -3.040 1.00 97.50 342 PRO A C 1
ATOM 2786 O O . PRO A 1 342 ? 5.858 -0.272 -2.811 1.00 97.50 342 PRO A O 1
ATOM 2789 N N . VAL A 1 343 ? 4.568 1.484 -2.238 1.00 98.12 343 VAL A N 1
ATOM 2790 C CA . VAL A 1 343 ? 3.945 0.923 -1.042 1.00 98.12 343 VAL A CA 1
ATOM 2791 C C . VAL A 1 343 ? 2.463 0.766 -1.347 1.00 98.12 343 VAL A C 1
ATOM 2793 O O . VAL A 1 343 ? 1.825 1.693 -1.831 1.00 98.12 343 VAL A O 1
ATOM 2796 N N . GLN A 1 344 ? 1.914 -0.420 -1.114 1.00 98.00 344 GLN A N 1
ATOM 2797 C CA . GLN A 1 344 ? 0.499 -0.714 -1.338 1.00 98.00 344 GLN A CA 1
ATOM 2798 C C . GLN A 1 344 ? -0.315 -0.571 -0.054 1.00 98.00 344 GLN A C 1
ATOM 2800 O O . GLN A 1 344 ? -1.447 -0.099 -0.100 1.00 98.00 344 GLN A O 1
ATOM 2805 N N . VAL A 1 345 ? 0.256 -0.955 1.090 1.00 98.38 345 VAL A N 1
ATOM 2806 C CA . VAL A 1 345 ? -0.419 -0.856 2.387 1.00 98.38 345 VAL A CA 1
ATOM 2807 C C . VAL A 1 345 ? 0.533 -0.282 3.427 1.00 98.38 345 VAL A C 1
ATOM 2809 O O . VAL A 1 345 ? 1.597 -0.844 3.670 1.00 98.38 345 VAL A O 1
ATOM 2812 N N . ALA A 1 346 ? 0.143 0.813 4.071 1.00 98.44 346 ALA A N 1
ATOM 2813 C CA . ALA A 1 346 ? 0.849 1.350 5.226 1.00 98.44 346 ALA A CA 1
ATOM 2814 C C . ALA A 1 346 ? 0.134 0.953 6.521 1.00 98.44 346 ALA A C 1
ATOM 2816 O O . ALA A 1 346 ? -1.067 1.179 6.648 1.00 98.44 346 ALA A O 1
ATOM 2817 N N . VAL A 1 347 ? 0.856 0.399 7.493 1.00 98.06 347 VAL A N 1
ATOM 2818 C CA . VAL A 1 347 ? 0.319 0.042 8.814 1.00 98.06 347 VAL A CA 1
ATOM 2819 C C . VAL A 1 347 ? 0.891 0.995 9.862 1.00 98.06 347 VAL A C 1
ATOM 2821 O O . VAL A 1 347 ? 2.104 1.075 10.068 1.00 98.06 347 VAL A O 1
ATOM 2824 N N . LEU A 1 348 ? 0.008 1.763 10.497 1.00 97.56 348 LEU A N 1
ATOM 2825 C CA . LEU A 1 348 ? 0.337 2.969 11.251 1.00 97.56 348 LEU A CA 1
ATOM 2826 C C . LEU A 1 348 ? -0.260 2.889 12.671 1.00 97.56 348 LEU A C 1
ATOM 2828 O O . LEU A 1 348 ? -1.444 3.164 12.854 1.00 97.56 348 LEU A O 1
ATOM 2832 N N . PRO A 1 349 ? 0.513 2.571 13.723 1.00 93.31 349 PRO A N 1
ATOM 2833 C CA . PRO A 1 349 ? -0.028 2.576 15.084 1.00 93.31 349 PRO A CA 1
ATOM 2834 C C . PRO A 1 349 ? -0.396 4.002 15.516 1.00 93.31 349 PRO A C 1
ATOM 2836 O O . PRO A 1 349 ? 0.394 4.919 15.318 1.00 93.31 349 PRO A O 1
ATOM 2839 N N . LEU A 1 350 ? -1.552 4.243 16.132 1.00 89.25 350 LEU A N 1
ATOM 2840 C CA . LEU A 1 350 ? -2.023 5.585 16.505 1.00 89.25 350 LEU A CA 1
ATOM 2841 C C . LEU A 1 350 ? -0.985 6.343 17.350 1.00 89.25 350 LEU A C 1
ATOM 2843 O O . LEU A 1 350 ? -0.768 7.542 17.159 1.00 89.25 350 LEU A O 1
ATOM 2847 N N . SER A 1 351 ? -0.278 5.625 18.224 1.00 84.50 351 SER A N 1
ATOM 2848 C CA . SER A 1 351 ? 0.834 6.138 19.021 1.00 84.50 351 SER A CA 1
ATOM 2849 C C . SER A 1 351 ? 1.961 5.110 19.150 1.00 84.50 351 SER A C 1
ATOM 2851 O O . SER A 1 351 ? 1.799 3.945 18.807 1.00 84.50 351 SER A O 1
ATOM 2853 N N . ARG A 1 352 ? 3.104 5.538 19.693 1.00 84.06 352 ARG A N 1
ATOM 2854 C CA . ARG A 1 352 ? 4.277 4.685 19.961 1.00 84.06 352 ARG A CA 1
ATOM 2855 C C . ARG A 1 352 ? 4.163 3.858 21.244 1.00 84.06 352 ARG A C 1
ATOM 2857 O O . ARG A 1 352 ? 5.177 3.430 21.784 1.00 84.06 352 ARG A O 1
ATOM 2864 N N . LYS A 1 353 ? 2.958 3.695 21.795 1.00 76.50 353 LYS A N 1
ATOM 2865 C CA . LYS A 1 353 ? 2.783 2.813 22.948 1.00 76.50 353 LYS A CA 1
ATOM 2866 C C . LYS A 1 353 ? 2.996 1.372 22.468 1.00 76.50 353 LYS A C 1
ATOM 2868 O O . LYS A 1 353 ? 2.397 0.964 21.474 1.00 76.50 353 LYS A O 1
ATOM 2873 N N . GLU A 1 354 ? 3.842 0.633 23.184 1.00 75.94 354 GLU A N 1
ATOM 2874 C CA . GLU A 1 354 ? 4.235 -0.759 22.902 1.00 75.94 354 GLU A CA 1
ATOM 2875 C C . GLU A 1 354 ? 3.095 -1.688 22.446 1.00 75.94 354 GLU A C 1
ATOM 2877 O O . GLU A 1 354 ? 3.307 -2.457 21.504 1.00 75.94 354 GLU A O 1
ATOM 2882 N N . PRO A 1 355 ? 1.888 -1.609 23.039 1.00 70.31 355 PRO A N 1
ATOM 2883 C CA . PRO A 1 355 ? 0.796 -2.490 22.660 1.00 70.31 355 PRO A CA 1
ATOM 2884 C C . PRO A 1 355 ? 0.343 -2.284 21.199 1.00 70.31 355 PRO A C 1
ATOM 2886 O O . PRO A 1 355 ? 0.421 -3.190 20.366 1.00 70.31 355 PRO A O 1
ATOM 2889 N N . LEU A 1 356 ? 0.084 -1.027 20.823 1.00 76.88 356 LEU A N 1
ATOM 2890 C CA . LEU A 1 356 ? -0.273 -0.648 19.453 1.00 76.88 356 LEU A CA 1
ATOM 2891 C C . LEU A 1 356 ? 0.835 -0.958 18.450 1.00 76.88 356 LEU A C 1
ATOM 2893 O O . LEU A 1 356 ? 0.553 -1.373 17.329 1.00 76.88 356 LEU A O 1
ATOM 2897 N N . MET A 1 357 ? 2.099 -0.753 18.831 1.00 86.50 357 MET A N 1
ATOM 2898 C CA . MET A 1 357 ? 3.225 -1.085 17.955 1.00 86.50 357 MET A CA 1
ATOM 2899 C C . MET A 1 357 ? 3.316 -2.591 17.710 1.00 86.50 357 MET A C 1
ATOM 2901 O O . MET A 1 357 ? 3.589 -3.010 16.588 1.00 86.50 357 MET A O 1
ATOM 2905 N N . THR A 1 358 ? 3.071 -3.403 18.739 1.00 81.25 358 THR A N 1
ATOM 2906 C CA . THR A 1 358 ? 3.089 -4.866 18.635 1.00 81.25 358 THR A CA 1
ATOM 2907 C C . THR A 1 358 ? 1.965 -5.353 17.723 1.00 81.25 358 THR A C 1
ATOM 2909 O O . THR A 1 358 ? 2.232 -6.093 16.774 1.00 81.25 358 THR A O 1
ATOM 2912 N N . ALA A 1 359 ? 0.737 -4.873 17.938 1.00 80.69 359 ALA A N 1
ATOM 2913 C CA . ALA A 1 359 ? -0.416 -5.192 17.098 1.00 80.69 359 ALA A CA 1
ATOM 2914 C C . ALA A 1 359 ? -0.220 -4.731 15.641 1.00 80.69 359 ALA A C 1
ATOM 2916 O O . ALA A 1 359 ? -0.402 -5.513 14.707 1.00 80.69 359 ALA A O 1
ATOM 2917 N N . ALA A 1 360 ? 0.259 -3.502 15.426 1.00 92.06 360 ALA A N 1
ATOM 2918 C CA . ALA A 1 360 ? 0.566 -2.985 14.092 1.00 92.06 360 ALA A CA 1
ATOM 2919 C C . ALA A 1 360 ? 1.658 -3.791 13.377 1.00 92.06 360 ALA A C 1
ATOM 2921 O O . ALA A 1 360 ? 1.525 -4.079 12.189 1.00 92.06 360 ALA A O 1
ATOM 2922 N N . ARG A 1 361 ? 2.719 -4.205 14.079 1.00 92.88 361 ARG A N 1
ATOM 2923 C CA . ARG A 1 361 ? 3.759 -5.071 13.497 1.00 92.88 361 ARG A CA 1
ATOM 2924 C C . ARG A 1 361 ? 3.226 -6.453 13.145 1.00 92.88 361 ARG A C 1
ATOM 2926 O O . ARG A 1 361 ? 3.608 -6.988 12.110 1.00 92.88 361 ARG A O 1
ATOM 2933 N N . LYS A 1 362 ? 2.349 -7.023 13.974 1.00 89.56 362 LYS A N 1
ATOM 2934 C CA . LYS A 1 362 ? 1.692 -8.303 13.685 1.00 89.56 362 LYS A CA 1
ATOM 2935 C C . LYS A 1 362 ? 0.867 -8.210 12.397 1.00 89.56 362 LYS A C 1
ATOM 2937 O O . LYS A 1 362 ? 1.107 -8.990 11.481 1.00 89.56 362 LYS A O 1
ATOM 2942 N N . ILE A 1 363 ? -0.011 -7.209 12.295 1.00 93.81 363 ILE A N 1
ATOM 2943 C CA . ILE A 1 363 ? -0.835 -6.965 11.098 1.00 93.81 363 ILE A CA 1
ATOM 2944 C C . ILE A 1 363 ? 0.046 -6.759 9.861 1.00 93.81 363 ILE A C 1
ATOM 2946 O O . ILE A 1 363 ? -0.192 -7.353 8.813 1.00 93.81 363 ILE A O 1
ATOM 2950 N N . GLU A 1 364 ? 1.098 -5.946 9.969 1.00 97.00 364 GLU A N 1
ATOM 2951 C CA . GLU A 1 364 ? 2.006 -5.714 8.847 1.00 97.00 364 GLU A CA 1
ATOM 2952 C C . GLU A 1 364 ? 2.726 -6.996 8.404 1.00 97.00 364 GLU A C 1
ATOM 2954 O O . GLU A 1 364 ? 2.798 -7.268 7.205 1.00 97.00 364 GLU A O 1
ATOM 2959 N N . HIS A 1 365 ? 3.196 -7.822 9.344 1.00 95.75 365 HIS A N 1
ATOM 2960 C CA . HIS A 1 365 ? 3.821 -9.112 9.041 1.00 95.75 365 HIS A CA 1
ATOM 2961 C C . HIS A 1 365 ? 2.867 -10.094 8.351 1.00 95.75 365 HIS A C 1
ATOM 2963 O O . HIS A 1 365 ? 3.307 -10.834 7.472 1.00 95.75 365 HIS A O 1
ATOM 2969 N N . GLU A 1 366 ? 1.583 -10.090 8.709 1.00 95.88 366 GLU A N 1
ATOM 2970 C CA . GLU A 1 366 ? 0.558 -10.924 8.068 1.00 95.88 366 GLU A CA 1
ATOM 2971 C C . GLU A 1 366 ? 0.244 -10.465 6.633 1.00 95.88 366 GLU A C 1
ATOM 2973 O O . GLU A 1 366 ? -0.036 -11.291 5.764 1.00 95.88 366 GLU A O 1
ATOM 2978 N N . LEU A 1 367 ? 0.343 -9.161 6.354 1.00 97.00 367 LEU A N 1
ATOM 2979 C CA . LEU A 1 367 ? 0.078 -8.581 5.032 1.00 97.00 367 LEU A CA 1
ATOM 2980 C C . LEU A 1 367 ? 1.274 -8.658 4.072 1.00 97.00 367 LEU A C 1
ATOM 2982 O O . LEU A 1 367 ? 1.082 -8.740 2.855 1.00 97.00 367 LEU A O 1
ATOM 2986 N N . ARG A 1 368 ? 2.503 -8.652 4.596 1.00 95.62 368 ARG A N 1
ATOM 2987 C CA . ARG A 1 368 ? 3.755 -8.611 3.819 1.00 95.62 368 ARG A CA 1
ATOM 2988 C C . ARG A 1 368 ? 3.893 -9.693 2.724 1.00 95.62 368 ARG A C 1
ATOM 2990 O O . ARG A 1 368 ? 4.471 -9.385 1.683 1.00 95.62 368 ARG A O 1
ATOM 2997 N N . PRO A 1 369 ? 3.392 -10.939 2.877 1.00 97.31 369 PRO A N 1
ATOM 2998 C CA . PRO A 1 369 ? 3.438 -11.936 1.801 1.00 97.31 369 PRO A CA 1
ATOM 2999 C C . PRO A 1 369 ? 2.583 -11.580 0.575 1.00 97.31 369 PRO A C 1
ATOM 3001 O O . PRO A 1 369 ? 2.835 -12.092 -0.515 1.00 97.31 369 PRO A O 1
ATOM 3004 N N . PHE A 1 370 ? 1.571 -10.727 0.749 1.00 96.50 370 PHE A N 1
ATOM 3005 C CA . PHE A 1 370 ? 0.572 -10.408 -0.275 1.00 96.50 370 PHE A CA 1
ATOM 3006 C C . PHE A 1 370 ? 0.753 -9.008 -0.864 1.00 96.50 370 PHE A C 1
ATOM 3008 O O . PHE A 1 370 ? 0.410 -8.779 -2.025 1.00 96.50 370 PHE A O 1
ATOM 3015 N N . PHE A 1 371 ? 1.306 -8.077 -0.083 1.00 96.88 371 PHE A N 1
ATOM 3016 C CA . PHE A 1 371 ? 1.412 -6.667 -0.443 1.00 96.88 371 PHE A CA 1
ATOM 3017 C C . PHE A 1 371 ? 2.804 -6.110 -0.167 1.00 96.88 371 PHE A C 1
ATOM 3019 O O . PHE A 1 371 ? 3.517 -6.558 0.728 1.00 96.88 371 PHE A O 1
ATOM 3026 N N . ARG A 1 372 ? 3.169 -5.054 -0.899 1.00 96.69 372 ARG A N 1
ATOM 3027 C CA . ARG A 1 372 ? 4.301 -4.201 -0.515 1.00 96.69 372 ARG A CA 1
ATOM 3028 C C . ARG A 1 372 ? 3.875 -3.322 0.655 1.00 96.69 372 ARG A C 1
ATOM 3030 O O . ARG A 1 372 ? 3.141 -2.354 0.457 1.00 96.69 372 ARG A O 1
ATOM 3037 N N . THR A 1 373 ? 4.284 -3.695 1.857 1.00 97.69 373 THR A N 1
ATOM 3038 C CA . THR A 1 373 ? 3.871 -3.040 3.097 1.00 97.69 373 THR A CA 1
ATOM 3039 C C . THR A 1 373 ? 4.911 -2.044 3.608 1.00 97.69 373 THR A C 1
ATOM 3041 O O . THR A 1 373 ? 6.110 -2.217 3.394 1.00 97.69 373 THR A O 1
ATOM 3044 N N . GLU A 1 374 ? 4.457 -1.012 4.321 1.00 97.31 374 GLU A N 1
ATOM 3045 C CA . GLU A 1 374 ? 5.312 -0.126 5.119 1.00 97.31 374 GLU A CA 1
ATOM 3046 C C . GLU A 1 374 ? 4.749 0.008 6.538 1.00 97.31 374 GLU A C 1
ATOM 3048 O O . GLU A 1 374 ? 3.557 0.238 6.724 1.00 97.31 374 GLU A O 1
ATOM 3053 N N . TYR A 1 375 ? 5.611 -0.113 7.546 1.00 97.50 375 TYR A N 1
ATOM 3054 C CA . TYR A 1 375 ? 5.282 0.209 8.934 1.00 97.50 375 TYR A CA 1
ATOM 3055 C C . TYR A 1 375 ? 5.923 1.545 9.313 1.00 97.50 375 TYR A C 1
ATOM 3057 O O . TYR A 1 375 ? 7.130 1.725 9.136 1.00 97.50 375 TYR A O 1
ATOM 3065 N N . ASP A 1 376 ? 5.143 2.459 9.889 1.00 95.88 376 ASP A N 1
ATOM 3066 C CA . ASP A 1 376 ? 5.645 3.762 10.327 1.00 95.88 376 ASP A CA 1
ATOM 3067 C C . ASP A 1 376 ? 4.993 4.181 11.647 1.00 95.88 376 ASP A C 1
ATOM 3069 O O . ASP A 1 376 ? 3.792 4.436 11.715 1.00 95.88 376 ASP A O 1
ATOM 3073 N N . ASP A 1 377 ? 5.798 4.295 12.704 1.00 93.38 377 ASP A N 1
ATOM 3074 C CA . ASP A 1 377 ? 5.402 4.812 14.020 1.00 93.38 377 ASP A CA 1
ATOM 3075 C C . ASP A 1 377 ? 5.907 6.238 14.285 1.00 93.38 377 ASP A C 1
ATOM 3077 O O . ASP A 1 377 ? 5.781 6.760 15.394 1.00 93.38 377 ASP A O 1
ATOM 3081 N N . THR A 1 378 ? 6.525 6.879 13.293 1.00 90.94 378 THR A N 1
ATOM 3082 C CA . THR A 1 378 ? 7.199 8.163 13.461 1.00 90.94 378 THR A CA 1
ATOM 3083 C C . THR A 1 378 ? 6.228 9.333 13.445 1.00 90.94 378 THR A C 1
ATOM 3085 O O . THR A 1 378 ? 5.318 9.405 12.631 1.00 90.94 378 THR A O 1
ATOM 3088 N N . GLN A 1 379 ? 6.475 10.328 14.300 1.00 91.50 379 GLN A N 1
ATOM 3089 C CA . GLN A 1 379 ? 5.691 11.570 14.336 1.00 91.50 379 GLN A CA 1
ATOM 3090 C C . GLN A 1 379 ? 4.179 11.334 14.578 1.00 91.50 379 GLN A C 1
ATOM 3092 O O . GLN A 1 379 ? 3.736 10.253 14.967 1.00 91.50 379 GLN A O 1
ATOM 3097 N N . SER A 1 380 ? 3.365 12.381 14.421 1.00 91.38 380 SER A N 1
ATOM 3098 C CA . SER A 1 380 ? 1.914 12.269 14.579 1.00 91.38 380 SER A CA 1
ATOM 3099 C C . SER A 1 380 ? 1.284 11.476 13.431 1.00 91.38 380 SER A C 1
ATOM 3101 O O . SER A 1 380 ? 1.786 11.478 12.306 1.00 91.38 380 SER A O 1
ATOM 3103 N N . ILE A 1 381 ? 0.143 10.835 13.702 1.00 92.44 381 ILE A N 1
ATOM 3104 C CA . ILE A 1 381 ? -0.589 10.027 12.715 1.00 92.44 381 ILE A CA 1
ATOM 3105 C C . ILE A 1 381 ? -0.909 10.812 11.430 1.00 92.44 381 ILE A C 1
ATOM 3107 O O . ILE A 1 381 ? -0.693 10.317 10.330 1.00 92.44 381 ILE A O 1
ATOM 3111 N N . GLY A 1 382 ? -1.296 12.088 11.549 1.00 91.25 382 GLY A N 1
ATOM 3112 C CA . GLY A 1 382 ? -1.558 12.947 10.390 1.00 91.25 382 GLY A CA 1
ATOM 3113 C C . GLY A 1 382 ? -0.325 13.193 9.511 1.00 91.25 382 GLY A C 1
ATOM 3114 O O . GLY A 1 382 ? -0.440 13.221 8.289 1.00 91.25 382 GLY A O 1
ATOM 3115 N N . LYS A 1 383 ? 0.875 13.320 10.102 1.00 92.25 383 LYS A N 1
ATOM 3116 C CA . LYS A 1 383 ? 2.122 13.467 9.329 1.00 92.25 383 LYS A CA 1
ATOM 3117 C C . LYS A 1 383 ? 2.514 12.173 8.617 1.00 92.25 383 LYS A C 1
ATOM 3119 O O . LYS A 1 383 ? 3.098 12.241 7.537 1.00 92.25 383 LYS A O 1
ATOM 3124 N N . ARG A 1 384 ? 2.177 11.018 9.196 1.00 95.50 384 ARG A N 1
ATOM 3125 C CA . ARG A 1 384 ? 2.366 9.711 8.554 1.00 95.50 384 ARG A CA 1
ATOM 3126 C C . ARG A 1 384 ? 1.443 9.548 7.361 1.00 95.50 384 ARG A C 1
ATOM 3128 O O . ARG A 1 384 ? 1.939 9.260 6.281 1.00 95.50 384 ARG A O 1
ATOM 3135 N N . TYR A 1 385 ? 0.161 9.877 7.508 1.00 95.31 385 TYR A N 1
ATOM 3136 C CA . TYR A 1 385 ? -0.761 9.916 6.371 1.00 95.31 385 TYR A CA 1
ATOM 3137 C C . TYR A 1 385 ? -0.256 10.828 5.250 1.00 95.31 385 TYR A C 1
ATOM 3139 O O . TYR A 1 385 ? -0.099 10.358 4.130 1.00 95.31 385 TYR A O 1
ATOM 3147 N N . ARG A 1 386 ? 0.164 12.066 5.557 1.00 93.50 386 ARG A N 1
ATOM 3148 C CA . ARG A 1 386 ? 0.740 12.961 4.532 1.00 93.50 386 ARG A CA 1
ATOM 3149 C C . ARG A 1 386 ? 1.962 12.382 3.822 1.00 93.50 386 ARG A C 1
ATOM 3151 O O . ARG A 1 386 ? 2.140 12.609 2.632 1.00 93.50 386 ARG A O 1
ATOM 3158 N N . ARG A 1 387 ? 2.817 11.644 4.535 1.00 95.44 387 ARG A N 1
ATOM 3159 C CA . ARG A 1 387 ? 3.966 10.961 3.926 1.00 95.44 387 ARG A CA 1
ATOM 3160 C C . ARG A 1 387 ? 3.517 9.886 2.940 1.00 95.44 387 ARG A C 1
ATOM 3162 O O . ARG A 1 387 ? 4.096 9.819 1.864 1.00 95.44 387 ARG A O 1
ATOM 3169 N N . GLN A 1 388 ? 2.512 9.095 3.308 1.00 97.75 388 GLN A N 1
ATOM 3170 C CA . GLN A 1 388 ? 1.949 8.037 2.467 1.00 97.75 388 GLN A CA 1
ATOM 3171 C C . GLN A 1 388 ? 1.239 8.607 1.229 1.00 97.75 388 GLN A C 1
ATOM 3173 O O . GLN A 1 388 ? 1.408 8.097 0.123 1.00 97.75 388 GLN A O 1
ATOM 3178 N N . ASP A 1 389 ? 0.540 9.729 1.385 1.00 96.81 389 ASP A N 1
ATOM 3179 C CA . ASP A 1 389 ? -0.106 10.441 0.279 1.00 96.81 389 ASP A CA 1
ATOM 3180 C C . ASP A 1 389 ? 0.904 10.947 -0.756 1.00 96.81 389 ASP A C 1
ATOM 3182 O O . ASP A 1 389 ? 0.720 10.779 -1.961 1.00 96.81 389 ASP A O 1
ATOM 3186 N N . GLU A 1 390 ? 2.007 11.529 -0.278 1.00 96.88 390 GLU A N 1
ATOM 3187 C CA . GLU A 1 390 ? 3.096 12.047 -1.111 1.00 96.88 390 GLU A CA 1
ATOM 3188 C C . GLU A 1 390 ? 3.826 10.961 -1.914 1.00 96.88 390 GLU A C 1
ATOM 3190 O O . GLU A 1 390 ? 4.560 11.292 -2.846 1.00 96.88 390 GLU A O 1
ATOM 3195 N N . ILE A 1 391 ? 3.660 9.686 -1.553 1.00 97.81 391 ILE A N 1
ATOM 3196 C CA . ILE A 1 391 ? 4.278 8.543 -2.243 1.00 97.81 391 ILE A CA 1
ATOM 3197 C C . ILE A 1 391 ? 3.257 7.639 -2.943 1.00 97.81 391 ILE A C 1
ATOM 3199 O O . ILE A 1 391 ? 3.645 6.671 -3.597 1.00 97.81 391 ILE A O 1
ATOM 3203 N N . GLY A 1 392 ? 1.972 7.985 -2.846 1.00 97.38 392 GLY A N 1
ATOM 3204 C CA . GLY A 1 392 ? 0.870 7.331 -3.542 1.00 97.38 392 GLY A CA 1
ATOM 3205 C C . GLY A 1 392 ? 0.498 5.960 -3.004 1.00 97.38 392 GLY A C 1
ATOM 3206 O O . GLY A 1 392 ? 0.135 5.076 -3.780 1.00 97.38 392 GLY A O 1
ATOM 3207 N N . THR A 1 393 ? 0.588 5.781 -1.686 1.00 98.31 393 THR A N 1
ATOM 3208 C CA . THR A 1 393 ? 0.132 4.562 -1.019 1.00 98.31 393 THR A CA 1
ATOM 3209 C C . THR A 1 393 ? -1.402 4.491 -1.036 1.00 98.31 393 THR A C 1
ATOM 3211 O O . THR A 1 393 ? -2.051 5.377 -0.480 1.00 98.31 393 THR A O 1
ATOM 3214 N N . PRO A 1 394 ? -2.014 3.453 -1.637 1.00 97.25 394 PRO A N 1
ATOM 3215 C CA . PRO A 1 394 ? -3.462 3.385 -1.812 1.00 97.25 394 PRO A CA 1
ATOM 3216 C C . PRO A 1 394 ? -4.224 3.056 -0.521 1.00 97.25 394 PRO A C 1
ATOM 3218 O O . PRO A 1 394 ? -5.360 3.502 -0.372 1.00 97.25 394 PRO A O 1
ATOM 3221 N N . TYR A 1 395 ? -3.630 2.301 0.412 1.00 97.56 395 TYR A N 1
ATOM 3222 C CA . TYR A 1 395 ? -4.300 1.879 1.646 1.00 97.56 395 TYR A CA 1
ATOM 3223 C C . TYR A 1 395 ? -3.471 2.198 2.894 1.00 97.56 395 TYR A C 1
ATOM 3225 O O . TYR A 1 395 ? -2.284 1.884 2.962 1.00 97.56 395 TYR A O 1
ATOM 3233 N N . GLY A 1 396 ? -4.114 2.778 3.910 1.00 96.69 396 GLY A N 1
ATOM 3234 C CA . GLY A 1 396 ? -3.540 3.005 5.237 1.00 96.69 396 GLY A CA 1
ATOM 3235 C C . GLY A 1 396 ? -4.395 2.347 6.318 1.00 96.69 396 GLY A C 1
ATOM 3236 O O . GLY A 1 396 ? -5.608 2.540 6.342 1.00 96.69 396 GLY A O 1
ATOM 3237 N N . ILE A 1 397 ? -3.768 1.571 7.197 1.00 96.62 397 ILE A N 1
ATOM 3238 C CA . ILE A 1 397 ? -4.397 0.882 8.327 1.00 96.62 397 ILE A CA 1
ATOM 3239 C C . ILE A 1 397 ? -3.896 1.544 9.609 1.00 96.62 397 ILE A C 1
ATOM 3241 O O . ILE A 1 397 ? -2.702 1.481 9.903 1.00 96.62 397 ILE A O 1
ATOM 3245 N N . THR A 1 398 ? -4.790 2.167 10.381 1.00 95.00 398 THR A N 1
ATOM 3246 C CA . THR A 1 398 ? -4.461 2.654 11.730 1.00 95.00 398 THR A CA 1
ATOM 3247 C C . THR A 1 398 ? -4.744 1.568 12.762 1.00 95.00 398 THR A C 1
ATOM 3249 O O . THR A 1 398 ? -5.800 0.951 12.707 1.00 95.00 398 THR A O 1
ATOM 3252 N N . VAL A 1 399 ? -3.839 1.386 13.724 1.00 85.75 399 VAL A N 1
ATOM 3253 C CA . VAL A 1 399 ? -4.058 0.525 14.902 1.00 85.75 399 VAL A CA 1
ATOM 3254 C C . VAL A 1 399 ? -4.176 1.395 16.145 1.00 85.75 399 VAL A C 1
ATOM 3256 O O . VAL A 1 399 ? -3.236 2.123 16.461 1.00 85.75 399 VAL A O 1
ATOM 3259 N N . ASP A 1 400 ? -5.304 1.354 16.844 1.00 83.12 400 ASP A N 1
ATOM 3260 C CA . ASP A 1 400 ? -5.610 2.229 17.981 1.00 83.12 400 ASP A CA 1
ATOM 3261 C C . ASP A 1 400 ? -5.967 1.449 19.257 1.00 83.12 400 ASP A C 1
ATOM 3263 O O . ASP A 1 400 ? -5.875 0.227 19.313 1.00 83.12 400 ASP A O 1
ATOM 3267 N N . PHE A 1 401 ? -6.306 2.166 20.329 1.00 61.94 401 PHE A N 1
ATOM 3268 C CA . PHE A 1 401 ? -6.567 1.555 21.636 1.00 61.94 401 PHE A CA 1
ATOM 3269 C C . PHE A 1 401 ? -7.862 0.737 21.693 1.00 61.94 401 PHE A C 1
ATOM 3271 O O . PHE A 1 401 ? -8.017 -0.049 22.622 1.00 61.94 401 PHE A O 1
ATOM 3278 N N . GLU A 1 402 ? -8.755 0.869 20.710 1.00 58.06 402 GLU A N 1
ATOM 3279 C CA . GLU A 1 402 ? -9.931 -0.001 20.581 1.00 58.06 402 GLU A CA 1
ATOM 3280 C C . GLU A 1 402 ? -9.542 -1.382 20.026 1.00 58.06 402 GLU A C 1
ATOM 3282 O O . GLU A 1 402 ? -10.343 -2.309 20.035 1.00 58.06 402 GLU A O 1
ATOM 3287 N N . THR A 1 403 ? -8.285 -1.553 19.599 1.00 58.09 403 THR A N 1
ATOM 3288 C CA . THR A 1 403 ? -7.781 -2.792 18.999 1.00 58.09 403 THR A CA 1
ATOM 3289 C C . THR A 1 403 ? -7.355 -3.862 20.036 1.00 58.09 403 THR A C 1
ATOM 3291 O O . THR A 1 403 ? -7.013 -4.963 19.622 1.00 58.09 403 THR A O 1
ATOM 3294 N N . GLU A 1 404 ? -7.357 -3.604 21.362 1.00 49.09 404 GLU A N 1
ATOM 3295 C CA . GLU A 1 404 ? -6.663 -4.476 22.352 1.00 49.09 404 GLU A CA 1
ATOM 3296 C C . GLU A 1 404 ? -7.468 -5.154 23.483 1.00 49.09 404 GLU A C 1
ATOM 3298 O O . GLU A 1 404 ? -6.907 -6.003 24.176 1.00 49.09 404 GLU A O 1
ATOM 3303 N N . ALA A 1 405 ? -8.748 -4.857 23.708 1.00 51.62 405 ALA A N 1
ATOM 3304 C CA . ALA A 1 405 ? -9.541 -5.628 24.675 1.00 51.62 405 ALA A CA 1
ATOM 3305 C C . ALA A 1 405 ? -10.349 -6.703 23.935 1.00 51.62 405 ALA A C 1
ATOM 3307 O O . ALA A 1 405 ? -11.450 -6.451 23.454 1.00 51.62 405 ALA A O 1
ATOM 3308 N N . GLU A 1 406 ? -9.777 -7.902 23.799 1.00 65.56 406 GLU A N 1
ATOM 3309 C CA . GLU A 1 406 ? -10.335 -8.916 22.896 1.00 65.56 406 GLU A CA 1
ATOM 3310 C C . GLU A 1 406 ? -11.559 -9.644 23.478 1.00 65.56 406 GLU A C 1
ATOM 3312 O O . GLU A 1 406 ? -12.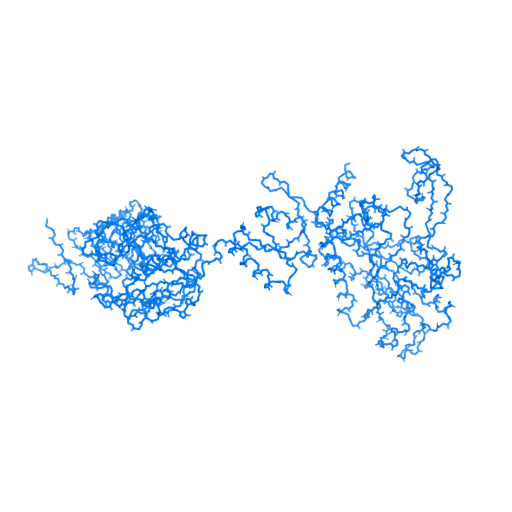418 -10.066 22.704 1.00 65.56 406 GLU A O 1
ATOM 3317 N N . GLN A 1 407 ? -11.682 -9.774 24.813 1.00 89.44 407 GLN A N 1
ATOM 3318 C CA . GLN A 1 407 ? -12.707 -10.628 25.434 1.00 89.44 407 GLN A CA 1
ATOM 3319 C C . GLN A 1 407 ? -13.352 -10.061 26.715 1.00 89.44 407 GLN A C 1
ATOM 3321 O O . GLN A 1 407 ? -12.711 -9.419 27.552 1.00 89.44 407 GLN A O 1
ATOM 3326 N N . ALA A 1 408 ? -14.639 -10.360 26.907 1.00 94.69 408 ALA A N 1
ATOM 3327 C CA . ALA A 1 408 ? -15.386 -10.076 28.131 1.00 94.69 408 ALA A CA 1
ATOM 3328 C C . ALA A 1 408 ? -16.064 -11.331 28.691 1.00 94.69 408 ALA A C 1
ATOM 3330 O O . ALA A 1 408 ? -16.545 -12.183 27.951 1.00 94.69 408 ALA A O 1
ATOM 3331 N N . LEU A 1 409 ? -16.158 -11.414 30.015 1.00 95.81 409 LEU A N 1
ATOM 3332 C CA . LEU A 1 409 ? -16.891 -12.419 30.767 1.00 95.81 409 LEU A CA 1
ATOM 3333 C C . LEU A 1 409 ? -18.083 -11.767 31.475 1.00 95.81 409 LEU A C 1
ATOM 3335 O O . LEU A 1 409 ? -17.905 -11.057 32.464 1.00 95.81 409 LEU A O 1
ATOM 3339 N N . ILE A 1 410 ? -19.303 -12.042 31.019 1.00 95.12 410 ILE A N 1
ATOM 3340 C CA . ILE A 1 410 ? -20.532 -11.568 31.667 1.00 95.12 410 ILE A CA 1
ATOM 3341 C C . ILE A 1 410 ? -21.125 -12.680 32.536 1.00 95.12 410 ILE A C 1
ATOM 3343 O O . ILE A 1 410 ? -21.391 -13.788 32.066 1.00 95.12 410 ILE A O 1
ATOM 3347 N N . LEU A 1 411 ? -21.362 -12.398 33.819 1.00 92.12 411 LEU A N 1
ATOM 3348 C CA . LEU A 1 411 ? -21.930 -13.371 34.753 1.00 92.12 411 LEU A CA 1
ATOM 3349 C C . LEU A 1 411 ? -23.453 -13.265 34.857 1.00 92.12 411 LEU A C 1
ATOM 3351 O O . LEU A 1 411 ? -23.986 -12.267 35.338 1.00 92.12 411 LEU A O 1
ATOM 3355 N N . SER A 1 412 ? -24.149 -14.348 34.503 1.00 86.50 412 SER A N 1
ATOM 3356 C CA . SER A 1 412 ? -25.613 -14.446 34.531 1.00 86.50 412 SER A CA 1
ATOM 3357 C C . SER A 1 412 ? -26.142 -15.732 35.201 1.00 86.50 412 SER A C 1
ATOM 3359 O O . SER A 1 412 ? -27.250 -16.181 34.916 1.00 86.50 412 SER A O 1
ATOM 3361 N N . GLY A 1 413 ? -25.376 -16.345 36.113 1.00 73.06 413 GLY A N 1
ATOM 3362 C CA . GLY A 1 413 ? -25.718 -17.638 36.740 1.00 73.06 413 GLY A CA 1
ATOM 3363 C C . GLY A 1 413 ? -26.503 -17.595 38.066 1.00 73.06 413 GLY A C 1
ATOM 3364 O O . GLY A 1 413 ? -26.819 -18.643 38.623 1.00 73.06 413 GLY A O 1
ATOM 3365 N N . GLY A 1 414 ? -26.791 -16.416 38.627 1.00 71.19 414 GLY A N 1
ATOM 3366 C CA . GLY A 1 414 ? -27.356 -16.293 39.983 1.00 71.19 414 GLY A CA 1
ATOM 3367 C C . GLY A 1 414 ? -28.869 -16.557 40.098 1.00 71.19 414 GLY A C 1
ATOM 3368 O O . GLY A 1 414 ? -29.648 -16.047 39.303 1.00 71.19 414 GLY A O 1
ATOM 3369 N N . ARG A 1 415 ? -29.303 -17.234 41.177 1.00 67.38 415 ARG A N 1
ATOM 3370 C CA . ARG A 1 415 ? -30.714 -17.618 41.457 1.00 67.38 415 ARG A CA 1
ATOM 3371 C C . ARG A 1 415 ? -31.671 -16.487 41.882 1.00 67.38 415 ARG A C 1
ATOM 3373 O O . ARG A 1 415 ? -32.829 -16.753 42.182 1.00 67.38 415 ARG A O 1
ATOM 3380 N N . GLY A 1 416 ? -31.190 -15.245 41.992 1.00 67.06 416 GLY A N 1
ATOM 3381 C CA . GLY A 1 416 ? -32.028 -14.050 42.195 1.00 67.06 416 GLY A CA 1
ATOM 3382 C C . GLY A 1 416 ? -32.986 -14.045 43.392 1.00 67.06 416 GLY A C 1
ATOM 3383 O O . GLY A 1 416 ? -33.988 -13.343 43.345 1.00 67.06 416 GLY A O 1
ATOM 3384 N N . THR A 1 417 ? -32.696 -14.777 44.469 1.00 66.00 417 THR A N 1
ATOM 3385 C CA . THR A 1 417 ? -33.646 -15.073 45.563 1.00 66.00 417 THR A CA 1
ATOM 3386 C C . THR A 1 417 ? -34.280 -13.856 46.248 1.00 66.00 417 THR A C 1
ATOM 3388 O O . THR A 1 417 ? -35.390 -13.968 46.754 1.00 66.00 417 THR A O 1
ATOM 3391 N N . ARG A 1 418 ? -33.606 -12.699 46.241 1.00 71.25 418 ARG A N 1
ATOM 3392 C CA . ARG A 1 418 ? -34.048 -11.436 46.864 1.00 71.25 418 ARG A CA 1
ATOM 3393 C C . ARG A 1 418 ? -35.163 -10.700 46.101 1.00 71.25 418 ARG A C 1
ATOM 3395 O O . ARG A 1 418 ? -35.788 -9.822 46.677 1.00 71.25 418 ARG A O 1
ATOM 3402 N N . LEU A 1 419 ? -35.399 -11.052 44.836 1.00 69.44 419 LEU A N 1
ATOM 3403 C CA . LEU A 1 419 ? -36.461 -10.495 43.982 1.00 69.44 419 LEU A CA 1
ATOM 3404 C C . LEU A 1 419 ? -37.610 -11.492 43.756 1.00 69.44 419 LEU A C 1
ATOM 3406 O O . LEU A 1 419 ? -38.425 -11.330 42.847 1.00 69.44 419 LEU A O 1
ATOM 3410 N N . ARG A 1 420 ? -37.675 -12.565 44.551 1.00 72.44 420 ARG A N 1
ATOM 3411 C CA . ARG A 1 420 ? -38.817 -13.480 44.501 1.00 72.44 420 ARG A CA 1
ATOM 3412 C C . ARG A 1 420 ? -40.098 -12.727 44.903 1.00 72.44 420 ARG A C 1
ATOM 3414 O O . ARG A 1 420 ? -40.020 -11.856 45.762 1.00 72.44 420 ARG A O 1
ATOM 3421 N N . PRO A 1 421 ? -41.252 -13.033 44.284 1.00 70.19 421 PRO A N 1
ATOM 3422 C CA . PRO A 1 421 ? -41.492 -14.161 43.376 1.00 70.19 421 PRO A CA 1
ATOM 3423 C C . PRO A 1 421 ? -41.086 -13.931 41.907 1.00 70.19 421 PRO A C 1
ATOM 3425 O O . PRO A 1 421 ? -41.062 -14.887 41.140 1.00 70.19 421 PRO A O 1
ATOM 3428 N N . ILE A 1 422 ? -40.711 -12.714 41.501 1.00 72.38 422 ILE A N 1
ATOM 3429 C CA . ILE A 1 422 ? -40.489 -12.338 40.086 1.00 72.38 422 ILE A CA 1
ATOM 3430 C C . ILE A 1 422 ? -39.376 -13.169 39.439 1.00 72.38 422 ILE A C 1
ATOM 3432 O O . ILE A 1 422 ? -39.485 -13.609 38.299 1.00 72.38 422 ILE A O 1
ATOM 3436 N N . THR A 1 423 ? -38.315 -13.428 40.194 1.00 67.88 423 THR A N 1
ATOM 3437 C CA . THR A 1 423 ? -37.144 -14.193 39.748 1.00 67.88 423 THR A CA 1
ATOM 3438 C C . THR A 1 423 ? -37.252 -15.695 40.020 1.00 67.88 423 THR A C 1
ATOM 3440 O O . THR A 1 423 ? -36.268 -16.421 39.893 1.00 67.88 423 THR A O 1
ATOM 3443 N N . HIS A 1 424 ? -38.430 -16.188 40.427 1.00 65.50 424 HIS A N 1
ATOM 3444 C CA . HIS A 1 424 ? -38.666 -17.625 40.591 1.00 65.50 424 HIS A CA 1
ATOM 3445 C C . HIS A 1 424 ? -38.807 -18.338 39.238 1.00 65.50 424 HIS A C 1
ATOM 3447 O O . HIS A 1 424 ? -38.398 -19.487 39.101 1.00 65.50 424 HIS A O 1
ATOM 3453 N N . THR A 1 425 ? -39.379 -17.654 38.247 1.00 63.66 425 THR A N 1
ATOM 3454 C CA . THR A 1 425 ? -39.662 -18.186 36.904 1.00 63.66 425 THR A CA 1
ATOM 3455 C C . THR A 1 425 ? -38.874 -17.478 35.804 1.00 63.66 425 THR A C 1
ATOM 3457 O O . THR A 1 425 ? -39.163 -17.686 34.630 1.00 63.66 425 THR A O 1
ATOM 3460 N N . SER A 1 426 ? -37.958 -16.571 36.157 1.00 70.19 426 SER A N 1
ATOM 3461 C CA . SER A 1 426 ? -37.138 -15.850 35.183 1.00 70.19 426 SER A CA 1
ATOM 3462 C C . SER A 1 426 ? -35.783 -15.437 35.757 1.00 70.19 426 SER A C 1
ATOM 3464 O O . SER A 1 426 ? -35.664 -15.132 36.947 1.00 70.19 426 SER A O 1
ATOM 3466 N N . ALA A 1 427 ? -34.755 -15.383 34.911 1.00 79.38 427 ALA A N 1
ATOM 3467 C CA . ALA A 1 427 ? -33.439 -14.875 35.290 1.00 79.38 427 ALA A CA 1
ATOM 3468 C C . ALA A 1 427 ? -33.518 -13.413 35.767 1.00 79.38 427 ALA A C 1
ATOM 3470 O O . ALA A 1 427 ? -34.085 -12.557 35.088 1.00 79.38 427 ALA A O 1
ATOM 3471 N N . LYS A 1 428 ? -32.892 -13.094 36.911 1.00 81.25 428 LYS A N 1
ATOM 3472 C CA . LYS A 1 428 ? -32.913 -11.726 37.473 1.00 81.25 428 LYS A CA 1
ATOM 3473 C C . LYS A 1 428 ? -32.353 -10.671 36.515 1.00 81.25 428 LYS A C 1
ATOM 3475 O O . LYS A 1 428 ? -32.837 -9.550 36.488 1.00 81.25 428 LYS A O 1
ATOM 3480 N N . GLN A 1 429 ? -31.371 -11.050 35.701 1.00 84.62 429 GLN A N 1
ATOM 3481 C CA . GLN A 1 429 ? -30.703 -10.178 34.738 1.00 84.62 429 GLN A CA 1
ATOM 3482 C C . GLN A 1 429 ? -31.627 -9.796 33.570 1.00 84.62 429 GLN A C 1
ATOM 3484 O O . GLN A 1 429 ? -31.341 -8.852 32.837 1.00 84.62 429 GLN A O 1
ATOM 3489 N N . LEU A 1 430 ? -32.736 -10.523 33.392 1.00 87.56 430 LEU A N 1
ATOM 3490 C CA . LEU A 1 430 ? -33.741 -10.250 32.370 1.00 87.56 430 LEU A CA 1
ATOM 3491 C C . LEU A 1 430 ? -34.910 -9.404 32.878 1.00 87.56 430 LEU A C 1
ATOM 3493 O O . LEU A 1 430 ? -35.781 -9.059 32.082 1.00 87.56 430 LEU A O 1
ATOM 3497 N N . VAL A 1 431 ? -34.943 -9.047 34.167 1.00 87.12 431 VAL A N 1
ATOM 3498 C CA . VAL A 1 431 ? -35.958 -8.116 34.670 1.00 87.12 431 VAL A CA 1
ATOM 3499 C C . VAL A 1 431 ? -35.709 -6.751 34.013 1.00 87.12 431 VAL A C 1
ATOM 3501 O O . VAL A 1 431 ? -34.593 -6.232 34.101 1.00 87.12 431 VAL A O 1
ATOM 3504 N N . PRO A 1 432 ? -36.693 -6.183 33.294 1.00 89.19 432 PRO A N 1
ATOM 3505 C CA . PRO A 1 432 ? -36.484 -4.959 32.546 1.00 89.19 432 PRO A CA 1
ATOM 3506 C C . PRO A 1 432 ? -36.506 -3.726 33.450 1.00 89.19 432 PRO A C 1
ATOM 3508 O O . PRO A 1 432 ? -37.301 -3.618 34.382 1.00 89.19 432 PRO A O 1
ATOM 3511 N N . ILE A 1 433 ? -35.657 -2.769 33.101 1.00 90.31 433 ILE A N 1
ATOM 3512 C CA . ILE A 1 433 ? -35.604 -1.411 33.633 1.00 90.31 433 ILE A CA 1
ATOM 3513 C C . ILE A 1 433 ? -35.799 -0.481 32.440 1.00 90.31 433 ILE A C 1
ATOM 3515 O O . ILE A 1 433 ? -35.171 -0.687 31.406 1.00 90.31 433 ILE A O 1
ATOM 3519 N N . ALA A 1 434 ? -36.709 0.491 32.537 1.00 92.56 434 ALA A N 1
ATOM 3520 C CA . ALA A 1 434 ? -37.097 1.337 31.402 1.00 92.56 434 ALA A CA 1
ATOM 3521 C C . ALA A 1 434 ? -37.397 0.524 30.119 1.00 92.56 434 ALA A C 1
ATOM 3523 O O . ALA A 1 434 ? -36.962 0.875 29.024 1.00 92.56 434 ALA A O 1
ATOM 3524 N N . ASN A 1 435 ? -38.112 -0.598 30.271 1.00 92.94 435 ASN A N 1
ATOM 3525 C CA . ASN A 1 435 ? -38.438 -1.571 29.219 1.00 92.94 435 ASN A CA 1
ATOM 3526 C C . ASN A 1 435 ? -37.239 -2.253 28.531 1.00 92.94 435 ASN A C 1
ATOM 3528 O O . ASN A 1 435 ? -37.399 -2.871 27.479 1.00 92.94 435 ASN A O 1
ATOM 3532 N N . LYS A 1 436 ? -36.047 -2.230 29.132 1.00 92.12 436 LYS A N 1
ATOM 3533 C CA . LYS A 1 436 ? -34.881 -2.967 28.637 1.00 92.12 436 LYS A CA 1
ATOM 3534 C C . LYS A 1 436 ? -34.330 -3.909 29.718 1.00 92.12 436 LYS A C 1
ATOM 3536 O O . LYS A 1 436 ? -34.087 -3.465 30.837 1.00 92.12 436 LYS A O 1
ATOM 3541 N N . PRO A 1 437 ? -34.114 -5.203 29.422 1.00 91.38 437 PRO A N 1
ATOM 3542 C CA . PRO A 1 437 ? -33.409 -6.123 30.317 1.00 91.38 437 PRO A CA 1
ATOM 3543 C C . PRO A 1 437 ? -32.070 -5.570 30.820 1.00 91.38 437 PRO A C 1
ATOM 3545 O O . PRO A 1 437 ? -31.275 -5.077 30.018 1.00 91.38 437 PRO A O 1
ATOM 3548 N N . ILE A 1 438 ? -31.787 -5.713 32.121 1.00 89.62 438 ILE A N 1
ATOM 3549 C CA . ILE A 1 438 ? -30.534 -5.242 32.752 1.00 89.62 438 ILE A CA 1
ATOM 3550 C C . ILE A 1 438 ? -29.303 -5.791 32.026 1.00 89.62 438 ILE A C 1
ATOM 3552 O O . ILE A 1 438 ? -28.367 -5.053 31.724 1.00 89.62 438 ILE A O 1
ATOM 3556 N N . LEU A 1 439 ? -29.346 -7.073 31.659 1.00 91.62 439 LEU A N 1
ATOM 3557 C CA . LEU A 1 439 ? -28.270 -7.747 30.939 1.00 91.62 439 LEU A CA 1
ATOM 3558 C C . LEU A 1 439 ? -27.870 -7.030 29.643 1.00 91.62 439 LEU A C 1
ATOM 3560 O O . LEU A 1 439 ? -26.704 -7.057 29.257 1.00 91.62 439 LEU A O 1
ATOM 3564 N N . TYR A 1 440 ? -28.824 -6.390 28.962 1.00 93.81 440 TYR A N 1
ATOM 3565 C CA . TYR A 1 440 ? -28.542 -5.699 27.707 1.00 93.81 440 TYR A CA 1
ATOM 3566 C C . TYR A 1 440 ? -27.679 -4.464 27.935 1.00 93.81 440 TYR A C 1
ATOM 3568 O O . TYR A 1 440 ? -26.826 -4.195 27.101 1.00 93.81 440 TYR A O 1
ATOM 3576 N N . TYR A 1 441 ? -27.836 -3.767 29.063 1.00 91.75 441 TYR A N 1
ATOM 3577 C CA . TYR A 1 441 ? -26.972 -2.638 29.407 1.00 91.75 441 TYR A CA 1
ATOM 3578 C C . TYR A 1 441 ? -25.525 -3.084 29.629 1.00 91.75 441 TYR A C 1
ATOM 3580 O O . TYR A 1 441 ? -24.608 -2.411 29.171 1.00 91.75 441 TYR A O 1
ATOM 3588 N N . ALA A 1 442 ? -25.306 -4.241 30.262 1.00 92.06 442 ALA A N 1
ATOM 3589 C CA . ALA A 1 442 ? -23.961 -4.795 30.423 1.00 92.06 442 ALA A CA 1
ATOM 3590 C C . ALA A 1 442 ? -23.328 -5.146 29.063 1.00 92.06 442 ALA A C 1
ATOM 3592 O O . ALA A 1 442 ? -22.183 -4.778 28.811 1.00 92.06 442 ALA A O 1
ATOM 3593 N N . ILE A 1 443 ? -24.081 -5.792 28.163 1.00 94.00 443 ILE A N 1
ATOM 3594 C CA . ILE A 1 443 ? -23.610 -6.118 26.805 1.00 94.00 443 ILE A CA 1
ATOM 3595 C C . ILE A 1 443 ? -23.306 -4.840 26.013 1.00 94.00 443 ILE A C 1
ATOM 3597 O O . ILE A 1 443 ? -22.230 -4.721 25.438 1.00 94.00 443 ILE A O 1
ATOM 3601 N N . GLU A 1 444 ? -24.222 -3.868 26.016 1.00 93.38 444 GLU A N 1
ATOM 3602 C CA . GLU A 1 444 ? -24.038 -2.574 25.349 1.00 93.38 444 GLU A CA 1
ATOM 3603 C C . GLU A 1 444 ? -22.805 -1.837 25.894 1.00 93.38 444 GLU A C 1
ATOM 3605 O O . GLU A 1 444 ? -22.027 -1.301 25.113 1.00 93.38 444 GLU A O 1
ATOM 3610 N N . SER A 1 445 ? -22.578 -1.864 27.212 1.00 91.88 445 SER A N 1
ATOM 3611 C CA . SER A 1 445 ? -21.417 -1.238 27.860 1.00 91.88 445 SER A CA 1
ATOM 3612 C C . SER A 1 445 ? -20.089 -1.888 27.457 1.00 91.88 445 SER A C 1
ATOM 3614 O O . SER A 1 445 ? -19.109 -1.190 27.204 1.00 91.88 445 SER A O 1
ATOM 3616 N N . VAL A 1 446 ? -20.066 -3.220 27.362 1.00 92.38 446 VAL A N 1
ATOM 3617 C CA . VAL A 1 446 ? -18.904 -4.009 26.925 1.00 92.38 446 VAL A CA 1
ATOM 3618 C C . VAL A 1 446 ? -18.587 -3.754 25.450 1.00 92.38 446 VAL A C 1
ATOM 3620 O O . VAL A 1 446 ? -17.442 -3.460 25.111 1.00 92.38 446 VAL A O 1
ATOM 3623 N N . VAL A 1 447 ? -19.602 -3.780 24.584 1.00 90.69 447 VAL A N 1
ATOM 3624 C CA . VAL A 1 447 ? -19.440 -3.513 23.147 1.00 90.69 447 VAL A CA 1
ATOM 3625 C C . VAL A 1 447 ? -19.012 -2.068 22.896 1.00 90.69 447 VAL A C 1
ATOM 3627 O O . VAL A 1 447 ? -18.109 -1.829 22.099 1.00 90.69 447 VAL A O 1
ATOM 3630 N N . ALA A 1 448 ? -19.590 -1.100 23.612 1.00 87.56 448 ALA A N 1
ATOM 3631 C CA . ALA A 1 448 ? -19.186 0.305 23.529 1.00 87.56 448 ALA A CA 1
ATOM 3632 C C . ALA A 1 448 ? -17.740 0.548 24.000 1.00 87.56 448 ALA A C 1
ATOM 3634 O O . ALA A 1 448 ? -17.155 1.574 23.668 1.00 87.56 448 ALA A O 1
ATOM 3635 N N . ALA A 1 449 ? -17.159 -0.385 24.758 1.00 85.31 449 ALA A N 1
ATOM 3636 C CA . ALA A 1 449 ? -15.756 -0.364 25.156 1.00 85.31 449 ALA A CA 1
ATOM 3637 C C . ALA A 1 449 ? -14.811 -1.051 24.150 1.00 85.31 449 ALA A C 1
ATOM 3639 O O . ALA A 1 449 ? -13.632 -1.214 24.454 1.00 85.31 449 ALA A O 1
ATOM 3640 N N . GLY A 1 450 ? -15.316 -1.464 22.981 1.00 83.00 450 GLY A N 1
ATOM 3641 C CA . GLY A 1 450 ? -14.543 -2.125 21.924 1.00 83.00 450 GLY A CA 1
ATOM 3642 C C . GLY A 1 450 ? -14.459 -3.650 22.052 1.00 83.00 450 GLY A C 1
ATOM 3643 O O . GLY A 1 450 ? -13.865 -4.303 21.198 1.00 83.00 450 GLY A O 1
ATOM 3644 N N . VAL A 1 451 ? -15.078 -4.246 23.075 1.00 88.81 451 VAL A N 1
ATOM 3645 C CA . VAL A 1 451 ? -14.982 -5.688 23.337 1.00 88.81 451 VAL A CA 1
ATOM 3646 C C . VAL A 1 451 ? -16.149 -6.426 22.686 1.00 88.81 451 VAL A C 1
ATOM 3648 O O . VAL A 1 451 ? -17.303 -6.253 23.078 1.00 88.81 451 VAL A O 1
ATOM 3651 N N . THR A 1 452 ? -15.862 -7.272 21.697 1.00 90.06 452 THR A N 1
ATOM 3652 C CA . THR A 1 452 ? -16.902 -7.936 20.885 1.00 90.06 452 THR A CA 1
ATOM 3653 C C . THR A 1 452 ? -16.982 -9.451 21.068 1.00 90.06 452 THR A C 1
ATOM 3655 O O . THR A 1 452 ? -17.986 -10.041 20.668 1.00 90.06 452 THR A O 1
ATOM 3658 N N . ASP A 1 453 ? -16.002 -10.096 21.708 1.00 93.38 453 ASP A N 1
ATOM 3659 C CA . ASP A 1 453 ? -16.068 -11.521 22.055 1.00 93.38 453 ASP A CA 1
ATOM 3660 C C . ASP A 1 453 ? -16.502 -11.703 23.515 1.00 93.38 453 ASP A C 1
ATOM 3662 O O . ASP A 1 453 ? -15.783 -11.359 24.454 1.00 93.38 453 ASP A O 1
ATOM 3666 N N . ILE A 1 454 ? -17.708 -12.226 23.727 1.00 96.44 454 ILE A N 1
ATOM 3667 C CA . ILE A 1 454 ? -18.361 -12.248 25.038 1.00 96.44 454 ILE A CA 1
ATOM 3668 C C . ILE A 1 454 ? -18.610 -13.689 25.481 1.00 96.44 454 ILE A C 1
ATOM 3670 O O . ILE A 1 454 ? -19.438 -14.408 24.924 1.00 96.44 454 ILE A O 1
ATOM 3674 N N . GLY A 1 455 ? -17.947 -14.103 26.552 1.00 96.00 455 GLY A N 1
ATOM 3675 C CA . GLY A 1 455 ? -18.260 -15.310 27.299 1.00 96.00 455 GLY A CA 1
ATOM 3676 C C . GLY A 1 455 ? -19.358 -15.007 28.307 1.00 96.00 455 GLY A C 1
ATOM 3677 O O . GLY A 1 455 ? -19.190 -14.153 29.171 1.00 96.00 455 GLY A O 1
ATOM 3678 N N . MET A 1 456 ? -20.487 -15.702 28.237 1.00 95.00 456 MET A N 1
ATOM 3679 C CA . MET A 1 456 ? -21.588 -15.508 29.175 1.00 95.00 456 MET A CA 1
ATOM 3680 C C . MET A 1 456 ? -21.773 -16.734 30.058 1.00 95.00 456 MET A C 1
ATOM 3682 O O . MET A 1 456 ? -22.141 -17.812 29.585 1.00 95.00 456 MET A O 1
ATOM 3686 N N . VAL A 1 457 ? -21.533 -16.564 31.358 1.00 92.81 457 VAL A N 1
ATOM 3687 C CA . VAL A 1 457 ? -21.685 -17.639 32.341 1.00 92.81 457 VAL A CA 1
ATOM 3688 C C . VAL A 1 457 ? -23.149 -17.774 32.724 1.00 92.81 457 VAL A C 1
ATOM 3690 O O . VAL A 1 457 ? -23.745 -16.848 33.276 1.00 92.81 457 VAL A O 1
ATOM 3693 N N . VAL A 1 458 ? -23.720 -18.944 32.464 1.00 90.94 458 VAL A N 1
ATOM 3694 C CA . VAL A 1 458 ? -25.136 -19.251 32.687 1.00 90.94 458 VAL A CA 1
ATOM 3695 C C . VAL A 1 458 ? -25.308 -20.440 33.631 1.00 90.94 458 VAL A C 1
ATOM 3697 O O . VAL A 1 458 ? -24.488 -21.358 33.650 1.00 90.94 458 VAL A O 1
ATOM 3700 N N . GLY A 1 459 ? -26.378 -20.408 34.428 1.00 85.62 459 GLY A N 1
ATOM 3701 C CA . GLY A 1 459 ? -26.744 -21.460 35.381 1.00 85.62 459 GLY A CA 1
ATOM 3702 C C . GLY A 1 459 ? -28.038 -22.169 34.979 1.00 85.62 459 GLY A C 1
ATOM 3703 O O . GLY A 1 459 ? -28.225 -22.528 33.818 1.00 85.62 459 GLY A O 1
ATOM 3704 N N . ASP A 1 460 ? -28.949 -22.327 35.941 1.00 82.31 460 ASP A N 1
ATOM 3705 C CA . ASP A 1 460 ? -30.238 -23.017 35.761 1.00 82.31 460 ASP A CA 1
ATOM 3706 C C . ASP A 1 460 ? -31.158 -22.322 34.725 1.00 82.31 460 ASP A C 1
ATOM 3708 O O . ASP A 1 460 ? -31.988 -22.976 34.104 1.00 82.31 460 ASP A O 1
ATOM 3712 N N . THR A 1 461 ? -30.976 -21.018 34.478 1.00 83.50 461 THR A N 1
ATOM 3713 C CA . THR A 1 461 ? -31.776 -20.190 33.549 1.00 83.50 461 THR A CA 1
ATOM 3714 C C . THR A 1 461 ? -31.141 -20.010 32.159 1.00 83.50 461 THR A C 1
ATOM 3716 O O . THR A 1 461 ? -31.437 -19.049 31.448 1.00 83.50 461 THR A O 1
ATOM 3719 N N . ALA A 1 462 ? -30.238 -20.909 31.751 1.00 87.00 462 ALA A N 1
ATOM 3720 C CA . ALA A 1 462 ? -29.471 -20.779 30.506 1.00 87.00 462 ALA A CA 1
ATOM 3721 C C . ALA A 1 462 ? -30.333 -20.607 29.243 1.00 87.00 462 ALA A C 1
ATOM 3723 O O . ALA A 1 462 ? -29.974 -19.813 28.372 1.00 87.00 462 ALA A O 1
ATOM 3724 N N . ASP A 1 463 ? -31.458 -21.319 29.149 1.00 88.19 463 ASP A N 1
ATOM 3725 C CA . ASP A 1 463 ? -32.325 -21.287 27.966 1.00 88.19 463 ASP A CA 1
ATOM 3726 C C . ASP A 1 463 ? -33.001 -19.920 27.785 1.00 88.19 463 ASP A C 1
ATOM 3728 O O . ASP A 1 463 ? -33.074 -19.414 26.667 1.00 88.19 463 ASP A O 1
ATOM 3732 N N . GLU A 1 464 ? -33.414 -19.271 28.877 1.00 86.56 464 GLU A N 1
ATOM 3733 C CA . GLU A 1 464 ? -33.994 -17.923 28.841 1.00 86.56 464 GLU A CA 1
ATOM 3734 C C . GLU A 1 464 ? -32.966 -16.877 28.412 1.00 86.56 464 GLU A C 1
ATOM 3736 O O . GLU A 1 464 ? -33.240 -16.040 27.552 1.00 86.56 464 GLU A O 1
ATOM 3741 N N . ILE A 1 465 ? -31.758 -16.947 28.983 1.00 90.50 465 ILE A N 1
ATOM 3742 C CA . ILE A 1 465 ? -30.661 -16.049 28.618 1.00 90.50 465 ILE A CA 1
ATOM 3743 C C . ILE A 1 465 ? -30.311 -16.233 27.140 1.00 90.50 465 ILE A C 1
ATOM 3745 O O . ILE A 1 465 ? -30.142 -15.247 26.424 1.00 90.50 465 ILE A O 1
ATOM 3749 N N . ARG A 1 466 ? -30.265 -17.480 26.656 1.00 92.75 466 ARG A N 1
ATOM 3750 C CA . ARG A 1 466 ? -29.992 -17.777 25.248 1.00 92.75 466 ARG A CA 1
ATOM 3751 C C . ARG A 1 466 ? -31.101 -17.283 24.321 1.00 92.75 466 ARG A C 1
ATOM 3753 O O . ARG A 1 466 ? -30.791 -16.768 23.251 1.00 92.75 466 ARG A O 1
ATOM 3760 N N . ALA A 1 467 ? -32.363 -17.389 24.730 1.00 91.81 467 ALA A N 1
ATOM 3761 C CA . ALA A 1 467 ? -33.490 -16.853 23.971 1.00 91.81 467 ALA A CA 1
ATOM 3762 C C . ALA A 1 467 ? -33.455 -15.317 23.885 1.00 91.81 467 ALA A C 1
ATOM 3764 O O . ALA A 1 467 ? -33.751 -14.757 22.832 1.00 91.81 467 ALA A O 1
ATOM 3765 N N . ALA A 1 468 ? -33.062 -14.638 24.966 1.00 90.62 468 ALA A N 1
ATOM 3766 C CA . ALA A 1 468 ? -32.986 -13.179 25.011 1.00 90.62 468 ALA A CA 1
ATOM 3767 C C . ALA A 1 468 ? -31.765 -12.614 24.257 1.00 90.62 468 ALA A C 1
ATOM 3769 O O . ALA A 1 468 ? -31.866 -11.604 23.557 1.00 90.62 468 ALA A O 1
ATOM 3770 N N . VAL A 1 469 ? -30.596 -13.244 24.403 1.00 94.12 469 VAL A N 1
ATOM 3771 C CA . VAL A 1 469 ? -29.315 -12.715 23.900 1.00 94.12 469 VAL A CA 1
ATOM 3772 C C . VAL A 1 469 ? -28.951 -13.264 22.515 1.00 94.12 469 VAL A C 1
ATOM 3774 O O . VAL A 1 469 ? -28.334 -12.554 21.720 1.00 94.12 469 VAL A O 1
ATOM 3777 N N . GLY A 1 470 ? -29.358 -14.487 22.171 1.00 95.06 470 GLY A N 1
ATOM 3778 C CA . GLY A 1 470 ? -29.013 -15.105 20.889 1.00 95.06 470 GLY A CA 1
ATOM 3779 C C . GLY A 1 470 ? -27.507 -15.343 20.736 1.00 95.06 470 GLY A C 1
ATOM 3780 O O . GLY A 1 470 ? -26.824 -15.701 21.690 1.00 95.06 470 GLY A O 1
ATOM 3781 N N . ASP A 1 471 ? -26.960 -15.159 19.542 1.00 93.81 471 ASP A N 1
ATOM 3782 C CA . ASP A 1 471 ? -25.520 -15.294 19.270 1.00 93.81 471 ASP A CA 1
ATOM 3783 C C . ASP A 1 471 ? -24.723 -13.992 19.480 1.00 93.81 471 ASP A C 1
ATOM 3785 O O . ASP A 1 471 ? -23.512 -13.976 19.271 1.00 93.81 471 ASP A O 1
ATOM 3789 N N . GLY A 1 472 ? -25.384 -12.910 19.910 1.00 94.06 472 GLY A N 1
ATOM 3790 C CA . GLY A 1 472 ? -24.779 -11.585 20.077 1.00 94.06 472 GLY A CA 1
ATOM 3791 C C . GLY A 1 472 ? -24.811 -10.693 18.832 1.00 94.06 472 GLY A C 1
ATOM 3792 O O . GLY A 1 472 ? -24.550 -9.493 18.947 1.00 94.06 472 GLY A O 1
ATOM 3793 N N . SER A 1 473 ? -25.201 -11.221 17.665 1.00 92.75 473 SER A N 1
ATOM 3794 C CA . SER A 1 473 ? -25.140 -10.505 16.379 1.00 92.75 473 SER A CA 1
ATOM 3795 C C . SER A 1 473 ? -25.911 -9.183 16.368 1.00 92.75 473 SER A C 1
ATOM 3797 O O . SER A 1 473 ? -25.477 -8.217 15.743 1.00 92.75 473 SER A O 1
ATOM 3799 N N . ARG A 1 474 ? -27.009 -9.090 17.129 1.00 94.31 474 ARG A N 1
ATOM 3800 C CA . ARG A 1 474 ? -27.809 -7.861 17.301 1.00 94.31 474 ARG A CA 1
ATOM 3801 C C . ARG A 1 474 ? -27.028 -6.668 17.876 1.00 94.31 474 ARG A C 1
ATOM 3803 O O . ARG A 1 474 ? -27.479 -5.540 17.718 1.00 94.31 474 ARG A O 1
ATOM 3810 N N . TRP A 1 475 ? -25.900 -6.908 18.545 1.00 92.62 475 TRP A N 1
ATOM 3811 C CA . TRP A 1 475 ? -24.996 -5.865 19.049 1.00 92.62 475 TRP A CA 1
ATOM 3812 C C . TRP A 1 475 ? -23.680 -5.794 18.264 1.00 92.62 475 TRP A C 1
ATOM 3814 O O . TRP A 1 475 ? -22.784 -5.062 18.662 1.00 92.62 475 TRP A O 1
ATOM 3824 N N . GLY A 1 476 ? -23.523 -6.560 17.180 1.00 88.62 476 GLY A N 1
ATOM 3825 C CA . GLY A 1 476 ? -22.231 -6.692 16.499 1.00 88.62 476 GLY A CA 1
ATOM 3826 C C . GLY A 1 476 ? -21.185 -7.461 17.318 1.00 88.62 476 GLY A C 1
ATOM 3827 O O . GLY A 1 476 ? -19.992 -7.267 17.114 1.00 88.62 476 GLY A O 1
ATOM 3828 N N . ALA A 1 477 ? -21.626 -8.320 18.241 1.00 92.62 477 ALA A N 1
ATOM 3829 C CA . ALA A 1 477 ? -20.772 -9.131 19.105 1.00 92.62 477 ALA A CA 1
ATOM 3830 C C . ALA A 1 477 ? -20.953 -10.633 18.828 1.00 92.62 477 ALA A C 1
ATOM 3832 O O . ALA A 1 477 ? -21.912 -11.052 18.176 1.00 92.62 477 ALA A O 1
ATOM 3833 N N . ARG A 1 478 ? -20.050 -11.451 19.373 1.00 94.31 478 ARG A N 1
ATOM 3834 C CA . ARG A 1 478 ? -20.145 -12.913 19.408 1.00 94.31 478 ARG A CA 1
ATOM 3835 C C . ARG A 1 478 ? -20.306 -13.376 20.849 1.00 94.31 478 ARG A C 1
ATOM 3837 O O . ARG A 1 478 ? -19.460 -13.089 21.687 1.00 94.31 478 ARG A O 1
ATOM 3844 N N . VAL A 1 479 ? -21.365 -14.129 21.131 1.00 96.38 479 VAL A N 1
ATOM 3845 C CA . VAL A 1 479 ? -21.663 -14.637 22.476 1.00 96.38 479 VAL A CA 1
ATOM 3846 C C . VAL A 1 479 ? -21.427 -16.145 22.565 1.00 96.38 479 VAL A C 1
ATOM 3848 O O . VAL A 1 479 ? -22.061 -16.935 21.865 1.00 96.38 479 VAL A O 1
ATOM 3851 N N . THR A 1 480 ? -20.559 -16.551 23.492 1.00 96.00 480 THR A N 1
ATOM 3852 C CA . THR A 1 480 ? -20.296 -17.951 23.848 1.00 96.00 480 THR A CA 1
ATOM 3853 C C . THR A 1 480 ? -20.882 -18.265 25.221 1.00 96.00 480 THR A C 1
ATOM 3855 O O . THR A 1 480 ? -20.548 -17.629 26.215 1.00 96.00 480 THR A O 1
ATOM 3858 N N . TYR A 1 481 ? -21.745 -19.277 25.306 1.00 94.81 481 TYR A N 1
ATOM 3859 C CA . TYR A 1 481 ? -22.404 -19.663 26.558 1.00 94.81 481 TYR A CA 1
ATOM 3860 C C . TYR A 1 481 ? -21.559 -20.661 27.350 1.00 94.81 481 TYR A C 1
ATOM 3862 O O . TYR A 1 481 ? -21.285 -21.760 26.869 1.00 94.81 481 TYR A O 1
ATOM 3870 N N . ILE A 1 482 ? -21.211 -20.307 28.585 1.00 94.06 482 ILE A N 1
ATOM 3871 C CA . ILE A 1 482 ? -20.384 -21.109 29.489 1.00 94.06 482 ILE A CA 1
ATOM 3872 C C . ILE A 1 482 ? -21.283 -21.605 30.621 1.00 94.06 482 ILE A C 1
ATOM 3874 O O . ILE A 1 482 ? -21.764 -20.822 31.440 1.00 94.06 482 ILE A O 1
ATOM 3878 N N . ARG A 1 483 ? -21.563 -22.910 30.659 1.00 88.69 483 ARG A N 1
ATOM 3879 C CA . ARG A 1 483 ? -22.449 -23.482 31.680 1.00 88.69 483 ARG A CA 1
ATOM 3880 C C . ARG A 1 483 ? -21.688 -23.669 32.986 1.00 88.69 483 ARG A C 1
ATOM 3882 O O . ARG A 1 483 ? -20.734 -24.437 33.031 1.00 88.69 483 ARG A O 1
ATOM 3889 N N . GLN A 1 484 ? -22.144 -23.016 34.048 1.00 81.44 484 GLN A N 1
ATOM 3890 C CA . GLN A 1 484 ? -21.591 -23.224 35.380 1.00 81.44 484 GLN A CA 1
ATOM 3891 C C . GLN A 1 484 ? -22.160 -24.518 35.973 1.00 81.44 484 GLN A C 1
ATOM 3893 O O . GLN A 1 484 ? -23.378 -24.675 36.065 1.00 81.44 484 GLN A O 1
ATOM 3898 N N . THR A 1 485 ? -21.293 -25.451 36.373 1.00 72.50 485 THR A N 1
ATOM 3899 C CA . THR A 1 485 ? -21.718 -26.756 36.912 1.00 72.50 485 THR A CA 1
ATOM 3900 C C . THR A 1 485 ? -22.426 -26.638 38.266 1.00 72.50 485 THR A C 1
ATOM 3902 O O . THR A 1 485 ? -23.376 -27.372 38.535 1.00 72.50 485 THR A O 1
ATOM 3905 N N . ALA A 1 486 ? -21.999 -25.684 39.099 1.00 76.69 486 ALA A N 1
ATOM 3906 C CA . ALA A 1 486 ? -22.624 -25.332 40.369 1.00 76.69 486 ALA A CA 1
ATOM 3907 C C . ALA A 1 486 ? -22.337 -23.860 40.744 1.00 76.69 486 ALA A C 1
ATOM 3909 O O . ALA A 1 486 ? -21.265 -23.339 40.410 1.00 76.69 486 ALA A O 1
ATOM 3910 N N . PRO A 1 487 ? -23.245 -23.175 41.470 1.00 74.62 487 PRO A N 1
ATOM 3911 C CA . PRO A 1 487 ? -23.088 -21.770 41.855 1.00 74.62 487 PRO A CA 1
ATOM 3912 C C . PRO A 1 487 ? -22.128 -21.607 43.052 1.00 74.62 487 PRO A C 1
ATOM 3914 O O . PRO A 1 487 ? -22.525 -21.166 44.125 1.00 74.62 487 PRO A O 1
ATOM 3917 N N . LEU A 1 488 ? -20.856 -21.978 42.880 1.00 85.06 488 LEU A N 1
ATOM 3918 C CA . LEU A 1 488 ? -19.824 -21.983 43.929 1.00 85.06 488 LEU A CA 1
ATOM 3919 C C . LEU A 1 488 ? -19.077 -20.642 44.067 1.00 85.06 488 LEU A C 1
ATOM 3921 O O . LEU A 1 488 ? -17.908 -20.631 44.435 1.00 85.06 488 LEU A O 1
ATOM 3925 N N . GLY A 1 489 ? -19.718 -19.513 43.758 1.00 86.88 489 GLY A N 1
ATOM 3926 C CA . GLY A 1 489 ? -19.126 -18.171 43.869 1.00 86.88 489 GLY A CA 1
ATOM 3927 C C . GLY A 1 489 ? -18.549 -17.593 42.568 1.00 86.88 489 GLY A C 1
ATOM 3928 O O . GLY A 1 489 ? -18.510 -18.242 41.518 1.00 86.88 489 GLY A O 1
ATOM 3929 N N . LEU A 1 490 ? -18.127 -16.326 42.629 1.00 90.88 490 LEU A N 1
ATOM 3930 C CA . LEU A 1 490 ? -17.683 -15.543 41.468 1.00 90.88 490 LEU A CA 1
ATOM 3931 C C . LEU A 1 490 ? -16.323 -16.005 40.924 1.00 90.88 490 LEU A C 1
ATOM 3933 O O . LEU A 1 490 ? -16.149 -16.102 39.710 1.00 90.88 490 LEU A O 1
ATOM 3937 N N . ALA A 1 491 ? -15.377 -16.366 41.795 1.00 92.19 491 ALA A N 1
ATOM 3938 C CA . ALA A 1 491 ? -14.078 -16.887 41.366 1.00 92.19 491 ALA A CA 1
ATOM 3939 C C . ALA A 1 491 ? -14.200 -18.273 40.708 1.00 92.19 491 ALA A C 1
ATOM 3941 O O . ALA A 1 491 ? -13.429 -18.610 39.809 1.00 92.19 491 ALA A O 1
ATOM 3942 N N . HIS A 1 492 ? -15.209 -19.064 41.093 1.00 91.44 492 HIS A N 1
ATOM 3943 C CA . HIS A 1 492 ? -15.531 -20.313 40.400 1.00 91.44 492 HIS A CA 1
ATOM 3944 C C . HIS A 1 492 ? -15.959 -20.066 38.946 1.00 91.44 492 HIS A C 1
ATOM 3946 O O . HIS A 1 492 ? -15.577 -20.818 38.055 1.00 91.44 492 HIS A O 1
ATOM 3952 N N . ALA A 1 493 ? -16.709 -18.994 38.679 1.00 91.62 493 ALA A N 1
ATOM 3953 C CA . ALA A 1 493 ? -17.115 -18.659 37.317 1.00 91.62 493 ALA A CA 1
ATOM 3954 C C . ALA A 1 493 ? -15.918 -18.321 36.411 1.00 91.62 493 ALA A C 1
ATOM 3956 O O . ALA A 1 493 ? -15.891 -18.741 35.258 1.00 91.62 493 ALA A O 1
ATOM 3957 N N . VAL A 1 494 ? -14.896 -17.642 36.947 1.00 93.25 494 VAL A N 1
ATOM 3958 C CA . VAL A 1 494 ? -13.632 -17.389 36.231 1.00 93.25 494 VAL A CA 1
ATOM 3959 C C . VAL A 1 494 ? -12.906 -18.702 35.908 1.00 93.25 494 VAL A C 1
ATOM 3961 O O . VAL A 1 494 ? -12.390 -18.862 34.804 1.00 93.25 494 VAL A O 1
ATOM 3964 N N . LYS A 1 495 ? -12.908 -19.675 36.832 1.00 91.75 495 LYS A N 1
ATOM 3965 C CA . LYS A 1 495 ? -12.320 -21.010 36.603 1.00 91.75 495 LYS A CA 1
ATOM 3966 C C . LYS A 1 495 ? -13.004 -21.757 35.459 1.00 91.75 495 LYS A C 1
ATOM 3968 O O . LYS A 1 495 ? -12.318 -22.255 34.571 1.00 91.75 495 LYS A O 1
ATOM 3973 N N . GLU A 1 496 ? -14.333 -21.805 35.469 1.00 91.44 496 GLU A N 1
ATOM 3974 C CA . GLU A 1 496 ? -15.135 -22.468 34.427 1.00 91.44 496 GLU A CA 1
ATOM 3975 C C . GLU A 1 496 ? -14.955 -21.797 33.055 1.00 91.44 496 GLU A C 1
ATOM 3977 O O . GLU A 1 496 ? -14.970 -22.452 32.014 1.00 91.44 496 GLU A O 1
ATOM 3982 N N . ALA A 1 497 ? -14.712 -20.485 33.046 1.00 93.31 497 ALA A N 1
ATOM 3983 C CA . ALA A 1 497 ? -14.503 -19.712 31.830 1.00 93.31 497 ALA A CA 1
ATOM 3984 C C . ALA A 1 497 ? -13.092 -19.820 31.232 1.00 93.31 497 ALA A C 1
ATOM 3986 O O . ALA A 1 497 ? -12.865 -19.301 30.139 1.00 93.31 497 ALA A O 1
ATOM 3987 N N . ARG A 1 498 ? -12.146 -20.512 31.884 1.00 90.88 498 ARG A N 1
ATOM 3988 C CA . ARG A 1 498 ? -10.743 -20.587 31.435 1.00 90.88 498 ARG A CA 1
ATOM 3989 C C . ARG A 1 498 ? -10.587 -21.084 29.995 1.00 90.88 498 ARG A C 1
ATOM 3991 O O . ARG A 1 498 ? -9.715 -20.609 29.281 1.00 90.88 498 ARG A O 1
ATOM 3998 N N . GLY A 1 499 ? -11.430 -22.021 29.553 1.00 89.50 499 GLY A N 1
ATOM 3999 C CA . GLY A 1 499 ? -11.392 -22.517 28.172 1.00 89.50 499 GLY A CA 1
ATOM 4000 C C . GLY A 1 499 ? -11.744 -21.451 27.125 1.00 89.50 499 GLY A C 1
ATOM 4001 O O . GLY A 1 499 ? -11.201 -21.481 26.026 1.00 89.50 499 GLY A O 1
ATOM 4002 N N . PHE A 1 500 ? -12.622 -20.506 27.475 1.00 92.31 500 PHE A N 1
ATOM 4003 C CA . PHE A 1 500 ? -13.017 -19.387 26.616 1.00 92.31 500 PHE A CA 1
ATOM 4004 C C . PHE A 1 500 ? -12.005 -18.234 26.678 1.00 92.31 500 PHE A C 1
ATOM 4006 O O . PHE A 1 500 ? -11.593 -17.737 25.635 1.00 92.31 500 PHE A O 1
ATOM 4013 N N . LEU A 1 501 ? -11.594 -17.858 27.894 1.00 90.44 501 LEU A N 1
ATOM 4014 C CA . LEU A 1 501 ? -10.695 -16.728 28.163 1.00 90.44 501 LEU A CA 1
ATOM 4015 C C . LEU A 1 501 ? -9.229 -16.998 27.798 1.00 90.44 501 LEU A C 1
ATOM 4017 O O . LEU A 1 501 ? -8.428 -16.076 27.674 1.00 90.44 501 LEU A O 1
ATOM 4021 N N . GLN A 1 502 ? -8.854 -18.275 27.687 1.00 84.69 502 GLN A N 1
ATOM 4022 C CA . GLN A 1 502 ? -7.496 -18.706 27.369 1.00 84.69 502 GLN A CA 1
ATOM 4023 C C . GLN A 1 502 ? -6.453 -18.022 28.279 1.00 84.69 502 GLN A C 1
ATOM 4025 O O . GLN A 1 502 ? -6.568 -18.108 29.503 1.00 84.69 502 GLN A O 1
ATOM 4030 N N . ASN A 1 503 ? -5.427 -17.391 27.702 1.00 79.31 503 ASN A N 1
ATOM 4031 C CA . ASN A 1 503 ? -4.399 -16.635 28.418 1.00 79.31 503 ASN A CA 1
ATOM 4032 C C . ASN A 1 503 ? -4.401 -15.159 27.980 1.00 79.31 503 ASN A C 1
ATOM 4034 O O . ASN A 1 503 ? -3.332 -14.580 27.802 1.00 79.31 503 ASN A O 1
ATOM 4038 N N . GLU A 1 504 ? -5.582 -14.565 27.815 1.00 83.44 504 GLU A N 1
ATOM 4039 C CA . GLU A 1 504 ? -5.727 -13.153 27.450 1.00 83.44 504 GLU A CA 1
ATOM 4040 C C . GLU A 1 504 ? -6.286 -12.320 28.621 1.00 83.44 504 GLU A C 1
ATOM 4042 O O . GLU A 1 504 ? -6.990 -12.854 29.489 1.00 83.44 504 GLU A O 1
ATOM 4047 N N . PRO A 1 505 ? -5.975 -11.011 28.699 1.00 89.75 505 PRO A N 1
ATOM 4048 C CA . PRO A 1 505 ? -6.650 -10.098 29.612 1.00 89.75 505 PRO A CA 1
ATOM 4049 C C . PRO A 1 505 ? -8.127 -9.939 29.244 1.00 89.75 505 PRO A C 1
ATOM 4051 O O . PRO A 1 505 ? -8.489 -9.923 28.070 1.00 89.75 505 PRO A O 1
ATOM 4054 N N . PHE A 1 506 ? -8.990 -9.775 30.245 1.00 94.44 506 PHE A N 1
ATOM 4055 C CA . PHE A 1 506 ? -10.432 -9.712 30.010 1.00 94.44 506 PHE A CA 1
ATOM 4056 C C . PHE A 1 506 ? -11.157 -8.789 30.985 1.00 94.44 506 PHE A C 1
ATOM 4058 O O . PHE A 1 506 ? -10.718 -8.549 32.115 1.00 94.44 506 PHE A O 1
ATOM 4065 N N . VAL A 1 507 ? -12.319 -8.310 30.546 1.00 95.50 507 VAL A N 1
ATOM 4066 C CA . VAL A 1 507 ? -13.290 -7.620 31.401 1.00 95.50 507 VAL A CA 1
ATOM 4067 C C . VAL A 1 507 ? -14.220 -8.651 32.019 1.00 95.50 507 VAL A C 1
ATOM 4069 O O . VAL A 1 507 ? -14.811 -9.449 31.308 1.00 95.50 507 VAL A O 1
ATOM 4072 N N . MET A 1 508 ? -14.419 -8.620 33.328 1.00 95.81 508 MET A N 1
ATOM 4073 C CA . MET A 1 508 ? -15.458 -9.378 34.017 1.00 95.81 508 MET A CA 1
ATOM 4074 C C . MET A 1 508 ? -16.565 -8.426 34.467 1.00 95.81 508 MET A C 1
ATOM 4076 O O . MET A 1 508 ? -16.309 -7.509 35.244 1.00 95.81 508 MET A O 1
ATOM 4080 N N . TYR A 1 509 ? -17.794 -8.664 34.014 1.00 94.75 509 TYR A N 1
ATOM 4081 C CA . TYR A 1 509 ? -18.958 -7.825 34.306 1.00 94.75 509 TYR A CA 1
ATOM 4082 C C . TYR A 1 509 ? -20.072 -8.670 34.937 1.00 94.75 509 TYR A C 1
ATOM 4084 O O . TYR A 1 509 ? -20.538 -9.659 34.367 1.00 94.75 509 TYR A O 1
ATOM 4092 N N . LEU A 1 510 ? -20.533 -8.295 36.127 1.00 92.06 510 LEU A N 1
ATOM 4093 C CA . LEU A 1 510 ? -21.712 -8.900 36.743 1.00 92.06 510 LEU A CA 1
ATOM 4094 C C . LEU A 1 510 ? -22.990 -8.415 36.039 1.00 92.06 510 LEU A C 1
ATOM 4096 O O . LEU A 1 510 ? -23.322 -7.236 36.104 1.00 92.06 510 LEU A O 1
ATOM 4100 N N . GLY A 1 511 ? -23.728 -9.310 35.375 1.00 86.75 511 GLY A N 1
ATOM 4101 C CA . GLY A 1 511 ? -24.864 -8.948 34.508 1.00 86.75 511 GLY A CA 1
ATOM 4102 C C . GLY A 1 511 ? -26.101 -8.374 35.219 1.00 86.75 511 GLY A C 1
ATOM 4103 O O . GLY A 1 511 ? -27.123 -8.156 34.579 1.00 86.75 511 GLY A O 1
ATOM 4104 N N . ASP A 1 512 ? -26.038 -8.186 36.535 1.00 83.12 512 ASP A N 1
ATOM 4105 C CA . ASP A 1 512 ? -27.032 -7.540 37.401 1.00 83.12 512 ASP A CA 1
ATOM 4106 C C . ASP A 1 512 ? -26.571 -6.176 37.950 1.00 83.12 512 ASP A C 1
ATOM 4108 O O . ASP A 1 512 ? -27.274 -5.556 38.751 1.00 83.12 512 ASP A O 1
ATOM 4112 N N . ASN A 1 513 ? -25.392 -5.710 37.542 1.00 87.75 513 ASN A N 1
ATOM 4113 C CA . ASN A 1 513 ? -24.857 -4.409 37.917 1.00 87.75 513 ASN A CA 1
ATOM 4114 C C . ASN A 1 513 ? -25.063 -3.418 36.771 1.00 87.75 513 ASN A C 1
ATOM 4116 O O . ASN A 1 513 ? -24.929 -3.773 35.600 1.00 87.75 513 ASN A O 1
ATOM 4120 N N . LEU A 1 514 ? -25.388 -2.173 37.115 1.00 86.00 514 LEU A N 1
ATOM 4121 C CA . LEU A 1 514 ? -25.562 -1.089 36.151 1.00 86.00 514 LEU A CA 1
ATOM 4122 C C . LEU A 1 514 ? -24.538 0.011 36.433 1.00 86.00 514 LEU A C 1
ATOM 4124 O O . LEU A 1 514 ? -24.478 0.516 37.553 1.00 86.00 514 LEU A O 1
ATOM 4128 N N . VAL A 1 515 ? -23.746 0.369 35.419 1.00 87.19 515 VAL A N 1
ATOM 4129 C CA . VAL A 1 515 ? -22.778 1.478 35.442 1.00 87.19 515 VAL A CA 1
ATOM 4130 C C . VAL A 1 515 ? -23.134 2.427 34.301 1.00 87.19 515 VAL A C 1
ATOM 4132 O O . VAL A 1 515 ? -22.965 2.070 33.136 1.00 87.19 515 VAL A O 1
ATOM 4135 N N . ILE A 1 516 ? -23.657 3.609 34.631 1.00 76.69 516 ILE A N 1
ATOM 4136 C CA . ILE A 1 516 ? -24.261 4.521 33.640 1.00 76.69 516 ILE A CA 1
ATOM 4137 C C . ILE A 1 516 ? -23.227 5.137 32.701 1.00 76.69 516 ILE A C 1
ATOM 4139 O O . ILE A 1 516 ? -23.419 5.117 31.490 1.00 76.69 516 ILE A O 1
ATOM 4143 N N . ASP A 1 517 ? -22.086 5.577 33.233 1.00 79.62 517 ASP A N 1
ATOM 4144 C CA . ASP A 1 517 ? -21.006 6.162 32.422 1.00 79.62 517 ASP A CA 1
ATOM 4145 C C . ASP A 1 517 ? -20.274 5.120 31.548 1.00 79.62 517 ASP A C 1
ATOM 4147 O O . ASP A 1 517 ? -19.324 5.435 30.828 1.00 79.62 517 ASP A O 1
ATOM 4151 N N . GLY A 1 518 ? -20.709 3.858 31.608 1.00 86.25 518 GLY A N 1
ATOM 4152 C CA . GLY A 1 518 ? -20.102 2.739 30.910 1.00 86.25 518 GLY A CA 1
ATOM 4153 C C . GLY A 1 518 ? -18.702 2.400 31.421 1.00 86.25 518 GLY A C 1
ATOM 4154 O O . GLY A 1 518 ? -18.288 2.806 32.507 1.00 86.25 518 GLY A O 1
ATOM 4155 N N . ILE A 1 519 ? -17.977 1.594 30.638 1.00 90.62 519 ILE A N 1
ATOM 4156 C CA . ILE A 1 519 ? -16.666 1.065 31.047 1.00 90.62 519 ILE A CA 1
ATOM 4157 C C . ILE A 1 519 ? -15.517 1.388 30.085 1.00 90.62 519 ILE A C 1
ATOM 4159 O O . ILE A 1 519 ? -14.373 1.047 30.378 1.00 90.62 519 ILE A O 1
ATOM 4163 N N . ALA A 1 520 ? -15.789 2.069 28.968 1.00 86.81 520 ALA A N 1
ATOM 4164 C CA . ALA A 1 520 ? -14.812 2.312 27.902 1.00 86.81 520 ALA A CA 1
ATOM 4165 C C . ALA A 1 520 ? -13.526 2.988 28.409 1.00 86.81 520 ALA A C 1
ATOM 4167 O O . ALA A 1 520 ? -12.422 2.514 28.145 1.00 86.81 520 ALA A O 1
ATOM 4168 N N . GLY A 1 521 ? -13.657 4.037 29.230 1.00 86.25 521 GLY A N 1
ATOM 4169 C CA . GLY A 1 521 ? -12.503 4.734 29.807 1.00 86.25 521 GLY A CA 1
ATOM 4170 C C . GLY A 1 521 ? -11.667 3.869 30.760 1.00 86.25 521 GLY A C 1
ATOM 4171 O O . GLY A 1 521 ? -10.459 4.081 30.880 1.00 86.25 521 GLY A O 1
ATOM 4172 N N . PHE A 1 522 ? -12.276 2.879 31.421 1.00 90.50 522 PHE A N 1
ATOM 4173 C CA . PHE A 1 522 ? -11.568 1.948 32.306 1.00 90.50 522 PHE A CA 1
ATOM 4174 C C . PHE A 1 522 ? -10.871 0.840 31.519 1.00 90.50 522 PHE A C 1
ATOM 4176 O O . PHE A 1 522 ? -9.726 0.525 31.826 1.00 90.50 522 PHE A O 1
ATOM 4183 N N . VAL A 1 523 ? -11.510 0.315 30.469 1.00 89.25 523 VAL A N 1
ATOM 4184 C CA . VAL A 1 523 ? -10.895 -0.641 29.533 1.00 89.25 523 VAL A CA 1
ATOM 4185 C C . VAL A 1 523 ? -9.665 -0.025 28.874 1.00 89.25 523 VAL A C 1
ATOM 4187 O O . VAL A 1 523 ? -8.581 -0.608 28.924 1.00 89.25 523 VAL A O 1
ATOM 4190 N N . GLN A 1 524 ? -9.793 1.205 28.370 1.00 81.00 524 GLN A N 1
ATOM 4191 C CA . GLN A 1 524 ? -8.667 1.952 27.817 1.00 81.00 524 GLN A CA 1
ATOM 4192 C C . GLN A 1 524 ? -7.547 2.118 28.853 1.00 81.00 524 GLN A C 1
ATOM 4194 O O . GLN A 1 524 ? -6.388 1.812 28.576 1.00 81.00 524 GLN A O 1
ATOM 4199 N N . ARG A 1 525 ? -7.879 2.573 30.068 1.00 86.19 525 ARG A N 1
ATOM 4200 C CA . ARG A 1 525 ? -6.886 2.793 31.126 1.00 86.19 525 ARG A CA 1
ATOM 4201 C C . ARG A 1 525 ? -6.180 1.506 31.536 1.00 86.19 525 ARG A C 1
ATOM 4203 O O . ARG A 1 525 ? -4.972 1.537 31.729 1.00 86.19 525 ARG A O 1
ATOM 4210 N N . PHE A 1 526 ? -6.900 0.394 31.640 1.00 89.75 526 PHE A N 1
ATOM 4211 C CA . PHE A 1 526 ? -6.324 -0.908 31.956 1.00 89.75 526 PHE A CA 1
ATOM 4212 C C . PHE A 1 526 ? -5.332 -1.365 30.883 1.00 89.75 526 PHE A C 1
ATOM 4214 O O . PHE A 1 526 ? -4.240 -1.819 31.223 1.00 89.75 526 PHE A O 1
ATOM 4221 N N . GLY A 1 527 ? -5.656 -1.168 29.600 1.00 81.94 527 GLY A N 1
ATOM 4222 C CA . GLY A 1 527 ? -4.722 -1.418 28.497 1.00 81.94 527 GLY A CA 1
ATOM 4223 C C . GLY A 1 527 ? -3.468 -0.535 28.557 1.00 81.94 527 GLY A C 1
ATOM 4224 O O . GLY A 1 527 ? -2.367 -0.987 28.241 1.00 81.94 527 GLY A O 1
ATOM 4225 N N . GLU A 1 528 ? -3.607 0.712 29.021 1.00 78.94 528 GLU A N 1
ATOM 4226 C CA . GLU A 1 528 ? -2.500 1.665 29.156 1.00 78.94 528 GLU A CA 1
ATOM 4227 C C . GLU A 1 528 ? -1.603 1.415 30.375 1.00 78.94 528 GLU A C 1
ATOM 4229 O O . GLU A 1 528 ? -0.378 1.460 30.244 1.00 78.94 528 GLU A O 1
ATOM 4234 N N . SER A 1 529 ? -2.186 1.199 31.559 1.00 82.69 529 SER A N 1
ATOM 4235 C CA . SER A 1 529 ? -1.436 1.007 32.801 1.00 82.69 529 SER A CA 1
ATOM 4236 C C . SER A 1 529 ? -0.986 -0.440 32.983 1.00 82.69 529 SER A C 1
ATOM 4238 O O . SER A 1 529 ? 0.027 -0.652 33.644 1.00 82.69 529 SER A O 1
ATOM 4240 N N . ARG A 1 530 ? -1.668 -1.420 32.376 1.00 85.75 530 ARG A N 1
ATOM 4241 C CA . ARG A 1 530 ? -1.425 -2.869 32.517 1.00 85.75 530 ARG A CA 1
ATOM 4242 C C . ARG A 1 530 ? -1.223 -3.308 33.975 1.00 85.75 530 ARG A C 1
ATOM 4244 O O . ARG A 1 530 ? -0.153 -3.819 34.321 1.00 85.75 530 ARG A O 1
ATOM 4251 N N . PRO A 1 531 ? -2.195 -3.069 34.869 1.00 94.00 531 PRO A N 1
ATOM 4252 C CA . PRO A 1 531 ? -2.141 -3.620 36.209 1.00 94.00 531 PRO A CA 1
ATOM 4253 C C . PRO A 1 531 ? -2.476 -5.118 36.168 1.00 94.00 531 PRO A C 1
ATOM 4255 O O . PRO A 1 531 ? -3.039 -5.627 35.200 1.00 94.00 531 PRO A O 1
ATOM 4258 N N . ASP A 1 532 ? -2.150 -5.832 37.239 1.00 95.50 532 ASP A N 1
ATOM 4259 C CA . ASP A 1 532 ? -2.498 -7.248 37.385 1.00 95.50 532 ASP A CA 1
ATOM 4260 C C . ASP A 1 532 ? -4.015 -7.430 37.561 1.00 95.50 532 ASP A C 1
ATOM 4262 O O . ASP A 1 532 ? -4.618 -8.384 37.066 1.00 95.50 532 ASP A O 1
ATOM 4266 N N . ALA A 1 533 ? -4.648 -6.462 38.224 1.00 96.50 533 ALA A N 1
ATOM 4267 C CA . ALA A 1 533 ? -6.092 -6.319 38.276 1.00 96.50 533 ALA A CA 1
ATOM 4268 C C . ALA A 1 533 ? -6.480 -4.842 38.391 1.00 96.50 533 ALA A C 1
ATOM 4270 O O . ALA A 1 533 ? -5.772 -4.046 39.008 1.00 96.50 533 ALA A O 1
ATOM 4271 N N . MET A 1 534 ? -7.640 -4.483 37.858 1.00 96.50 534 MET A N 1
ATOM 4272 C CA . MET A 1 534 ? -8.294 -3.206 38.110 1.00 96.50 534 MET A CA 1
ATOM 4273 C C . MET A 1 534 ? -9.693 -3.453 38.656 1.00 96.50 534 MET A C 1
ATOM 4275 O O . MET A 1 534 ? -10.446 -4.277 38.133 1.00 96.50 534 MET A O 1
ATOM 4279 N N . ILE A 1 535 ? -10.023 -2.731 39.724 1.00 96.00 535 ILE A N 1
ATOM 4280 C CA . ILE A 1 535 ? -11.302 -2.835 40.421 1.00 96.00 535 ILE A CA 1
ATOM 4281 C C . ILE A 1 535 ? -12.016 -1.487 40.400 1.00 96.00 535 ILE A C 1
ATOM 4283 O O . ILE A 1 535 ? -11.409 -0.445 40.662 1.00 96.00 535 ILE A O 1
ATOM 4287 N N . LEU A 1 536 ? -13.317 -1.512 40.118 1.00 94.69 536 LEU A N 1
ATOM 4288 C CA . LEU A 1 536 ? -14.176 -0.341 40.259 1.00 94.69 536 LEU A CA 1
ATOM 4289 C C . LEU A 1 536 ? -14.804 -0.315 41.658 1.00 94.69 536 LEU A C 1
ATOM 4291 O O . LEU A 1 536 ? -15.268 -1.342 42.165 1.00 94.69 536 LEU A O 1
ATOM 4295 N N . LEU A 1 537 ? -14.803 0.864 42.277 1.00 93.94 537 LEU A N 1
ATOM 4296 C CA . LEU A 1 537 ? -15.278 1.116 43.634 1.00 93.94 537 LEU A CA 1
ATOM 4297 C C . LEU A 1 537 ? -16.336 2.218 43.645 1.00 93.94 537 LEU A C 1
ATOM 4299 O O . LEU A 1 537 ? -16.186 3.225 42.962 1.00 93.94 537 LEU A O 1
ATOM 4303 N N . ALA A 1 538 ? -17.360 2.069 44.478 1.00 91.50 538 ALA A N 1
ATOM 4304 C CA . ALA A 1 538 ? -18.371 3.094 44.721 1.00 91.50 538 ALA A CA 1
ATOM 4305 C C . ALA A 1 538 ? -18.569 3.302 46.225 1.00 91.50 538 ALA A C 1
ATOM 4307 O O . ALA A 1 538 ? -18.489 2.353 47.007 1.00 91.50 538 ALA A O 1
ATOM 4308 N N . ARG A 1 539 ? -18.844 4.543 46.641 1.00 90.06 539 ARG A N 1
ATOM 4309 C CA . ARG A 1 539 ? -19.211 4.838 48.034 1.00 90.06 539 ARG A CA 1
ATOM 4310 C C . ARG A 1 539 ? -20.652 4.413 48.298 1.00 90.06 539 ARG A C 1
ATOM 4312 O O . ARG A 1 539 ? -21.556 4.815 47.569 1.00 90.06 539 ARG A O 1
ATOM 4319 N N . VAL A 1 540 ? -20.875 3.636 49.357 1.00 87.25 540 VAL A N 1
ATOM 4320 C CA . VAL A 1 540 ? -22.199 3.110 49.725 1.00 87.25 540 VAL A CA 1
ATOM 4321 C C . VAL A 1 540 ? -22.547 3.375 51.186 1.00 87.25 540 VAL A C 1
ATOM 4323 O O . VAL A 1 540 ? -21.685 3.396 52.056 1.00 87.25 540 VAL A O 1
ATOM 4326 N N . GLN A 1 541 ? -23.844 3.511 51.479 1.00 83.62 541 GLN A N 1
ATOM 4327 C CA . GLN A 1 541 ? -24.328 3.689 52.856 1.00 83.62 541 GLN A CA 1
ATOM 4328 C C . GLN A 1 541 ? -24.334 2.388 53.679 1.00 83.62 541 GLN A C 1
ATOM 4330 O O . GLN A 1 541 ? -24.248 2.447 54.901 1.00 83.62 541 GLN A O 1
ATOM 4335 N N . ALA A 1 542 ? -24.433 1.226 53.022 1.00 85.00 542 ALA A N 1
ATOM 4336 C CA . ALA A 1 542 ? -24.527 -0.094 53.659 1.00 85.00 542 ALA A CA 1
ATOM 4337 C C . ALA A 1 542 ? -23.421 -1.057 53.157 1.00 85.00 542 ALA A C 1
ATOM 4339 O O . ALA A 1 542 ? -23.717 -2.016 52.430 1.00 85.00 542 ALA A O 1
ATOM 4340 N N . PRO A 1 543 ? -22.138 -0.779 53.466 1.00 87.56 543 PRO A N 1
ATOM 4341 C CA . PRO A 1 543 ? -20.989 -1.519 52.935 1.00 87.56 543 PRO A CA 1
ATOM 4342 C C . PRO A 1 543 ? -20.923 -2.991 53.363 1.00 87.56 543 PRO A C 1
ATOM 4344 O O . PRO A 1 543 ? -20.360 -3.807 52.640 1.00 87.56 543 PRO A O 1
ATOM 4347 N N . GLU A 1 544 ? -21.563 -3.385 54.465 1.00 88.12 544 GLU A N 1
ATOM 4348 C CA . GLU A 1 544 ? -21.628 -4.776 54.942 1.00 88.12 544 GLU A CA 1
ATOM 4349 C C . GLU A 1 544 ? -22.280 -5.757 53.946 1.00 88.12 544 GLU A C 1
ATOM 4351 O O . GLU A 1 544 ? -22.202 -6.975 54.110 1.00 88.12 544 GLU A O 1
ATOM 4356 N N . ARG A 1 545 ? -22.934 -5.235 52.903 1.00 84.06 545 ARG A N 1
ATOM 4357 C CA . ARG A 1 545 ? -23.646 -6.009 51.876 1.00 84.06 545 ARG A CA 1
ATOM 4358 C C . ARG A 1 545 ? -22.773 -6.415 50.687 1.00 84.06 545 ARG A C 1
ATOM 4360 O O . ARG A 1 545 ? -23.209 -7.255 49.898 1.00 84.06 545 ARG A O 1
ATOM 4367 N N . PHE A 1 546 ? -21.572 -5.856 50.568 1.00 89.25 546 PHE A N 1
ATOM 4368 C CA . PHE A 1 546 ? -20.702 -5.989 49.399 1.00 89.25 546 PHE A CA 1
ATOM 4369 C C . PHE A 1 546 ? -19.286 -6.420 49.795 1.00 89.25 546 PHE A C 1
ATOM 4371 O O . PHE A 1 546 ? -18.938 -6.446 50.975 1.00 89.25 546 PHE A O 1
ATOM 4378 N N . GLY A 1 547 ? -18.450 -6.739 48.807 1.00 90.81 547 GLY A N 1
ATOM 4379 C CA . GLY A 1 547 ? -17.004 -6.748 49.009 1.00 90.81 547 GLY A CA 1
ATOM 4380 C C . GLY A 1 547 ? -16.501 -5.318 49.204 1.00 90.81 547 GLY A C 1
ATOM 4381 O O . GLY A 1 547 ? -16.792 -4.450 48.382 1.00 90.81 547 GLY A O 1
ATOM 4382 N N . VAL A 1 548 ? -15.788 -5.068 50.301 1.00 94.56 548 VAL A N 1
ATOM 4383 C CA . VAL A 1 548 ? -15.343 -3.731 50.721 1.00 94.56 548 VAL A CA 1
ATOM 4384 C C . VAL A 1 548 ? -13.837 -3.609 50.558 1.00 94.56 548 VAL A C 1
ATOM 4386 O O . VAL A 1 548 ? -13.107 -4.495 51.005 1.00 94.56 548 VAL A O 1
ATOM 4389 N N . ALA A 1 549 ? -13.377 -2.502 49.974 1.00 95.50 549 ALA A N 1
ATOM 4390 C CA . ALA A 1 549 ? -11.962 -2.183 49.824 1.00 95.50 549 ALA A CA 1
ATOM 4391 C C . ALA A 1 549 ? -11.521 -1.094 50.818 1.00 95.50 549 ALA A C 1
ATOM 4393 O O . ALA A 1 549 ? -12.088 -0.008 50.871 1.00 95.50 549 ALA A O 1
ATOM 4394 N N . GLU A 1 550 ? -10.465 -1.361 51.580 1.00 95.31 550 GLU A N 1
ATOM 4395 C CA . GLU A 1 550 ? -9.724 -0.370 52.360 1.00 95.31 550 GLU A CA 1
ATOM 4396 C C . GLU A 1 550 ? -8.559 0.148 51.509 1.00 95.31 550 GLU A C 1
ATOM 4398 O O . GLU A 1 550 ? -7.702 -0.630 51.073 1.00 95.31 550 GLU A O 1
ATOM 4403 N N . LEU A 1 551 ? -8.518 1.463 51.281 1.00 95.00 551 LEU A N 1
ATOM 4404 C CA . LEU A 1 551 ? -7.435 2.116 50.548 1.00 95.00 551 LEU A CA 1
ATOM 4405 C C . LEU A 1 551 ? -6.445 2.787 51.507 1.00 95.00 551 LEU A C 1
ATOM 4407 O O . LEU A 1 551 ? -6.853 3.418 52.483 1.00 95.00 551 LEU A O 1
ATOM 4411 N N . ARG A 1 552 ? -5.148 2.709 51.197 1.00 92.81 552 ARG A N 1
ATOM 4412 C CA . ARG A 1 552 ? -4.076 3.474 51.857 1.00 92.81 552 ARG A CA 1
ATOM 4413 C C . ARG A 1 552 ? -3.180 4.095 50.800 1.00 92.81 552 ARG A C 1
ATOM 4415 O O . ARG A 1 552 ? -2.762 3.403 49.879 1.00 92.81 552 ARG A O 1
ATOM 4422 N N . ASP A 1 553 ? -2.947 5.401 50.901 1.00 89.00 553 ASP A N 1
ATOM 4423 C CA . ASP A 1 553 ? -2.160 6.176 49.929 1.00 89.00 553 ASP A CA 1
ATOM 4424 C C . ASP A 1 553 ? -2.596 5.953 48.464 1.00 89.00 553 ASP A C 1
ATOM 4426 O O . ASP A 1 553 ? -1.784 5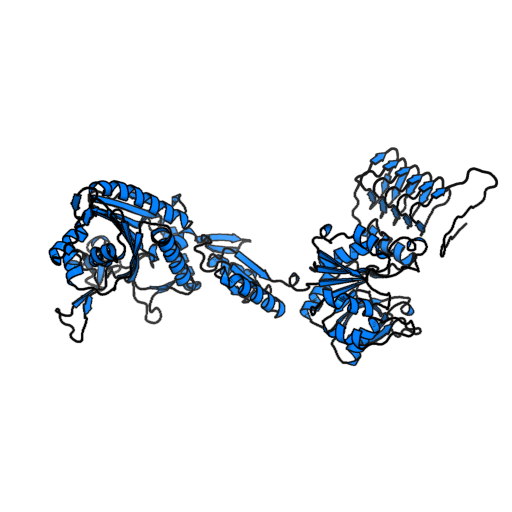.902 47.544 1.00 89.00 553 ASP A O 1
ATOM 4430 N N . GLY A 1 554 ? -3.907 5.782 48.245 1.00 87.31 554 GLY A N 1
ATOM 4431 C CA . GLY A 1 554 ? -4.492 5.541 46.921 1.00 87.31 554 GLY A CA 1
ATOM 4432 C C . GLY A 1 554 ? -4.329 4.115 46.379 1.00 87.31 554 GLY A C 1
ATOM 4433 O O . GLY A 1 554 ? -4.762 3.850 45.262 1.00 87.31 554 GLY A O 1
ATOM 4434 N N . GLN A 1 555 ? -3.750 3.190 47.147 1.00 90.88 555 GLN A N 1
ATOM 4435 C CA . GLN A 1 555 ? -3.606 1.779 46.782 1.00 90.88 555 GLN A CA 1
ATOM 4436 C C . GLN A 1 555 ? -4.534 0.887 47.602 1.00 90.88 555 GLN A C 1
ATOM 4438 O O . GLN A 1 555 ? -4.925 1.232 48.719 1.00 90.88 555 GLN A O 1
ATOM 4443 N N . VAL A 1 556 ? -4.874 -0.283 47.059 1.00 94.31 556 VAL A N 1
ATOM 4444 C CA . VAL A 1 556 ? -5.681 -1.275 47.775 1.00 94.31 556 VAL A CA 1
ATOM 4445 C C . VAL A 1 556 ? -4.837 -1.919 48.869 1.00 94.31 556 VAL A C 1
ATOM 4447 O O . VAL A 1 556 ? -3.886 -2.640 48.583 1.00 94.31 556 VAL A O 1
ATOM 4450 N N . PHE A 1 557 ? -5.185 -1.655 50.127 1.00 93.06 557 PHE A N 1
ATOM 4451 C CA . PHE A 1 557 ? -4.523 -2.263 51.279 1.00 93.06 557 PHE A CA 1
ATOM 4452 C C . PHE A 1 557 ? -5.173 -3.594 51.655 1.00 93.06 557 PHE A C 1
ATOM 4454 O O . PHE A 1 557 ? -4.482 -4.560 51.976 1.00 93.06 557 PHE A O 1
ATOM 4461 N N . ARG A 1 558 ? -6.509 -3.640 51.632 1.00 94.50 558 ARG A N 1
ATOM 4462 C CA . ARG A 1 558 ? -7.272 -4.825 52.022 1.00 94.50 558 ARG A CA 1
ATOM 4463 C C . ARG A 1 558 ? -8.626 -4.867 51.329 1.00 94.50 558 ARG A C 1
ATOM 4465 O O . ARG A 1 558 ? -9.285 -3.840 51.228 1.00 94.50 558 ARG A O 1
ATOM 4472 N N . LEU A 1 559 ? -9.068 -6.050 50.927 1.00 95.19 559 LEU A N 1
ATOM 4473 C CA . LEU A 1 559 ? -10.434 -6.345 50.534 1.00 95.19 559 LEU A CA 1
ATOM 4474 C C . LEU A 1 559 ? -11.026 -7.404 51.460 1.00 95.19 559 LEU A C 1
ATOM 4476 O O . LEU A 1 559 ? -10.342 -8.337 51.881 1.00 95.19 559 LEU A O 1
ATOM 4480 N N . ILE A 1 560 ? -12.302 -7.249 51.796 1.00 92.75 560 ILE A N 1
ATOM 4481 C CA . ILE A 1 560 ? -13.033 -8.213 52.620 1.00 92.75 560 ILE A CA 1
ATOM 4482 C C . ILE A 1 560 ? -14.425 -8.397 52.027 1.00 92.75 560 ILE A C 1
ATOM 4484 O O . ILE A 1 560 ? -15.145 -7.420 51.829 1.00 92.75 560 ILE A O 1
ATOM 4488 N N . GLU A 1 561 ? -14.818 -9.643 51.768 1.00 92.69 561 GLU A N 1
ATOM 4489 C CA . GLU A 1 561 ? -16.176 -9.959 51.326 1.00 92.69 561 GLU A CA 1
ATOM 4490 C C . GLU A 1 561 ? -17.166 -9.798 52.487 1.00 92.69 561 GLU A C 1
ATOM 4492 O O . GLU A 1 561 ? -17.022 -10.453 53.520 1.00 92.69 561 GLU A O 1
ATOM 4497 N N . LYS A 1 562 ? -18.174 -8.932 52.313 1.00 89.19 562 LYS A N 1
ATOM 4498 C CA . LYS A 1 562 ? -19.329 -8.747 53.218 1.00 89.19 562 LYS A CA 1
ATOM 4499 C C . LYS A 1 562 ? -18.948 -8.712 54.704 1.00 89.19 562 LYS A C 1
ATOM 4501 O O . LYS A 1 562 ? -19.401 -9.550 55.493 1.00 89.19 562 LYS A O 1
ATOM 4506 N N . PRO A 1 563 ? -18.089 -7.762 55.113 1.00 89.12 563 PRO A N 1
ATOM 4507 C CA . PRO A 1 563 ? -17.622 -7.686 56.487 1.00 89.12 563 PRO A CA 1
ATOM 4508 C C . PRO A 1 563 ? -18.772 -7.316 57.430 1.00 89.12 563 PRO A C 1
ATOM 4510 O O . PRO A 1 563 ? -19.499 -6.357 57.193 1.00 89.12 563 PRO A O 1
ATOM 4513 N N . SER A 1 564 ? -18.874 -7.999 58.573 1.00 87.62 564 SER A N 1
ATOM 4514 C CA . SER A 1 564 ? -19.822 -7.622 59.637 1.00 87.62 564 SER A CA 1
ATOM 4515 C C . SER A 1 564 ? -19.499 -6.266 60.280 1.00 87.62 564 SER A C 1
ATOM 4517 O O . SER A 1 564 ? -20.369 -5.637 60.879 1.00 87.62 564 SER A O 1
ATOM 4519 N N . ARG A 1 565 ? -18.240 -5.819 60.173 1.00 89.31 565 ARG A N 1
ATOM 4520 C CA . ARG A 1 565 ? -17.748 -4.501 60.602 1.00 89.31 565 ARG A CA 1
ATOM 4521 C C . ARG A 1 565 ? -16.876 -3.887 59.497 1.00 89.31 565 ARG A C 1
ATOM 4523 O O . ARG A 1 565 ? -15.654 -4.081 59.522 1.00 89.31 565 ARG A O 1
ATOM 4530 N N . PRO A 1 566 ? -17.486 -3.206 58.513 1.00 88.50 566 PRO A N 1
ATOM 4531 C CA . PRO A 1 566 ? -16.772 -2.625 57.381 1.00 88.50 566 PRO A CA 1
ATOM 4532 C C . PRO A 1 566 ? -15.774 -1.558 57.848 1.00 88.50 566 PRO A C 1
ATOM 4534 O O . PRO A 1 566 ? -16.093 -0.725 58.691 1.00 88.50 566 PRO A O 1
ATOM 4537 N N . GLN A 1 567 ? -14.551 -1.605 57.312 1.00 89.44 567 GLN A N 1
ATOM 4538 C CA . GLN A 1 567 ? -13.488 -0.623 57.594 1.00 89.44 567 GLN A CA 1
ATOM 4539 C C . GLN A 1 567 ? -13.506 0.564 56.614 1.00 89.44 567 GLN A C 1
ATOM 4541 O O . GLN A 1 567 ? -12.760 1.523 56.781 1.00 89.44 567 GLN A O 1
ATOM 4546 N N . SER A 1 568 ? -14.348 0.492 55.583 1.00 93.31 568 SER A N 1
ATOM 4547 C CA . SER A 1 568 ? -14.525 1.513 54.554 1.00 93.31 568 SER A CA 1
ATOM 4548 C C . SER A 1 568 ? -15.961 1.480 54.028 1.00 93.31 568 SER A C 1
ATOM 4550 O O . SER A 1 568 ? -16.660 0.476 54.168 1.00 93.31 568 SER A O 1
ATOM 4552 N N . ASP A 1 569 ? -16.388 2.582 53.420 1.00 92.00 569 ASP A N 1
ATOM 4553 C CA . ASP A 1 569 ? -17.628 2.725 52.661 1.00 92.00 569 ASP A CA 1
ATOM 4554 C C . ASP A 1 569 ? -17.457 2.411 51.162 1.00 92.00 569 ASP A C 1
ATOM 4556 O O . ASP A 1 569 ? -18.415 2.537 50.404 1.00 92.00 569 ASP A O 1
ATOM 4560 N N . LEU A 1 570 ? -16.259 2.011 50.717 1.00 93.88 570 LEU A N 1
ATOM 4561 C CA . LEU A 1 570 ? -15.959 1.694 49.319 1.00 93.88 570 LEU A CA 1
ATOM 4562 C C . LEU A 1 570 ? -16.302 0.236 48.989 1.00 93.88 570 LEU A C 1
ATOM 4564 O O . LEU A 1 570 ? -15.585 -0.686 49.383 1.00 93.88 570 LEU A O 1
ATOM 4568 N N . ALA A 1 571 ? -17.380 0.034 48.235 1.00 91.75 571 ALA A N 1
ATOM 4569 C CA . ALA A 1 571 ? -17.838 -1.269 47.763 1.00 91.75 571 ALA A CA 1
ATOM 4570 C C . ALA A 1 571 ? -17.366 -1.570 46.333 1.00 91.75 571 ALA A C 1
ATOM 4572 O O . ALA A 1 571 ? -17.278 -0.669 45.501 1.00 91.75 571 ALA A O 1
ATOM 4573 N N . LEU A 1 572 ? -17.116 -2.848 46.038 1.00 92.94 572 LEU A N 1
ATOM 4574 C CA . LEU A 1 572 ? -16.836 -3.345 44.688 1.00 92.94 572 LEU A CA 1
ATOM 4575 C C . LEU A 1 572 ? -18.082 -3.247 43.791 1.00 92.94 572 LEU A C 1
ATOM 4577 O O . LEU A 1 572 ? -19.141 -3.769 44.130 1.00 92.94 572 LEU A O 1
ATOM 4581 N N . VAL A 1 573 ? -17.911 -2.642 42.614 1.00 89.56 573 VAL A N 1
ATOM 4582 C CA . VAL A 1 573 ? -18.968 -2.281 41.639 1.00 89.56 573 VAL A CA 1
ATOM 4583 C C . VAL A 1 573 ? -19.408 -3.453 40.740 1.00 89.56 573 VAL A C 1
ATOM 4585 O O . VAL A 1 573 ? -20.303 -3.322 39.912 1.00 89.56 573 VAL A O 1
ATOM 4588 N N . GLY A 1 574 ? -18.799 -4.634 40.878 1.00 89.19 574 GLY A N 1
ATOM 4589 C CA . GLY A 1 574 ? -19.144 -5.785 40.035 1.00 89.19 574 GLY A CA 1
ATOM 4590 C C . GLY A 1 574 ? -18.625 -5.685 38.594 1.00 89.19 574 GLY A C 1
ATOM 4591 O O . GLY A 1 574 ? -19.081 -6.416 37.718 1.00 89.19 574 GLY A O 1
ATOM 4592 N N . VAL A 1 575 ? -17.662 -4.798 38.346 1.00 94.06 575 VAL A N 1
ATOM 4593 C CA . VAL A 1 575 ? -16.889 -4.732 37.105 1.00 94.06 575 VAL A CA 1
ATOM 4594 C C . VAL A 1 575 ? -15.415 -4.802 37.471 1.00 94.06 575 VAL A C 1
ATOM 4596 O O . VAL A 1 575 ? -14.936 -4.055 38.330 1.00 94.06 575 VAL A O 1
ATOM 4599 N N . TYR A 1 576 ? -14.709 -5.716 36.820 1.00 95.69 576 TYR A N 1
ATOM 4600 C CA . TYR A 1 576 ? -13.310 -6.011 37.080 1.00 95.69 576 TYR A CA 1
ATOM 4601 C C . TYR A 1 576 ? -12.578 -6.159 35.754 1.00 95.69 576 TYR A C 1
ATOM 4603 O O . TYR A 1 576 ? -13.149 -6.648 34.782 1.00 95.69 576 TYR A O 1
ATOM 4611 N N . LEU A 1 577 ? -11.310 -5.774 35.713 1.00 95.75 577 LEU A N 1
ATOM 4612 C CA . LEU A 1 577 ? -10.440 -6.041 34.575 1.00 95.75 577 LEU A CA 1
ATOM 4613 C C . LEU A 1 577 ? -9.242 -6.823 35.089 1.00 95.75 577 LEU A C 1
ATOM 4615 O O . LEU A 1 577 ? -8.619 -6.425 36.075 1.00 95.75 577 LEU A O 1
ATOM 4619 N N . PHE A 1 578 ? -8.963 -7.961 34.467 1.00 96.19 578 PHE A N 1
ATOM 4620 C CA . PHE A 1 578 ? -7.970 -8.904 34.960 1.00 96.19 578 PHE A CA 1
ATOM 4621 C C . PHE A 1 578 ? -6.926 -9.217 33.904 1.00 96.19 578 PHE A C 1
ATOM 4623 O O . PHE A 1 578 ? -7.249 -9.417 32.734 1.00 96.19 578 PHE A O 1
ATOM 4630 N N . SER A 1 579 ? -5.671 -9.311 34.345 1.00 92.88 579 SER A N 1
ATOM 4631 C CA . SER A 1 579 ? -4.637 -10.014 33.598 1.00 92.88 579 SER A CA 1
ATOM 4632 C C . SER A 1 579 ? -4.735 -11.521 33.877 1.00 92.88 579 SER A C 1
ATOM 4634 O O . SER A 1 579 ? -5.498 -11.980 34.734 1.00 92.88 579 SER A O 1
ATOM 4636 N N . THR A 1 580 ? -3.923 -12.318 33.187 1.00 90.25 580 THR A N 1
ATOM 4637 C CA . THR A 1 580 ? -3.919 -13.781 33.320 1.00 90.25 580 THR A CA 1
ATOM 4638 C C . THR A 1 580 ? -3.550 -14.281 34.718 1.00 90.25 580 THR A C 1
ATOM 4640 O O . THR A 1 580 ? -3.865 -15.422 35.058 1.00 90.25 580 THR A O 1
ATOM 4643 N N . CYS A 1 581 ? -2.921 -13.456 35.563 1.00 92.88 581 CYS A N 1
ATOM 4644 C CA . CYS A 1 581 ? -2.548 -13.852 36.923 1.00 92.88 581 CYS A CA 1
ATOM 4645 C C . CYS A 1 581 ? -3.762 -14.158 37.813 1.00 92.88 581 CYS A C 1
ATOM 4647 O O . CYS A 1 581 ? -3.630 -14.853 38.824 1.00 92.88 581 CYS A O 1
ATOM 4649 N N . ILE A 1 582 ? -4.959 -13.682 37.443 1.00 95.44 582 ILE A N 1
ATOM 4650 C CA . ILE A 1 582 ? -6.185 -13.995 38.179 1.00 95.44 582 ILE A CA 1
ATOM 4651 C C . ILE A 1 582 ? -6.442 -15.504 38.221 1.00 95.44 582 ILE A C 1
ATOM 4653 O O . ILE A 1 582 ? -6.966 -15.997 39.217 1.00 95.44 582 ILE A O 1
ATOM 4657 N N . PHE A 1 583 ? -6.022 -16.262 37.198 1.00 94.25 583 PHE A N 1
ATOM 4658 C CA . PHE A 1 583 ? -6.176 -17.717 37.178 1.00 94.25 583 PHE A CA 1
ATOM 4659 C C . PHE A 1 583 ? -5.376 -18.399 38.290 1.00 94.25 583 PHE A C 1
ATOM 4661 O O . PHE A 1 583 ? -5.857 -19.364 38.887 1.00 94.25 583 PHE A O 1
ATOM 4668 N N . ASP A 1 584 ? -4.191 -17.889 38.618 1.00 94.06 584 ASP A N 1
ATOM 4669 C CA . ASP A 1 584 ? -3.393 -18.406 39.730 1.00 94.06 584 ASP A CA 1
ATOM 4670 C C . ASP A 1 584 ? -4.067 -18.090 41.068 1.00 94.06 584 ASP A C 1
ATOM 4672 O O . ASP A 1 584 ? -4.192 -18.966 41.929 1.00 94.06 584 ASP A O 1
ATOM 4676 N N . ALA A 1 585 ? -4.599 -16.873 41.205 1.00 95.12 585 ALA A N 1
ATOM 4677 C CA . ALA A 1 585 ? -5.306 -16.439 42.403 1.00 95.12 585 ALA A CA 1
ATOM 4678 C C . ALA A 1 585 ? -6.571 -17.271 42.672 1.00 95.12 585 ALA A C 1
ATOM 4680 O O . ALA A 1 585 ? -6.728 -17.824 43.761 1.00 95.12 585 ALA A O 1
ATOM 4681 N N . VAL A 1 586 ? -7.451 -17.449 41.676 1.00 94.50 586 VAL A N 1
ATOM 4682 C CA . VAL A 1 586 ? -8.686 -18.243 41.845 1.00 94.50 586 VAL A CA 1
ATOM 4683 C C . VAL A 1 586 ? -8.404 -19.726 42.109 1.00 94.50 586 VAL A C 1
ATOM 4685 O O . VAL A 1 586 ? -9.233 -20.420 42.703 1.00 94.50 586 VAL A O 1
ATOM 4688 N N . ASN A 1 587 ? -7.245 -20.239 41.680 1.00 93.12 587 ASN A N 1
ATOM 4689 C CA . ASN A 1 587 ? -6.797 -21.601 41.981 1.00 93.12 587 ASN A CA 1
ATOM 4690 C C . ASN A 1 587 ? -6.260 -21.756 43.406 1.00 93.12 587 ASN A C 1
ATOM 4692 O O . ASN A 1 587 ? -6.357 -22.851 43.957 1.00 93.12 587 ASN A O 1
ATOM 4696 N N . ALA A 1 588 ? -5.731 -20.687 43.996 1.00 94.12 588 ALA A N 1
ATOM 4697 C CA . ALA A 1 588 ? -5.076 -20.721 45.296 1.00 94.12 588 ALA A CA 1
ATOM 4698 C C . ALA A 1 588 ? -5.999 -20.423 46.490 1.00 94.12 588 ALA A C 1
ATOM 4700 O O . ALA A 1 588 ? -5.631 -20.732 47.623 1.00 94.12 588 ALA A O 1
ATOM 4701 N N . ILE A 1 589 ? -7.170 -19.822 46.264 1.00 94.31 589 ILE A N 1
ATOM 4702 C CA . ILE A 1 589 ? -8.137 -19.532 47.332 1.00 94.31 589 ILE A CA 1
ATOM 4703 C C . ILE A 1 589 ? -8.959 -20.766 47.737 1.00 94.31 589 ILE A C 1
ATOM 4705 O O . ILE A 1 589 ? -9.178 -21.690 46.951 1.00 94.31 589 ILE A O 1
ATOM 4709 N N . THR A 1 590 ? -9.459 -20.752 48.971 1.00 91.25 590 THR A N 1
ATOM 4710 C CA . THR A 1 590 ? -10.383 -21.756 49.518 1.00 91.25 590 THR A CA 1
ATOM 4711 C C . THR A 1 590 ? -11.783 -21.164 49.697 1.00 91.25 590 THR A C 1
ATOM 4713 O O . THR A 1 590 ? -11.891 -19.951 49.860 1.00 91.25 590 THR A O 1
ATOM 4716 N N . PRO A 1 591 ? -12.855 -21.981 49.708 1.00 90.88 591 PRO A N 1
ATOM 4717 C CA . PRO A 1 591 ? -14.211 -21.487 49.938 1.00 90.88 591 PRO A CA 1
ATOM 4718 C C . PRO A 1 591 ? -14.340 -20.690 51.242 1.00 90.88 591 PRO A C 1
ATOM 4720 O O . PRO A 1 591 ? -13.769 -21.068 52.268 1.00 90.88 591 PRO A O 1
ATOM 4723 N N . SER A 1 592 ? -15.116 -19.608 51.199 1.00 88.62 592 SER A N 1
ATOM 4724 C CA . SER A 1 592 ? -15.414 -18.755 52.349 1.00 88.62 592 SER A CA 1
ATOM 4725 C C . SER A 1 592 ? -16.265 -19.493 53.393 1.00 88.62 592 SER A C 1
ATOM 4727 O O . SER A 1 592 ? -16.737 -20.610 53.171 1.00 88.62 592 SER A O 1
ATOM 4729 N N . ALA A 1 593 ? -16.558 -18.850 54.530 1.00 81.50 593 ALA A N 1
ATOM 4730 C CA . ALA A 1 593 ? -17.496 -19.389 55.526 1.00 81.50 593 ALA A CA 1
ATOM 4731 C C . ALA A 1 593 ? -18.904 -19.674 54.954 1.00 81.50 593 ALA A C 1
ATOM 4733 O O . ALA A 1 593 ? -19.680 -20.413 55.556 1.00 81.50 593 ALA A O 1
ATOM 4734 N N . ARG A 1 594 ? -19.231 -19.099 53.788 1.00 80.81 594 ARG A N 1
ATOM 4735 C CA . ARG A 1 594 ? -20.478 -19.333 53.049 1.00 80.81 594 ARG A CA 1
ATOM 4736 C C . ARG A 1 594 ? -20.393 -20.517 52.075 1.00 80.81 594 ARG A C 1
ATOM 4738 O O . ARG A 1 594 ? -21.394 -20.848 51.452 1.00 80.81 594 ARG A O 1
ATOM 4745 N N . GLY A 1 595 ? -19.224 -21.145 51.943 1.00 85.62 595 GLY A N 1
ATOM 4746 C CA . GLY A 1 595 ? -18.967 -22.232 50.998 1.00 85.62 595 GLY A CA 1
ATOM 4747 C C . GLY A 1 595 ? -18.759 -21.774 49.549 1.00 85.62 595 GLY A C 1
ATOM 4748 O O . GLY A 1 595 ? -18.781 -22.610 48.650 1.00 85.62 595 GLY A O 1
ATOM 4749 N N . GLU A 1 596 ? -18.554 -20.476 49.309 1.00 88.31 596 GLU A N 1
ATOM 4750 C CA . GLU A 1 596 ? -18.374 -19.878 47.976 1.00 88.31 596 GLU A CA 1
ATOM 4751 C C . GLU A 1 596 ? -16.905 -19.472 47.751 1.00 88.31 596 GLU A C 1
ATOM 4753 O O . GLU A 1 596 ? -16.232 -19.015 48.672 1.00 88.31 596 GLU A O 1
ATOM 4758 N N . LEU A 1 597 ? -16.394 -19.632 46.527 1.00 91.62 597 LEU A N 1
ATOM 4759 C CA . LEU A 1 597 ? -15.127 -19.056 46.075 1.00 91.62 597 LEU A CA 1
ATOM 4760 C C . LEU A 1 597 ? -15.361 -17.592 45.682 1.00 91.62 597 LEU A C 1
ATOM 4762 O O . LEU A 1 597 ? -15.887 -17.295 44.602 1.00 91.62 597 LEU A O 1
ATOM 4766 N N . GLU A 1 598 ? -14.977 -16.682 46.568 1.00 92.94 598 GLU A N 1
ATOM 4767 C CA . GLU A 1 598 ? -15.221 -15.250 46.409 1.00 92.94 598 GLU A CA 1
ATOM 4768 C C . GLU A 1 598 ? -14.145 -14.607 45.521 1.00 92.94 598 GLU A C 1
ATOM 4770 O O . GLU A 1 598 ? -12.947 -14.842 45.692 1.00 92.94 598 GLU A O 1
ATOM 4775 N N . ILE A 1 599 ? -14.552 -13.759 44.568 1.00 94.88 599 ILE A N 1
ATOM 4776 C CA . ILE A 1 599 ? -13.587 -13.009 43.740 1.00 94.88 599 ILE A CA 1
ATOM 4777 C C . ILE A 1 599 ? -12.782 -12.020 44.592 1.00 94.88 599 ILE A C 1
ATOM 4779 O O . ILE A 1 599 ? -11.603 -11.801 44.336 1.00 94.88 599 ILE A O 1
ATOM 4783 N N . THR A 1 600 ? -13.393 -11.491 45.654 1.00 94.56 600 THR A N 1
ATOM 4784 C CA . THR A 1 600 ? -12.767 -10.600 46.634 1.00 94.56 600 THR A CA 1
ATOM 4785 C C . THR A 1 600 ? -11.540 -11.248 47.287 1.00 94.56 600 THR A C 1
ATOM 4787 O O . THR A 1 600 ? -10.503 -10.596 47.403 1.00 94.56 600 THR A O 1
ATOM 4790 N N . ASP A 1 601 ? -11.610 -12.544 47.614 1.00 95.19 601 ASP A N 1
ATOM 4791 C CA . ASP A 1 601 ? -10.484 -13.296 48.182 1.00 95.19 601 ASP A CA 1
ATOM 4792 C C . ASP A 1 601 ? -9.371 -13.522 47.146 1.00 95.19 601 ASP A C 1
ATOM 4794 O O . ASP A 1 601 ? -8.187 -13.456 47.478 1.00 95.19 601 ASP A O 1
ATOM 4798 N N . ALA A 1 602 ? -9.724 -13.740 45.872 1.00 96.31 602 ALA A N 1
ATOM 4799 C CA . ALA A 1 602 ? -8.741 -13.865 44.793 1.00 96.31 602 ALA A CA 1
ATOM 4800 C C . ALA A 1 602 ? -8.000 -12.539 44.545 1.00 96.31 602 ALA A C 1
ATOM 4802 O O . ALA A 1 602 ? -6.784 -12.528 44.375 1.00 96.31 602 ALA A O 1
ATOM 4803 N N . ILE A 1 603 ? -8.701 -11.405 44.585 1.00 97.00 603 ILE A N 1
ATOM 4804 C CA . ILE A 1 603 ? -8.071 -10.083 44.463 1.00 97.00 603 ILE A CA 1
ATOM 4805 C C . ILE A 1 603 ? -7.196 -9.807 45.697 1.00 97.00 603 ILE A C 1
ATOM 4807 O O . ILE A 1 603 ? -6.065 -9.348 45.545 1.00 97.00 603 ILE A O 1
ATOM 4811 N N . GLN A 1 604 ? -7.651 -10.153 46.909 1.00 96.81 604 GLN A N 1
ATOM 4812 C CA . GLN A 1 604 ? -6.824 -10.036 48.116 1.00 96.81 604 GLN A CA 1
ATOM 4813 C C . GLN A 1 604 ? -5.541 -10.871 48.005 1.00 96.81 604 GLN A C 1
ATOM 4815 O O . GLN A 1 604 ? -4.469 -10.403 48.377 1.00 96.81 604 GLN A O 1
ATOM 4820 N N . TRP A 1 605 ? -5.618 -12.071 47.427 1.00 97.31 605 TRP A N 1
ATOM 4821 C CA . TRP A 1 605 ? -4.448 -12.914 47.185 1.00 97.31 605 TRP A CA 1
ATOM 4822 C C . TRP A 1 605 ? -3.407 -12.246 46.270 1.00 97.31 605 TRP A C 1
ATOM 4824 O O . TRP A 1 605 ? -2.203 -12.418 46.494 1.00 97.31 605 TRP A O 1
ATOM 4834 N N . LEU A 1 606 ? -3.852 -11.473 45.266 1.00 97.06 606 LEU A N 1
ATOM 4835 C CA . LEU A 1 606 ? -2.974 -10.667 44.405 1.00 97.06 606 LEU A CA 1
ATOM 4836 C C . LEU A 1 606 ? -2.292 -9.554 45.220 1.00 97.06 606 LEU A C 1
ATOM 4838 O O . LEU A 1 606 ? -1.072 -9.389 45.141 1.00 97.06 606 LEU A O 1
ATOM 4842 N N . VAL A 1 607 ? -3.059 -8.845 46.058 1.00 96.25 607 VAL A N 1
ATOM 4843 C CA . VAL A 1 607 ? -2.544 -7.791 46.953 1.00 96.25 607 VAL A CA 1
ATOM 4844 C C . VAL A 1 607 ? -1.494 -8.349 47.920 1.00 96.25 607 VAL A C 1
ATOM 4846 O O . VAL A 1 607 ? -0.402 -7.790 48.033 1.00 96.25 607 VAL A O 1
ATOM 4849 N N . ASP A 1 608 ? -1.759 -9.495 48.554 1.00 96.12 608 ASP A N 1
ATOM 4850 C CA . ASP A 1 608 ? -0.840 -10.146 49.502 1.00 96.12 608 ASP A CA 1
ATOM 4851 C C . ASP A 1 608 ? 0.508 -10.526 48.861 1.00 96.12 608 ASP A C 1
ATOM 4853 O O . ASP A 1 608 ? 1.540 -10.595 49.535 1.00 96.12 608 ASP A O 1
ATOM 4857 N N . ARG A 1 609 ? 0.521 -10.744 47.540 1.00 96.69 609 ARG A N 1
ATOM 4858 C CA . ARG A 1 609 ? 1.721 -11.039 46.738 1.00 96.69 609 ARG A CA 1
ATOM 4859 C C . ARG A 1 609 ? 2.381 -9.813 46.130 1.00 96.69 609 ARG A C 1
ATOM 4861 O O . ARG A 1 609 ? 3.333 -9.963 45.368 1.00 96.69 609 ARG A O 1
ATOM 4868 N N . LYS A 1 610 ? 1.931 -8.614 46.508 1.00 94.56 610 LYS A N 1
ATOM 4869 C CA . LYS A 1 610 ? 2.428 -7.333 45.991 1.00 94.56 610 LYS A CA 1
ATOM 4870 C C . LYS A 1 610 ? 2.252 -7.198 44.475 1.00 94.56 610 LYS A C 1
ATOM 4872 O O . LYS A 1 610 ? 3.041 -6.514 43.826 1.00 94.56 610 LYS A O 1
ATOM 4877 N N . MET A 1 611 ? 1.234 -7.856 43.921 1.00 96.06 611 MET A N 1
ATOM 4878 C CA . MET A 1 611 ? 0.804 -7.631 42.543 1.00 96.06 611 MET A CA 1
ATOM 4879 C C . MET A 1 611 ? 0.062 -6.294 42.461 1.00 96.06 611 MET A C 1
ATOM 4881 O O . MET A 1 611 ? -0.504 -5.812 43.448 1.00 96.06 611 MET A O 1
ATOM 4885 N N . ARG A 1 612 ? 0.093 -5.654 41.296 1.00 95.50 612 ARG A N 1
ATOM 4886 C CA . ARG A 1 612 ? -0.447 -4.310 41.109 1.00 95.50 612 ARG A CA 1
ATOM 4887 C C . ARG A 1 612 ? -1.957 -4.371 40.897 1.00 95.50 612 ARG A C 1
ATOM 4889 O O . ARG A 1 612 ? -2.419 -4.606 39.786 1.00 95.50 612 ARG A O 1
ATOM 4896 N N . VAL A 1 613 ? -2.713 -4.109 41.961 1.00 97.00 613 VAL A N 1
ATOM 4897 C CA . VAL A 1 613 ? -4.174 -3.961 41.916 1.00 97.00 613 VAL A CA 1
ATOM 4898 C C . VAL A 1 613 ? -4.540 -2.477 41.944 1.00 97.00 613 VAL A C 1
ATOM 4900 O O . VAL A 1 613 ? -4.280 -1.791 42.932 1.00 97.00 613 VAL A O 1
ATOM 4903 N N . GLU A 1 614 ? -5.133 -1.975 40.863 1.00 95.88 614 GLU A N 1
ATOM 4904 C CA . GLU A 1 614 ? -5.519 -0.567 40.728 1.00 95.88 614 GLU A CA 1
ATOM 4905 C C . GLU A 1 614 ? -6.981 -0.328 41.126 1.00 95.88 614 GLU A C 1
ATOM 4907 O O . GLU A 1 614 ? -7.883 -0.896 40.504 1.00 95.88 614 GLU A O 1
ATOM 4912 N N . PRO A 1 615 ? -7.248 0.525 42.134 1.00 95.94 615 PRO A N 1
ATOM 4913 C CA . PRO A 1 615 ? -8.599 0.944 42.466 1.00 95.94 615 PRO A CA 1
ATOM 4914 C C . PRO A 1 615 ? -9.017 2.173 41.654 1.00 95.94 615 PRO A C 1
ATOM 4916 O O . PRO A 1 615 ? -8.289 3.165 41.585 1.00 95.94 615 PRO A O 1
ATOM 4919 N N . HIS A 1 616 ? -10.240 2.159 41.130 1.00 93.62 616 HIS A N 1
ATOM 4920 C CA . HIS A 1 616 ? -10.889 3.348 40.586 1.00 93.62 616 HIS A CA 1
ATOM 4921 C C . HIS A 1 616 ? -12.221 3.587 41.275 1.00 93.62 616 HIS A C 1
ATOM 4923 O O . HIS A 1 616 ? -13.148 2.795 41.145 1.00 93.62 616 HIS A O 1
ATOM 4929 N N . VAL A 1 617 ? -12.308 4.698 42.006 1.00 91.44 617 VAL A N 1
ATOM 4930 C CA . VAL A 1 617 ? -13.579 5.169 42.552 1.00 91.44 617 VAL A CA 1
ATOM 4931 C C . VAL A 1 617 ? -14.344 5.834 41.417 1.00 91.44 617 VAL A C 1
ATOM 4933 O O . VAL A 1 617 ? -13.822 6.759 40.799 1.00 91.44 617 VAL A O 1
ATOM 4936 N N . ILE A 1 618 ? -15.534 5.330 41.105 1.00 88.38 618 ILE A N 1
ATOM 4937 C CA . ILE A 1 618 ? -16.388 5.935 40.086 1.00 88.38 618 ILE A CA 1
ATOM 4938 C C . ILE A 1 618 ? -17.074 7.172 40.675 1.00 88.38 618 ILE A C 1
ATOM 4940 O O . ILE A 1 618 ? -17.608 7.125 41.784 1.00 88.38 618 ILE A O 1
ATOM 4944 N N . ASP A 1 619 ? -17.037 8.278 39.932 1.00 70.56 619 ASP A N 1
ATOM 4945 C CA . ASP A 1 619 ? -17.799 9.495 40.253 1.00 70.56 619 ASP A CA 1
ATOM 4946 C C . ASP A 1 619 ? -19.264 9.377 39.788 1.00 70.56 619 ASP A C 1
ATOM 4948 O O . ASP A 1 619 ? -20.146 10.082 40.281 1.00 70.56 619 ASP A O 1
ATOM 4952 N N . GLY A 1 620 ? -19.506 8.466 38.841 1.00 64.00 620 GLY A N 1
ATOM 4953 C CA . GLY A 1 620 ? -20.804 8.137 38.271 1.00 64.00 620 GLY A CA 1
ATOM 4954 C C . GLY A 1 620 ? -21.693 7.276 39.159 1.00 64.00 620 GLY A C 1
ATOM 4955 O O . GLY A 1 620 ? -21.322 6.820 40.242 1.00 64.00 620 GLY A O 1
ATOM 4956 N N . TRP A 1 621 ? -22.901 7.019 38.665 1.00 70.69 621 TRP A N 1
ATOM 4957 C CA . TRP A 1 621 ? -23.901 6.244 39.387 1.00 70.69 621 TRP A CA 1
ATOM 4958 C C . TRP A 1 621 ? -23.781 4.735 39.110 1.00 70.69 621 TRP A C 1
ATOM 4960 O O . TRP A 1 621 ? -23.657 4.300 37.960 1.00 70.69 621 TRP A O 1
ATOM 4970 N N . TRP A 1 622 ? -23.853 3.939 40.183 1.00 82.94 622 TRP A N 1
ATOM 4971 C CA . TRP A 1 622 ? -23.858 2.474 40.159 1.00 82.94 622 TRP A CA 1
ATOM 4972 C C . TRP A 1 622 ? -24.919 1.893 41.091 1.00 82.94 622 TRP A C 1
ATOM 4974 O O . TRP A 1 622 ? -25.100 2.383 42.212 1.00 82.94 622 TRP A O 1
ATOM 4984 N N . LYS A 1 623 ? -25.545 0.788 40.662 1.00 80.94 623 LYS A N 1
ATOM 4985 C CA . LYS A 1 623 ? -26.391 -0.058 41.517 1.00 80.94 623 LYS A CA 1
ATOM 4986 C C . LYS A 1 623 ? -26.284 -1.553 41.216 1.00 80.94 623 LYS A C 1
ATOM 4988 O O . LYS A 1 623 ? -26.317 -1.969 40.058 1.00 80.94 623 LYS A O 1
ATOM 4993 N N . ASP A 1 624 ? -26.282 -2.346 42.294 1.00 79.44 624 ASP A N 1
ATOM 4994 C CA . ASP A 1 624 ? -26.685 -3.761 42.301 1.00 79.44 624 ASP A CA 1
ATOM 4995 C C . ASP A 1 624 ? -28.217 -3.821 42.285 1.00 79.44 624 ASP A C 1
ATOM 4997 O O . ASP A 1 624 ? -28.873 -3.447 43.256 1.00 79.44 624 ASP A O 1
ATOM 5001 N N . THR A 1 625 ? -28.796 -4.316 41.196 1.00 76.44 625 THR A N 1
ATOM 5002 C CA . THR A 1 625 ? -30.255 -4.393 40.992 1.00 76.44 625 THR A CA 1
ATOM 5003 C C . THR A 1 625 ? -30.921 -5.554 41.748 1.00 76.44 625 THR A C 1
ATOM 5005 O O . THR A 1 625 ? -32.012 -6.010 41.422 1.00 76.44 625 THR A O 1
ATOM 5008 N N . GLY A 1 626 ? -30.280 -6.070 42.796 1.00 74.69 626 GLY A N 1
ATOM 5009 C CA . GLY A 1 626 ? -30.722 -7.248 43.533 1.00 74.69 626 GLY A CA 1
ATOM 5010 C C . GLY A 1 626 ? -31.931 -7.078 44.465 1.00 74.69 626 GLY A C 1
ATOM 5011 O O . GLY A 1 626 ? -32.256 -8.056 45.145 1.00 74.69 626 GLY A O 1
ATOM 5012 N N . ARG A 1 627 ? -32.560 -5.896 44.561 1.00 77.75 627 ARG A N 1
ATOM 5013 C CA . ARG A 1 627 ? -33.713 -5.587 45.439 1.00 77.75 627 ARG A CA 1
ATOM 5014 C C . ARG A 1 627 ? -34.682 -4.596 44.784 1.00 77.75 627 ARG A C 1
ATOM 5016 O O . ARG A 1 627 ? -34.305 -3.890 43.857 1.00 77.75 627 ARG A O 1
ATOM 5023 N N . LEU A 1 628 ? -35.909 -4.515 45.310 1.00 82.75 628 LEU A N 1
ATOM 5024 C CA . LEU A 1 628 ? -36.969 -3.628 44.811 1.00 82.75 628 LEU A CA 1
ATOM 5025 C C . LEU A 1 628 ? -36.551 -2.151 44.765 1.00 82.75 628 LEU A C 1
ATOM 5027 O O . LEU A 1 628 ? -36.637 -1.526 43.716 1.00 82.75 628 LEU A O 1
ATOM 5031 N N . GLU A 1 629 ? -36.082 -1.604 45.885 1.00 83.75 629 GLU A N 1
ATOM 5032 C CA . GLU A 1 629 ? -35.685 -0.191 45.985 1.00 83.75 629 GLU A CA 1
ATOM 5033 C C . GLU A 1 629 ? -34.584 0.161 44.972 1.00 83.75 629 GLU A C 1
ATOM 5035 O O . GLU A 1 629 ? -34.648 1.192 44.307 1.00 83.75 629 GLU A O 1
ATOM 5040 N N . ASP A 1 630 ? -33.602 -0.731 44.802 1.00 84.75 630 ASP A N 1
ATOM 5041 C CA . ASP A 1 630 ? -32.504 -0.541 43.853 1.00 84.75 630 ASP A CA 1
ATOM 5042 C C . ASP A 1 630 ? -32.984 -0.630 42.393 1.00 84.75 630 ASP A C 1
ATOM 5044 O O . ASP A 1 630 ? -32.508 0.124 41.547 1.00 84.75 630 ASP A O 1
ATOM 5048 N N . MET A 1 631 ? -33.962 -1.496 42.101 1.00 86.62 631 MET A N 1
ATOM 5049 C CA . MET A 1 631 ? -34.614 -1.593 40.788 1.00 86.62 631 MET A CA 1
ATOM 5050 C C . MET A 1 631 ? -35.395 -0.326 40.434 1.00 86.62 631 MET A C 1
ATOM 5052 O O . MET A 1 631 ? -35.292 0.165 39.310 1.00 86.62 631 MET A O 1
ATOM 5056 N N . LEU A 1 632 ? -36.179 0.204 41.377 1.00 90.38 632 LEU A N 1
ATOM 5057 C CA . LEU A 1 632 ? -36.960 1.424 41.170 1.00 90.38 632 LEU A CA 1
ATOM 5058 C C . LEU A 1 632 ? -36.048 2.636 40.981 1.00 90.38 632 LEU A C 1
ATOM 5060 O O . LEU A 1 632 ? -36.265 3.419 40.061 1.00 90.38 632 LEU A O 1
ATOM 5064 N N . GLU A 1 633 ? -34.980 2.743 41.771 1.00 88.38 633 GLU A N 1
ATOM 5065 C CA . GLU A 1 633 ? -34.002 3.820 41.627 1.00 88.38 633 GLU A CA 1
ATOM 5066 C C . GLU A 1 633 ? -33.236 3.725 40.297 1.00 88.38 633 GLU A C 1
ATOM 5068 O O . GLU A 1 633 ? -33.056 4.729 39.607 1.00 88.38 633 GLU A O 1
ATOM 5073 N N . ALA A 1 634 ? -32.851 2.516 39.882 1.00 88.31 634 ALA A N 1
ATOM 5074 C CA . ALA A 1 634 ? -32.262 2.285 38.566 1.00 88.31 634 ALA A CA 1
ATOM 5075 C C . ALA A 1 634 ? -33.213 2.677 37.431 1.00 88.31 634 ALA A C 1
ATOM 5077 O O . ALA A 1 634 ? -32.817 3.352 36.482 1.00 88.31 634 ALA A O 1
ATOM 5078 N N . ASN A 1 635 ? -34.491 2.326 37.559 1.00 92.25 635 ASN A N 1
ATOM 5079 C CA . ASN A 1 635 ? -35.529 2.725 36.619 1.00 92.25 635 ASN A CA 1
ATOM 5080 C C . ASN A 1 635 ? -35.701 4.235 36.557 1.00 92.25 635 ASN A C 1
ATOM 5082 O O . ASN A 1 635 ? -35.738 4.798 35.467 1.00 92.25 635 ASN A O 1
ATOM 5086 N N . ARG A 1 636 ? -35.743 4.895 37.713 1.00 92.44 636 ARG A N 1
ATOM 5087 C CA . ARG A 1 636 ? -35.851 6.347 37.831 1.00 92.44 636 ARG A CA 1
ATOM 5088 C C . ARG A 1 636 ? -34.774 7.055 37.014 1.00 92.44 636 ARG A C 1
ATOM 5090 O O . ARG A 1 636 ? -35.084 7.980 36.267 1.00 92.44 636 ARG A O 1
ATOM 5097 N N . ILE A 1 637 ? -33.530 6.608 37.147 1.00 88.44 637 ILE A N 1
ATOM 5098 C CA . ILE A 1 637 ? -32.380 7.273 36.534 1.00 88.44 637 ILE A CA 1
ATOM 5099 C C . ILE A 1 637 ? -32.310 7.000 35.038 1.00 88.44 637 ILE A C 1
ATOM 5101 O O . ILE A 1 637 ? -32.202 7.943 34.260 1.00 88.44 637 ILE A O 1
ATOM 5105 N N . VAL A 1 638 ? -32.471 5.743 34.621 1.00 90.12 638 VAL A N 1
ATOM 5106 C CA . VAL A 1 638 ? -32.483 5.396 33.194 1.00 90.12 638 VAL A CA 1
ATOM 5107 C C . VAL A 1 638 ? -33.630 6.104 32.466 1.00 90.12 638 VAL A C 1
ATOM 5109 O O . VAL A 1 638 ? -33.451 6.583 31.348 1.00 90.12 638 VAL A O 1
ATOM 5112 N N . LEU A 1 639 ? -34.806 6.216 33.095 1.00 92.88 639 LEU A N 1
ATOM 5113 C CA . LEU A 1 639 ? -35.927 6.968 32.531 1.00 92.88 639 LEU A CA 1
ATOM 5114 C C . LEU A 1 639 ? -35.611 8.456 32.370 1.00 92.88 639 LEU A C 1
ATOM 5116 O O . LEU A 1 639 ? -36.054 9.056 31.392 1.00 92.88 639 LEU A O 1
ATOM 5120 N N . ASP A 1 640 ? -34.865 9.065 33.294 1.00 90.50 640 ASP A N 1
ATOM 5121 C CA . ASP A 1 640 ? -34.522 10.485 33.196 1.00 90.50 640 ASP A CA 1
ATOM 5122 C C . ASP A 1 640 ? -33.566 10.782 32.027 1.00 90.50 640 ASP A C 1
ATOM 5124 O O . ASP A 1 640 ? -33.588 11.880 31.471 1.00 90.50 640 ASP A O 1
ATOM 5128 N N . GLU A 1 641 ? -32.798 9.798 31.564 1.00 87.81 641 GLU A N 1
ATOM 5129 C CA . GLU A 1 641 ? -31.962 9.925 30.364 1.00 87.81 641 GLU A CA 1
ATOM 5130 C C . GLU A 1 641 ? -32.729 9.695 29.051 1.00 87.81 641 GLU A C 1
ATOM 5132 O O . GLU A 1 641 ? -32.210 9.975 27.967 1.00 87.81 641 GLU A O 1
ATOM 5137 N N . LEU A 1 642 ? -33.985 9.229 29.109 1.00 86.44 642 LEU A N 1
ATOM 5138 C CA . LEU A 1 642 ? -34.761 8.962 27.902 1.00 86.44 642 LEU A CA 1
ATOM 5139 C C . LEU A 1 642 ? -35.111 10.235 27.128 1.00 86.44 642 LEU A C 1
ATOM 5141 O O . LEU A 1 642 ? -35.576 11.247 27.661 1.00 86.44 642 LEU A O 1
ATOM 5145 N N . VAL A 1 643 ? -34.999 10.119 25.808 1.00 90.88 643 VAL A N 1
ATOM 5146 C CA . VAL A 1 643 ? -35.502 11.110 24.858 1.00 90.88 643 VAL A CA 1
ATOM 5147 C C . VAL A 1 643 ? -36.963 10.800 24.544 1.00 90.88 643 VAL A C 1
ATOM 5149 O O . VAL A 1 643 ? -37.305 9.672 24.186 1.00 90.88 643 VAL A O 1
ATOM 5152 N N . ALA A 1 644 ? -37.828 11.809 24.659 1.00 93.44 644 ALA A N 1
ATOM 5153 C CA . ALA A 1 644 ? -39.249 11.670 24.355 1.00 93.44 644 ALA A CA 1
ATOM 5154 C C . ALA A 1 644 ? -39.468 11.202 22.906 1.00 93.44 644 ALA A C 1
ATOM 5156 O O . ALA A 1 644 ? -38.890 11.758 21.970 1.00 93.44 644 ALA A O 1
ATOM 5157 N N . ARG A 1 645 ? -40.332 10.201 22.713 1.00 96.38 645 ARG A N 1
ATOM 5158 C CA . ARG A 1 645 ? -40.724 9.692 21.388 1.00 96.38 645 ARG A CA 1
ATOM 5159 C C . ARG A 1 645 ? -42.119 9.080 21.448 1.00 96.38 645 ARG A C 1
ATOM 5161 O O . ARG A 1 645 ? -42.491 8.497 22.459 1.00 96.38 645 ARG A O 1
ATOM 5168 N N . ASN A 1 646 ? -42.874 9.157 20.359 1.00 95.56 646 ASN A N 1
ATOM 5169 C CA . ASN A 1 646 ? -44.192 8.535 20.272 1.00 95.56 646 ASN A CA 1
ATOM 5170 C C . ASN A 1 646 ? -44.347 7.774 18.952 1.00 95.56 646 ASN A C 1
ATOM 5172 O O . ASN A 1 646 ? -44.231 8.363 17.880 1.00 95.56 646 ASN A O 1
ATOM 5176 N N . GLN A 1 647 ? -44.613 6.476 19.055 1.00 96.56 647 GLN A N 1
ATOM 5177 C CA . GLN A 1 647 ? -44.910 5.556 17.955 1.00 96.56 647 GLN A CA 1
ATOM 5178 C C . GLN A 1 647 ? -46.271 4.855 18.138 1.00 96.56 647 GLN A C 1
ATOM 5180 O O . GLN A 1 647 ? -46.614 3.965 17.360 1.00 96.56 647 GLN A O 1
ATOM 5185 N N . GLY A 1 648 ? -47.036 5.232 19.166 1.00 94.44 648 GLY A N 1
ATOM 5186 C CA . GLY A 1 648 ? -48.356 4.687 19.477 1.00 94.44 648 GLY A CA 1
ATOM 5187 C C . GLY A 1 648 ? -49.507 5.625 19.102 1.00 94.44 648 GLY A C 1
ATOM 5188 O O . GLY A 1 648 ? -49.322 6.708 18.546 1.00 94.44 648 GLY A O 1
ATOM 5189 N N . GLU A 1 649 ? -50.724 5.199 19.430 1.00 96.88 649 GLU A N 1
ATOM 5190 C CA . GLU A 1 649 ? -51.964 5.940 19.188 1.00 96.88 649 GLU A CA 1
ATOM 5191 C C . GLU A 1 649 ? -52.363 6.745 20.432 1.00 96.88 649 GLU A C 1
ATOM 5193 O O . GLU A 1 649 ? -52.531 6.187 21.516 1.00 96.88 649 GLU A O 1
ATOM 5198 N N . ILE A 1 650 ? -52.567 8.055 20.269 1.00 96.88 650 ILE A N 1
ATOM 5199 C CA . ILE A 1 650 ? -53.068 8.951 21.320 1.00 96.88 650 ILE A CA 1
ATOM 5200 C C . ILE A 1 650 ? -54.441 9.462 20.886 1.00 96.88 650 ILE A C 1
ATOM 5202 O O . ILE A 1 650 ? -54.555 10.103 19.842 1.00 96.88 650 ILE A O 1
ATOM 5206 N N . THR A 1 651 ? -55.488 9.171 21.656 1.00 94.88 651 THR A N 1
ATOM 5207 C CA . THR A 1 651 ? -56.878 9.473 21.274 1.00 94.88 651 THR A CA 1
ATOM 5208 C C . THR A 1 651 ? -57.656 10.159 22.391 1.00 94.88 651 THR A C 1
ATOM 5210 O O . THR A 1 651 ? -57.351 9.975 23.569 1.00 94.88 651 THR A O 1
ATOM 5213 N N . GLY A 1 652 ? -58.712 10.889 22.021 1.00 93.06 652 GLY A N 1
ATOM 5214 C CA . GLY A 1 652 ? -59.617 11.527 22.977 1.00 93.06 652 GLY A CA 1
ATOM 5215 C C . GLY A 1 652 ? -58.963 12.707 23.699 1.00 93.06 652 GLY A C 1
ATOM 5216 O O . GLY A 1 652 ? -58.302 13.525 23.060 1.00 93.06 652 GLY A O 1
ATOM 5217 N N . THR A 1 653 ? -59.133 12.805 25.018 1.00 93.69 653 THR A N 1
ATOM 5218 C CA . THR A 1 653 ? -58.566 13.890 25.845 1.00 93.69 653 THR A CA 1
ATOM 5219 C C . THR A 1 653 ? -57.154 13.601 26.370 1.00 93.69 653 THR A C 1
ATOM 5221 O O . THR A 1 653 ? -56.710 14.246 27.321 1.00 93.69 653 THR A O 1
ATOM 5224 N N . SER A 1 654 ? -56.453 12.622 25.791 1.00 97.50 654 SER A N 1
ATOM 5225 C CA . SER A 1 654 ? -55.144 12.179 26.277 1.00 97.50 654 SER A CA 1
ATOM 5226 C C . SER A 1 654 ? -54.046 13.243 26.176 1.00 97.50 654 SER A C 1
ATOM 5228 O O . SER A 1 654 ? -53.966 13.977 25.191 1.00 97.50 654 SER A O 1
ATOM 5230 N N . GLN A 1 655 ? -53.146 13.281 27.164 1.00 96.44 655 GLN A N 1
ATOM 5231 C CA . GLN A 1 655 ? -52.008 14.209 27.210 1.00 96.44 655 GLN A CA 1
ATOM 5232 C C . GLN A 1 655 ? -50.704 13.497 27.571 1.00 96.44 655 GLN A C 1
ATOM 5234 O O . GLN A 1 655 ? -50.661 12.706 28.512 1.00 96.44 655 GLN A O 1
ATOM 5239 N N . LEU A 1 656 ? -49.624 13.838 26.863 1.00 97.31 656 LEU A N 1
ATOM 5240 C CA . LEU A 1 656 ? -48.256 13.447 27.206 1.00 97.31 656 LEU A CA 1
ATOM 5241 C C . LEU A 1 656 ? -47.506 14.686 27.708 1.00 97.31 656 LEU A C 1
ATOM 5243 O O . LEU A 1 656 ? -47.411 15.681 26.989 1.00 97.31 656 LEU A O 1
ATOM 5247 N N . ILE A 1 657 ? -46.992 14.645 28.936 1.00 95.44 657 ILE A N 1
ATOM 5248 C CA . ILE A 1 657 ? -46.364 15.791 29.605 1.00 95.44 657 ILE A CA 1
ATOM 5249 C C . ILE A 1 657 ? -44.930 15.424 29.997 1.00 95.44 657 ILE A C 1
ATOM 5251 O O . ILE A 1 657 ? -44.721 14.557 30.837 1.00 95.44 657 ILE A O 1
ATOM 5255 N N . GLY A 1 658 ? -43.930 16.116 29.448 1.00 93.31 658 GLY A N 1
ATOM 5256 C CA . GLY A 1 658 ? -42.514 15.865 29.750 1.00 93.31 658 GLY A CA 1
ATOM 5257 C C . GLY A 1 658 ? -41.898 14.727 28.924 1.00 93.31 658 GLY A C 1
ATOM 5258 O O . GLY A 1 658 ? -42.314 14.478 27.794 1.00 93.31 658 GLY A O 1
ATOM 5259 N N . LYS A 1 659 ? -40.871 14.058 29.470 1.00 95.56 659 LYS A N 1
ATOM 5260 C CA . LYS A 1 659 ? -40.110 12.998 28.781 1.00 95.56 659 LYS A CA 1
ATOM 5261 C C . LYS A 1 659 ? -40.909 11.690 28.721 1.00 95.56 659 LYS A C 1
ATOM 5263 O O . LYS A 1 659 ? -40.792 10.852 29.607 1.00 95.56 659 LYS A O 1
ATOM 5268 N N . VAL A 1 660 ? -41.752 11.520 27.709 1.00 97.31 660 VAL A N 1
ATOM 5269 C CA . VAL A 1 660 ? -42.566 10.304 27.561 1.00 97.31 660 VAL A CA 1
ATOM 5270 C C . VAL A 1 660 ? -42.162 9.535 26.312 1.00 97.31 660 VAL A C 1
ATOM 5272 O O . VAL A 1 660 ? -42.061 10.106 25.224 1.00 97.31 660 VAL A O 1
ATOM 5275 N N . VAL A 1 661 ? -41.949 8.233 26.482 1.00 97.88 661 VAL A N 1
ATOM 5276 C CA . VAL A 1 661 ? -41.748 7.278 25.396 1.00 97.88 661 VAL A CA 1
ATOM 5277 C C . VAL A 1 661 ? -43.000 6.423 25.241 1.00 97.88 661 VAL A C 1
ATOM 5279 O O . VAL A 1 661 ? -43.439 5.790 26.193 1.00 97.88 661 VAL A O 1
ATOM 5282 N N . VAL A 1 662 ? -43.565 6.383 24.039 1.00 97.50 662 VAL A N 1
ATOM 5283 C CA . VAL A 1 662 ? -44.685 5.504 23.681 1.00 97.50 662 VAL A CA 1
ATOM 5284 C C . VAL A 1 662 ? -44.250 4.642 22.504 1.00 97.50 662 VAL A C 1
ATOM 5286 O O . VAL A 1 662 ? -43.904 5.171 21.446 1.00 97.50 662 VAL A O 1
ATOM 5289 N N . GLU A 1 663 ? -44.217 3.329 22.700 1.00 97.56 663 GLU A N 1
ATOM 5290 C CA . GLU A 1 663 ? -43.757 2.366 21.698 1.00 97.56 663 GLU A CA 1
ATOM 5291 C C . GLU A 1 663 ? -44.863 1.954 20.717 1.00 97.56 663 GLU A C 1
ATOM 5293 O O . GLU A 1 663 ? -46.048 2.252 20.897 1.00 97.56 663 GLU A O 1
ATOM 5298 N N . ALA A 1 664 ? -44.459 1.281 19.639 1.00 95.94 664 ALA A N 1
ATOM 5299 C CA . ALA A 1 664 ? -45.343 0.913 18.544 1.00 95.94 664 ALA A CA 1
ATOM 5300 C C . ALA A 1 664 ? -46.543 0.066 19.011 1.00 95.94 664 ALA A C 1
ATOM 5302 O O . ALA A 1 664 ? -46.421 -0.893 19.776 1.00 95.94 664 ALA A O 1
ATOM 5303 N N . GLY A 1 665 ? -47.736 0.429 18.536 1.00 95.81 665 GLY A N 1
ATOM 5304 C CA . GLY A 1 665 ? -48.981 -0.283 18.842 1.00 95.81 665 GLY A CA 1
ATOM 5305 C C . GLY A 1 665 ? -49.538 -0.062 20.254 1.00 95.81 665 GLY A C 1
ATOM 5306 O O . GLY A 1 665 ? -50.592 -0.619 20.563 1.00 95.81 665 GLY A O 1
ATOM 5307 N N . ALA A 1 666 ? -48.880 0.736 21.101 1.00 97.75 666 ALA A N 1
ATOM 5308 C CA . ALA A 1 666 ? -49.465 1.186 22.361 1.00 97.75 666 ALA A CA 1
ATOM 5309 C C . ALA A 1 666 ? -50.615 2.179 22.111 1.00 97.75 666 ALA A C 1
ATOM 5311 O O . ALA A 1 666 ? -50.585 2.940 21.141 1.00 97.75 666 ALA A O 1
ATOM 5312 N N . LYS A 1 667 ? -51.626 2.187 22.986 1.00 98.25 667 LYS A N 1
ATOM 5313 C CA . LYS A 1 667 ? -52.815 3.047 22.882 1.00 98.25 667 LYS A CA 1
ATOM 5314 C C . LYS A 1 667 ? -53.050 3.818 24.171 1.00 98.25 667 LYS A C 1
ATOM 5316 O O . LYS A 1 667 ? -53.154 3.210 25.233 1.00 98.25 667 LYS A O 1
ATOM 5321 N N . ILE A 1 668 ? -53.183 5.137 24.071 1.00 98.31 668 ILE A N 1
ATOM 5322 C CA . ILE A 1 668 ? -53.446 6.034 25.202 1.00 98.31 668 ILE A CA 1
ATOM 5323 C C . ILE A 1 668 ? -54.756 6.783 24.943 1.00 98.31 668 ILE A C 1
ATOM 5325 O O . ILE A 1 668 ? -54.844 7.652 24.072 1.00 98.31 668 ILE A O 1
ATOM 5329 N N . ILE A 1 669 ? -55.784 6.442 25.714 1.00 98.31 669 ILE A N 1
ATOM 5330 C CA . ILE A 1 669 ? -57.180 6.838 25.507 1.00 98.31 669 ILE A CA 1
ATOM 5331 C C . ILE A 1 669 ? -57.657 7.622 26.732 1.00 98.31 669 ILE A C 1
ATOM 5333 O O . ILE A 1 669 ? -57.628 7.099 27.844 1.00 98.31 669 ILE A O 1
ATOM 5337 N N . ASP A 1 670 ? -58.071 8.873 26.548 1.00 98.06 670 ASP A N 1
ATOM 5338 C CA . ASP A 1 670 ? -58.583 9.744 27.617 1.00 98.06 670 ASP A CA 1
ATOM 5339 C C . ASP A 1 670 ? -57.717 9.740 28.903 1.00 98.06 670 ASP A C 1
ATOM 5341 O O . ASP A 1 670 ? -58.227 9.700 30.019 1.00 98.06 670 ASP A O 1
ATOM 5345 N N . SER A 1 671 ? -56.386 9.717 28.755 1.00 98.38 671 SER A N 1
ATOM 5346 C CA . SER A 1 671 ? -55.429 9.483 29.852 1.00 98.38 671 SER A CA 1
ATOM 5347 C C . SER A 1 671 ? -54.288 10.499 29.878 1.00 98.38 671 SER A C 1
ATOM 5349 O O . SER A 1 671 ? -53.881 11.027 28.845 1.00 98.38 671 SER A O 1
ATOM 5351 N N . ILE A 1 672 ? -53.709 10.741 31.053 1.00 98.25 672 ILE A N 1
ATOM 5352 C CA . ILE A 1 672 ? -52.552 11.631 31.212 1.00 98.25 672 ILE A CA 1
ATOM 5353 C C . ILE A 1 672 ? -51.317 10.789 31.525 1.00 98.25 672 ILE A C 1
ATOM 5355 O O . ILE A 1 672 ? -51.310 10.033 32.493 1.00 98.25 672 ILE A O 1
ATOM 5359 N N . VAL A 1 673 ? -50.254 10.956 30.740 1.00 98.12 673 VAL A N 1
ATOM 5360 C CA . VAL A 1 673 ? -48.940 10.362 31.010 1.00 98.12 673 VAL A CA 1
ATOM 5361 C C . VAL A 1 673 ? -47.935 11.476 31.250 1.00 98.12 673 VAL A C 1
ATOM 5363 O O . VAL A 1 673 ? -47.669 12.290 30.365 1.00 98.12 673 VAL A O 1
ATOM 5366 N N . ARG A 1 674 ? -47.370 11.518 32.454 1.00 97.75 674 ARG A N 1
ATOM 5367 C CA . ARG A 1 674 ? -46.370 12.496 32.869 1.00 97.75 674 ARG A CA 1
ATOM 5368 C C . ARG A 1 674 ? -45.013 11.820 33.025 1.00 97.75 674 ARG A C 1
ATOM 5370 O O . ARG A 1 674 ? -44.841 10.949 33.866 1.00 97.75 674 ARG A O 1
ATOM 5377 N N . GLY A 1 675 ? -44.052 12.246 32.215 1.00 93.88 675 GLY A N 1
ATOM 5378 C CA . GLY A 1 675 ? -42.698 11.713 32.205 1.00 93.88 675 GLY A CA 1
ATOM 5379 C C . GLY A 1 675 ? -41.785 12.279 33.305 1.00 93.88 675 GLY A C 1
ATOM 5380 O O . GLY A 1 675 ? -42.129 13.302 33.909 1.00 93.88 675 GLY A O 1
ATOM 5381 N N . PRO A 1 676 ? -40.605 11.665 33.533 1.00 97.44 676 PRO A N 1
ATOM 5382 C CA . PRO A 1 676 ? -40.002 10.609 32.706 1.00 97.44 676 PRO A CA 1
ATOM 5383 C C . PRO A 1 676 ? -40.738 9.262 32.765 1.00 97.44 676 PRO A C 1
ATOM 5385 O O . PRO A 1 676 ? -40.912 8.732 33.851 1.00 97.44 676 PRO A O 1
ATOM 5388 N N . ALA A 1 677 ? -41.225 8.724 31.646 1.00 97.50 677 ALA A N 1
ATOM 5389 C CA . ALA A 1 677 ? -42.016 7.484 31.635 1.00 97.50 677 ALA A CA 1
ATOM 5390 C C . ALA A 1 677 ? -41.943 6.769 30.281 1.00 97.50 677 ALA A C 1
ATOM 5392 O O . ALA A 1 677 ? -41.778 7.418 29.244 1.00 97.50 677 ALA A O 1
ATOM 5393 N N . ILE A 1 678 ? -42.118 5.446 30.284 1.00 98.25 678 ILE A N 1
ATOM 5394 C CA . ILE A 1 678 ? -42.148 4.625 29.067 1.00 98.25 678 ILE A CA 1
ATOM 5395 C C . ILE A 1 678 ? -43.361 3.695 29.039 1.00 98.25 678 ILE A C 1
ATOM 5397 O O . ILE A 1 678 ? -43.666 3.024 30.024 1.00 98.25 678 ILE A O 1
ATOM 5401 N N . ILE A 1 679 ? -44.049 3.662 27.895 1.00 98.06 679 ILE A N 1
ATOM 5402 C CA . ILE A 1 679 ? -45.202 2.807 27.616 1.00 98.06 679 ILE A CA 1
ATOM 5403 C C . ILE A 1 679 ? -44.838 1.832 26.501 1.00 98.06 679 ILE A C 1
ATOM 5405 O O . ILE A 1 679 ? -44.568 2.241 25.371 1.00 98.06 679 ILE A O 1
ATOM 5409 N N . GLY A 1 680 ? -44.827 0.551 26.850 1.00 96.38 680 GLY A N 1
ATOM 5410 C CA . GLY A 1 680 ? -44.360 -0.533 26.006 1.00 96.38 680 GLY A CA 1
ATOM 5411 C C . GLY A 1 680 ? -45.333 -0.929 24.906 1.00 96.38 680 GLY A C 1
ATOM 5412 O O . GLY A 1 680 ? -46.524 -0.613 24.947 1.00 96.38 680 GLY A O 1
ATOM 5413 N N . GLU A 1 681 ? -44.815 -1.651 23.916 1.00 96.31 681 GLU A N 1
ATOM 5414 C CA . GLU A 1 681 ? -45.605 -2.125 22.774 1.00 96.31 681 GLU A CA 1
ATOM 5415 C C . GLU A 1 681 ? -46.904 -2.843 23.173 1.00 96.31 681 GLU A C 1
ATOM 5417 O O . GLU A 1 681 ? -46.935 -3.638 24.116 1.00 96.31 681 GLU A O 1
ATOM 5422 N N . ARG A 1 682 ? -47.968 -2.631 22.387 1.00 96.06 682 ARG A N 1
ATOM 5423 C CA . ARG A 1 682 ? -49.295 -3.270 22.549 1.00 96.06 682 ARG A CA 1
ATOM 5424 C C . ARG A 1 682 ? -50.002 -2.984 23.883 1.00 96.06 682 ARG A C 1
ATOM 5426 O O . ARG A 1 682 ? -51.031 -3.599 24.158 1.00 96.06 682 ARG A O 1
ATOM 5433 N N . SER A 1 683 ? -49.487 -2.065 24.694 1.00 97.94 683 SER A N 1
ATOM 5434 C CA . SER A 1 683 ? -50.106 -1.687 25.964 1.00 97.94 683 SER A CA 1
ATOM 5435 C C . SER A 1 683 ? -51.268 -0.716 25.759 1.00 97.94 683 SER A C 1
ATOM 5437 O O . SER A 1 683 ? -51.265 0.094 24.832 1.00 97.94 683 SER A O 1
ATOM 5439 N N . VAL A 1 684 ? -52.279 -0.791 26.622 1.00 98.38 684 VAL A N 1
ATOM 5440 C CA . VAL A 1 684 ? -53.490 0.038 26.554 1.00 98.38 684 VAL A CA 1
ATOM 5441 C C . VAL A 1 684 ? -53.664 0.788 27.865 1.00 98.38 684 VAL A C 1
ATOM 5443 O O . VAL A 1 684 ? -53.872 0.177 28.909 1.00 98.38 684 VAL A O 1
ATOM 5446 N N . ILE A 1 685 ? -53.627 2.115 27.797 1.00 98.38 685 ILE A N 1
ATOM 5447 C CA . ILE A 1 685 ? -53.869 3.021 28.920 1.00 98.38 685 ILE A CA 1
ATOM 5448 C C . ILE A 1 685 ? -55.174 3.766 28.638 1.00 98.38 685 ILE A C 1
ATOM 5450 O O . ILE A 1 685 ? -55.253 4.498 27.653 1.00 98.38 685 ILE A O 1
ATOM 5454 N N . ALA A 1 686 ? -56.208 3.565 29.457 1.00 98.00 686 ALA A N 1
ATOM 5455 C CA . ALA A 1 686 ? -57.516 4.190 29.260 1.00 98.00 686 ALA A CA 1
ATOM 5456 C C . ALA A 1 686 ? -58.043 4.855 30.538 1.00 98.00 686 ALA A C 1
ATOM 5458 O O . ALA A 1 686 ? -58.037 4.231 31.599 1.00 98.00 686 ALA A O 1
ATOM 5459 N N . ASN A 1 687 ? -58.547 6.088 30.448 1.00 97.69 687 ASN A N 1
ATOM 5460 C CA . ASN A 1 687 ? -59.093 6.839 31.588 1.00 97.69 687 ASN A CA 1
ATOM 5461 C C . ASN A 1 687 ? -58.187 6.797 32.839 1.00 97.69 687 ASN A C 1
ATOM 5463 O O . ASN A 1 687 ? -58.656 6.528 33.943 1.00 97.69 687 ASN A O 1
ATOM 5467 N N . SER A 1 688 ? -56.872 6.939 32.661 1.00 98.12 688 SER A N 1
ATOM 5468 C CA . SER A 1 688 ? -55.875 6.675 33.709 1.00 98.12 688 SER A CA 1
ATOM 5469 C C . SER A 1 688 ? -54.819 7.777 33.800 1.00 98.12 688 SER A C 1
ATOM 5471 O O . SER A 1 688 ? -54.614 8.547 32.858 1.00 98.12 688 SER A O 1
ATOM 5473 N N . TYR A 1 689 ? -54.124 7.836 34.937 1.00 97.88 689 TYR A N 1
ATOM 5474 C CA . TYR A 1 689 ? -52.955 8.695 35.136 1.00 97.88 689 TYR A CA 1
ATOM 5475 C C . TYR A 1 689 ? -51.698 7.844 35.325 1.00 97.88 689 TYR A C 1
ATOM 5477 O O . TYR A 1 689 ? -51.639 7.005 36.224 1.00 97.88 689 TYR A O 1
ATOM 5485 N N . ILE A 1 690 ? -50.688 8.085 34.491 1.00 98.31 690 ILE A N 1
ATOM 5486 C CA . ILE A 1 690 ? -49.352 7.503 34.626 1.00 98.31 690 ILE A CA 1
ATOM 5487 C C . ILE A 1 690 ? -48.397 8.623 35.034 1.00 98.31 690 ILE A C 1
ATOM 5489 O O . ILE A 1 690 ? -48.172 9.563 34.270 1.00 98.31 690 ILE A O 1
ATOM 5493 N N . GLY A 1 691 ? -47.862 8.544 36.244 1.00 96.81 691 GLY A N 1
ATOM 5494 C CA . GLY A 1 691 ? -46.941 9.519 36.807 1.00 96.81 691 GLY A CA 1
ATOM 5495 C C . GLY A 1 691 ? -45.471 9.247 36.470 1.00 96.81 691 GLY A C 1
ATOM 5496 O O . GLY A 1 691 ? -45.137 8.205 35.890 1.00 96.81 691 GLY A O 1
ATOM 5497 N N . PRO A 1 692 ? -44.580 10.178 36.853 1.00 96.88 692 PRO A N 1
ATOM 5498 C CA . PRO A 1 692 ? -43.155 10.090 36.564 1.00 96.88 692 PRO A CA 1
ATOM 5499 C C . PRO A 1 692 ? -42.506 8.815 37.098 1.00 96.88 692 PRO A C 1
ATOM 5501 O O . PRO A 1 692 ? -42.960 8.208 38.067 1.00 96.88 692 PRO A O 1
ATOM 5504 N N . PHE A 1 693 ? -41.396 8.461 36.464 1.00 97.00 693 PHE A N 1
ATOM 5505 C CA . PHE A 1 693 ? -40.538 7.322 36.764 1.00 97.00 693 PHE A CA 1
ATOM 5506 C C . PHE A 1 693 ? -41.241 5.965 36.669 1.00 97.00 693 PHE A C 1
ATOM 5508 O O . PHE A 1 693 ? -40.887 5.017 37.370 1.00 97.00 693 PHE A O 1
ATOM 5515 N N . THR A 1 694 ? -42.230 5.880 35.775 1.00 97.81 694 THR A N 1
ATOM 5516 C CA . THR A 1 694 ? -43.019 4.669 35.550 1.00 97.81 694 THR A CA 1
ATOM 5517 C C . THR A 1 694 ? -42.640 3.989 34.242 1.00 97.81 694 THR A C 1
ATOM 5519 O O . THR A 1 694 ? -42.610 4.625 33.185 1.00 97.81 694 THR A O 1
ATOM 5522 N N . SER A 1 695 ? -42.406 2.681 34.318 1.00 97.88 695 SER A N 1
ATOM 5523 C CA . SER A 1 695 ? -42.149 1.815 33.168 1.00 97.88 695 SER A CA 1
ATOM 5524 C C . SER A 1 695 ? -43.267 0.802 33.020 1.00 97.88 695 SER A C 1
ATOM 5526 O O . SER A 1 695 ? -43.451 -0.065 33.872 1.00 97.88 695 SER A O 1
ATOM 5528 N N . ILE A 1 696 ? -44.019 0.918 31.933 1.00 97.62 696 ILE A N 1
ATOM 5529 C CA . ILE A 1 696 ? -45.076 -0.014 31.566 1.00 97.62 696 ILE A CA 1
ATOM 5530 C C . ILE A 1 696 ? -44.543 -0.896 30.445 1.00 97.62 696 ILE A C 1
ATOM 5532 O O . ILE A 1 696 ? -44.283 -0.397 29.351 1.00 97.62 696 ILE A O 1
ATOM 5536 N N . TYR A 1 697 ? -44.371 -2.191 30.706 1.00 95.44 697 TYR A N 1
ATOM 5537 C CA . TYR A 1 697 ? -43.825 -3.135 29.733 1.00 95.44 697 TYR A CA 1
ATOM 5538 C C . TYR A 1 697 ? -44.873 -3.544 28.683 1.00 95.44 697 TYR A C 1
ATOM 5540 O O . TYR A 1 697 ? -45.903 -2.885 28.528 1.00 95.44 697 TYR A O 1
ATOM 5548 N N . HIS A 1 698 ? -44.595 -4.587 27.901 1.00 94.19 698 HIS A N 1
ATOM 5549 C CA . HIS A 1 698 ? -45.410 -4.953 26.741 1.00 94.19 698 HIS A CA 1
ATOM 5550 C C . HIS A 1 698 ? -46.761 -5.587 27.114 1.00 94.19 698 HIS A C 1
ATOM 5552 O O . HIS A 1 698 ? -46.842 -6.429 28.008 1.00 94.19 698 HIS A O 1
ATOM 5558 N N . GLY A 1 699 ? -47.819 -5.234 26.379 1.00 96.12 699 GLY A N 1
ATOM 5559 C CA . GLY A 1 699 ? -49.147 -5.846 26.516 1.00 96.12 699 GLY A CA 1
ATOM 5560 C C . GLY A 1 699 ? -49.872 -5.540 27.831 1.00 96.12 699 GLY A C 1
ATOM 5561 O O . GLY A 1 699 ? -50.814 -6.246 28.184 1.00 96.12 699 GLY A O 1
ATOM 5562 N N . VAL A 1 700 ? -49.440 -4.513 28.564 1.00 97.88 700 VAL A N 1
ATOM 5563 C CA . VAL A 1 700 ? -50.045 -4.115 29.838 1.00 97.88 700 VAL A CA 1
ATOM 5564 C C . VAL A 1 700 ? -51.329 -3.325 29.595 1.00 97.88 700 VAL A C 1
ATOM 5566 O O . VAL A 1 700 ? -51.393 -2.469 28.714 1.00 97.88 700 VAL A O 1
ATOM 5569 N N . GLU A 1 701 ? -52.352 -3.573 30.406 1.00 98.31 701 GLU A N 1
ATOM 5570 C CA . GLU A 1 701 ? -53.634 -2.872 30.340 1.00 98.31 701 GLU A CA 1
ATOM 5571 C C . GLU A 1 701 ? -53.911 -2.115 31.643 1.00 98.31 701 GLU A C 1
ATOM 5573 O O . GLU A 1 701 ? -54.079 -2.729 32.693 1.00 98.31 701 GLU A O 1
ATOM 5578 N N . ILE A 1 702 ? -53.999 -0.785 31.585 1.00 98.19 702 ILE A N 1
ATOM 5579 C CA . ILE A 1 702 ? -54.341 0.061 32.736 1.00 98.19 702 ILE A CA 1
ATOM 5580 C C . ILE A 1 702 ? -55.615 0.833 32.420 1.00 98.19 702 ILE A C 1
ATOM 5582 O O . ILE A 1 702 ? -55.669 1.585 31.444 1.00 98.19 702 ILE A O 1
ATOM 5586 N N . ARG A 1 703 ? -56.652 0.641 33.239 1.00 97.62 703 ARG A N 1
ATOM 5587 C CA . ARG A 1 703 ? -57.938 1.329 33.096 1.00 97.62 703 ARG A CA 1
ATOM 5588 C C . ARG A 1 703 ? -58.409 1.922 34.409 1.00 97.62 703 ARG A C 1
ATOM 5590 O O . ARG A 1 703 ? -58.356 1.242 35.434 1.00 97.62 703 ARG A O 1
ATOM 5597 N N . ASN A 1 704 ? -58.946 3.141 34.355 1.00 96.75 704 ASN A N 1
ATOM 5598 C CA . ASN A 1 704 ? -59.583 3.804 35.497 1.00 96.75 704 ASN A CA 1
ATOM 5599 C C . ASN A 1 704 ? -58.707 3.765 36.769 1.00 96.75 704 ASN A C 1
ATOM 5601 O O . ASN A 1 704 ? -59.209 3.448 37.846 1.00 96.75 704 ASN A O 1
ATOM 5605 N N . SER A 1 705 ? -57.392 3.974 36.626 1.00 97.12 705 SER A N 1
ATOM 5606 C CA . SER A 1 705 ? -56.410 3.793 37.707 1.00 97.12 705 SER A CA 1
ATOM 5607 C C . SER A 1 705 ? -55.292 4.844 37.648 1.00 97.12 705 SER A C 1
ATOM 5609 O O . SER A 1 705 ? -55.025 5.426 36.594 1.00 97.12 705 SER A O 1
ATOM 5611 N N . GLU A 1 706 ? -54.609 5.068 38.773 1.00 97.19 706 GLU A N 1
ATOM 5612 C CA . GLU A 1 706 ? -53.421 5.929 38.856 1.00 97.19 706 GLU A CA 1
ATOM 5613 C C . GLU A 1 706 ? -52.187 5.124 39.278 1.00 97.19 706 GLU A C 1
ATOM 5615 O O . GLU A 1 706 ? -52.261 4.335 40.223 1.00 97.19 706 GLU A O 1
ATOM 5620 N N . ILE A 1 707 ? -51.046 5.344 38.621 1.00 97.44 707 ILE A N 1
ATOM 5621 C CA . ILE A 1 707 ? -49.768 4.706 38.972 1.00 97.44 707 ILE A CA 1
ATOM 5622 C C . ILE A 1 707 ? -48.592 5.671 38.798 1.00 97.44 707 ILE A C 1
ATOM 5624 O O . ILE A 1 707 ? -48.560 6.416 37.825 1.00 97.44 707 ILE A O 1
ATOM 5628 N N . GLU A 1 708 ? -47.619 5.664 39.707 1.00 96.12 708 GLU A N 1
ATOM 5629 C CA . GLU A 1 708 ? -46.363 6.418 39.578 1.00 96.12 708 GLU A CA 1
ATOM 5630 C C . GLU A 1 708 ? -45.167 5.667 40.182 1.00 96.12 708 GLU A C 1
ATOM 5632 O O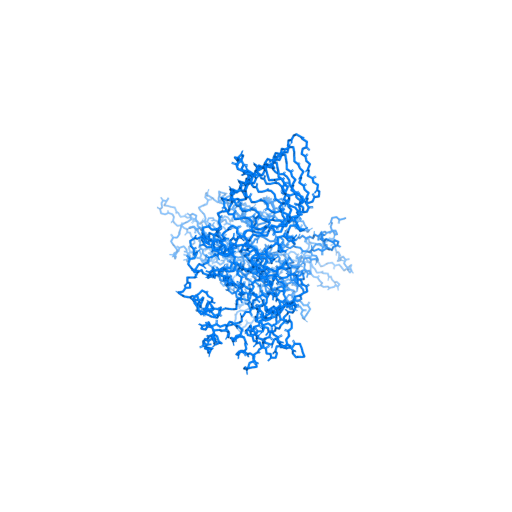 . GLU A 1 708 ? -45.361 4.715 40.935 1.00 96.12 708 GLU A O 1
ATOM 5637 N N . HIS A 1 709 ? -43.932 6.055 39.837 1.00 96.31 709 HIS A N 1
ATOM 5638 C CA . HIS A 1 709 ? -42.687 5.478 40.372 1.00 96.31 709 HIS A CA 1
ATOM 5639 C C . HIS A 1 709 ? -42.711 3.939 40.469 1.00 96.31 709 HIS A C 1
ATOM 5641 O O . HIS A 1 709 ? -42.493 3.348 41.526 1.00 96.31 709 HIS A O 1
ATOM 5647 N N . SER A 1 710 ? -43.085 3.283 39.368 1.00 96.00 710 SER A N 1
ATOM 5648 C CA . SER A 1 710 ? -43.369 1.846 39.352 1.00 96.00 710 SER A CA 1
ATOM 5649 C C . SER A 1 710 ? -42.902 1.168 38.064 1.00 96.00 710 SER A C 1
ATOM 5651 O O . SER A 1 710 ? -42.796 1.792 37.010 1.00 96.00 710 SER A O 1
ATOM 5653 N N . ILE A 1 711 ? -42.665 -0.137 38.127 1.00 95.50 711 ILE A N 1
ATOM 5654 C CA . ILE A 1 711 ? -42.344 -0.984 36.974 1.00 95.50 711 ILE A CA 1
ATOM 5655 C C . ILE A 1 711 ? -43.437 -2.045 36.858 1.00 95.50 711 ILE A C 1
ATOM 5657 O O . ILE A 1 711 ? -43.692 -2.776 37.813 1.00 95.50 711 ILE A O 1
ATOM 5661 N N . VAL A 1 712 ? -44.083 -2.150 35.699 1.00 95.44 712 VAL A N 1
ATOM 5662 C CA . VAL A 1 712 ? -45.144 -3.134 35.437 1.00 95.44 712 VAL A CA 1
ATOM 5663 C C . VAL A 1 712 ? -44.702 -4.052 34.312 1.00 95.44 712 VAL A C 1
ATOM 5665 O O . VAL A 1 712 ? -44.488 -3.585 33.196 1.00 95.44 712 VAL A O 1
ATOM 5668 N N . LEU A 1 713 ? -44.548 -5.344 34.603 1.00 92.94 713 LEU A N 1
ATOM 5669 C CA . LEU A 1 713 ? -44.084 -6.335 33.633 1.00 92.94 713 LEU A CA 1
ATOM 5670 C C . LEU A 1 713 ? -45.216 -6.831 32.717 1.00 92.94 713 LEU A C 1
ATOM 5672 O O . LEU A 1 713 ? -46.380 -6.462 32.866 1.00 92.94 713 LEU A O 1
ATOM 5676 N N . GLU A 1 714 ? -44.839 -7.640 31.727 1.00 92.25 714 GLU A N 1
ATOM 5677 C CA . GLU A 1 714 ? -45.674 -7.998 30.576 1.00 92.25 714 GLU A CA 1
ATOM 5678 C C . GLU A 1 714 ? -47.040 -8.601 30.924 1.00 92.25 714 GLU A C 1
ATOM 5680 O O . GLU A 1 714 ? -47.188 -9.347 31.893 1.00 92.25 714 GLU A O 1
ATOM 5685 N N . ASN A 1 715 ? -48.028 -8.287 30.079 1.00 94.25 715 ASN A N 1
ATOM 5686 C CA . ASN A 1 715 ? -49.400 -8.817 30.097 1.00 94.25 715 ASN A CA 1
ATOM 5687 C C . ASN A 1 715 ? -50.210 -8.568 31.383 1.00 94.25 715 ASN A C 1
ATOM 5689 O O . ASN A 1 715 ? -51.305 -9.114 31.548 1.00 94.25 715 ASN A O 1
ATOM 5693 N N . SER A 1 716 ? -49.709 -7.731 32.288 1.00 95.56 716 SER A N 1
ATOM 5694 C CA . SER A 1 716 ? -50.409 -7.379 33.521 1.00 95.56 716 SER A CA 1
ATOM 5695 C C . SER A 1 716 ? -51.568 -6.409 33.280 1.00 95.56 716 SER A C 1
ATOM 5697 O O . SER A 1 716 ? -51.567 -5.609 32.343 1.00 95.56 716 SER A O 1
ATOM 5699 N N . LYS A 1 717 ? -52.584 -6.476 34.140 1.00 97.25 717 LYS A N 1
ATOM 5700 C CA . LYS A 1 717 ? -53.816 -5.689 34.062 1.00 97.25 717 LYS A CA 1
ATOM 5701 C C . LYS A 1 717 ? -54.099 -4.982 35.382 1.00 97.25 717 LYS A C 1
ATOM 5703 O O . LYS A 1 717 ? -54.175 -5.632 36.420 1.00 97.25 717 LYS A O 1
ATOM 5708 N N . ILE A 1 718 ? -54.313 -3.671 35.335 1.00 97.00 718 ILE A N 1
ATOM 5709 C CA . ILE A 1 718 ? -54.658 -2.825 36.484 1.00 97.00 718 ILE A CA 1
ATOM 5710 C C . ILE A 1 718 ? -55.978 -2.120 36.166 1.00 97.00 718 ILE A C 1
ATOM 5712 O O . ILE A 1 718 ? -56.021 -1.220 35.329 1.00 97.00 718 ILE A O 1
ATOM 5716 N N . LEU A 1 719 ? -57.070 -2.576 36.778 1.00 95.94 719 LEU A N 1
ATOM 5717 C CA . LEU A 1 719 ? -58.434 -2.228 36.378 1.00 95.94 719 LEU A CA 1
ATOM 5718 C C . LEU A 1 719 ? -59.237 -1.660 37.554 1.00 95.94 719 LEU A C 1
ATOM 5720 O O . LEU A 1 719 ? -59.462 -2.340 38.556 1.00 95.94 719 LEU A O 1
ATOM 5724 N N . ASP A 1 720 ? -59.729 -0.432 37.400 1.00 93.50 720 ASP A N 1
ATOM 5725 C CA . ASP A 1 720 ? -60.669 0.202 38.333 1.00 93.50 720 ASP A CA 1
ATOM 5726 C C . ASP A 1 720 ? -60.125 0.349 39.767 1.00 93.50 720 ASP A C 1
ATOM 5728 O O . ASP A 1 720 ? -60.881 0.246 40.741 1.00 93.50 720 ASP A O 1
ATOM 5732 N N . VAL A 1 721 ? -58.814 0.566 39.916 1.00 91.19 721 VAL A N 1
ATOM 5733 C CA . VAL A 1 721 ? -58.162 0.701 41.222 1.00 91.19 721 VAL A CA 1
ATOM 5734 C C . VAL A 1 721 ? -58.360 2.132 41.740 1.00 91.19 721 VAL A C 1
ATOM 5736 O O . VAL A 1 721 ? -57.836 3.073 41.150 1.00 91.19 721 VAL A O 1
ATOM 5739 N N . PRO A 1 722 ? -59.105 2.329 42.846 1.00 83.94 722 PRO A N 1
ATOM 5740 C CA . PRO A 1 722 ? -59.500 3.665 43.300 1.00 83.94 722 PRO A CA 1
ATOM 5741 C C . PRO A 1 722 ? -58.384 4.433 44.021 1.00 83.94 722 PRO A C 1
ATOM 5743 O O . PRO A 1 722 ? -58.534 5.625 44.266 1.00 83.94 722 PRO A O 1
ATOM 5746 N N . ALA A 1 723 ? -57.307 3.748 44.410 1.00 86.75 723 ALA A N 1
ATOM 5747 C CA . ALA A 1 723 ? -56.150 4.334 45.070 1.00 86.75 723 ALA A CA 1
ATOM 5748 C C . ALA A 1 723 ? -54.963 4.373 44.106 1.00 86.75 723 ALA A C 1
ATOM 5750 O O . ALA A 1 723 ? -54.835 3.515 43.230 1.00 86.75 723 ALA A O 1
ATOM 5751 N N . ARG A 1 724 ? -54.079 5.353 44.295 1.00 91.75 724 ARG A N 1
ATOM 5752 C CA . ARG A 1 724 ? -52.843 5.449 43.523 1.00 91.75 724 ARG A CA 1
ATOM 5753 C C . ARG A 1 724 ? -51.884 4.320 43.893 1.00 91.75 724 ARG A C 1
ATOM 5755 O O . ARG A 1 724 ? -51.642 4.076 45.071 1.00 91.75 724 ARG A O 1
ATOM 5762 N N . ILE A 1 725 ? -51.308 3.683 42.878 1.00 93.94 725 ILE A N 1
ATOM 5763 C CA . ILE A 1 725 ? -50.208 2.726 43.016 1.00 93.94 725 ILE A CA 1
ATOM 5764 C C . ILE A 1 725 ? -48.887 3.498 42.928 1.00 93.94 725 ILE A C 1
ATOM 5766 O O . ILE A 1 725 ? -48.675 4.251 41.981 1.00 93.94 725 ILE A O 1
ATOM 5770 N N . ALA A 1 726 ? -48.000 3.321 43.901 1.00 93.06 726 ALA A N 1
ATOM 5771 C CA . ALA A 1 726 ? -46.683 3.951 43.920 1.00 93.06 726 ALA A CA 1
ATOM 5772 C C . ALA A 1 726 ? -45.618 2.967 44.415 1.00 93.06 726 ALA A C 1
ATOM 5774 O O . ALA A 1 726 ? -45.957 1.969 45.056 1.00 93.06 726 ALA A O 1
ATOM 5775 N N . ASP A 1 727 ? -44.350 3.231 44.094 1.00 92.44 727 ASP A N 1
ATOM 5776 C CA . ASP A 1 727 ? -43.188 2.495 44.614 1.00 92.44 727 ASP A CA 1
ATOM 5777 C C . ASP A 1 727 ? -43.275 0.972 44.399 1.00 92.44 727 ASP A C 1
ATOM 5779 O O . ASP A 1 727 ? -42.916 0.171 45.264 1.00 92.44 727 ASP A O 1
ATOM 5783 N N . SER A 1 728 ? -43.808 0.553 43.247 1.00 91.44 728 SER A N 1
ATOM 5784 C CA . SER A 1 728 ? -44.235 -0.830 43.020 1.00 91.44 728 SER A CA 1
ATOM 5785 C C . SER A 1 728 ? -43.514 -1.497 41.849 1.00 91.44 728 SER A C 1
ATOM 5787 O O . SER A 1 728 ? -43.362 -0.923 40.773 1.00 91.44 728 SER A O 1
ATOM 5789 N N . LEU A 1 729 ? -43.141 -2.766 42.022 1.00 91.00 729 LEU A N 1
ATOM 5790 C CA . LEU A 1 729 ? -42.719 -3.656 40.938 1.00 91.00 729 LEU A CA 1
ATOM 5791 C C . LEU A 1 729 ? -43.770 -4.756 40.773 1.00 91.00 729 LEU A C 1
ATOM 5793 O O . LEU A 1 729 ? -43.872 -5.672 41.589 1.00 91.00 729 LEU A O 1
ATOM 5797 N N . ILE A 1 730 ? -44.567 -4.648 39.716 1.00 90.75 730 ILE A N 1
ATOM 5798 C CA . ILE A 1 730 ? -45.669 -5.558 39.412 1.00 90.75 730 ILE A CA 1
ATOM 5799 C C . ILE A 1 730 ? -45.167 -6.604 38.419 1.00 90.75 730 ILE A C 1
ATOM 5801 O O . ILE A 1 730 ? -44.675 -6.258 37.348 1.00 90.75 730 ILE A O 1
ATOM 5805 N N . GLY A 1 731 ? -45.293 -7.881 38.793 1.00 88.50 731 GLY A N 1
ATOM 5806 C CA . GLY A 1 731 ? -44.837 -9.032 38.010 1.00 88.50 731 GLY A CA 1
ATOM 5807 C C . GLY A 1 731 ? -45.559 -9.224 36.670 1.00 88.50 731 GLY A C 1
ATOM 5808 O O . GLY A 1 731 ? -46.308 -8.364 36.214 1.00 88.50 731 GLY A O 1
ATOM 5809 N N . LYS A 1 732 ? -45.308 -10.368 36.028 1.00 88.75 732 LYS A N 1
ATOM 5810 C CA . LYS A 1 732 ? -45.910 -10.757 34.743 1.00 88.75 732 LYS A CA 1
ATOM 5811 C C . LYS A 1 732 ? -47.292 -11.372 34.962 1.00 88.75 732 LYS A C 1
ATOM 5813 O O . LYS A 1 732 ? -47.488 -12.044 35.974 1.00 88.75 732 LYS A O 1
ATOM 5818 N N . ASP A 1 733 ? -48.215 -11.155 34.027 1.00 90.62 733 ASP A N 1
ATOM 5819 C CA . ASP A 1 733 ? -49.572 -11.729 34.050 1.00 90.62 733 ASP A CA 1
ATOM 5820 C C . ASP A 1 733 ? -50.356 -11.433 35.352 1.00 90.62 733 ASP A C 1
ATOM 5822 O O . ASP A 1 733 ? -51.219 -12.202 35.784 1.00 90.62 733 ASP A O 1
ATOM 5826 N N . VAL A 1 734 ? -50.059 -10.307 36.007 1.00 91.19 734 VAL A N 1
ATOM 5827 C CA . VAL A 1 734 ? -50.704 -9.901 37.260 1.00 91.19 734 VAL A CA 1
ATOM 5828 C C . VAL A 1 734 ? -52.015 -9.184 36.959 1.00 91.19 734 VAL A C 1
ATOM 5830 O O . VAL A 1 734 ? -52.044 -8.246 36.172 1.00 91.19 734 VAL A O 1
ATOM 5833 N N . LEU A 1 735 ? -53.096 -9.565 37.642 1.00 91.69 735 LEU A N 1
ATOM 5834 C CA . LEU A 1 735 ? -54.374 -8.852 37.614 1.00 91.69 735 LEU A CA 1
ATOM 5835 C C . LEU A 1 735 ? -54.615 -8.142 38.953 1.00 91.69 735 LEU A C 1
ATOM 5837 O O . LEU A 1 735 ? -54.861 -8.791 39.969 1.00 91.69 735 LEU A O 1
ATOM 5841 N N . ILE A 1 736 ? -54.616 -6.811 38.937 1.00 92.19 736 ILE A N 1
ATOM 5842 C CA . ILE A 1 736 ? -55.066 -5.963 40.044 1.00 92.19 736 ILE A CA 1
ATOM 5843 C C . ILE A 1 736 ? -56.401 -5.359 39.629 1.00 92.19 736 ILE A C 1
ATOM 5845 O O . ILE A 1 736 ? -56.467 -4.620 38.650 1.00 92.19 736 ILE A O 1
ATOM 5849 N N . HIS A 1 737 ? -57.479 -5.681 40.342 1.00 91.50 737 HIS A N 1
ATOM 5850 C CA . HIS A 1 737 ? -58.795 -5.159 39.994 1.00 91.50 737 HIS A CA 1
ATOM 5851 C C . HIS A 1 737 ? -59.683 -4.897 41.206 1.00 91.50 737 HIS A C 1
ATOM 5853 O O . HIS A 1 737 ? -59.547 -5.530 42.257 1.00 91.50 737 HIS A O 1
ATOM 5859 N N . ARG A 1 738 ? -60.662 -4.004 41.042 1.00 84.31 738 ARG A N 1
ATOM 5860 C CA . ARG A 1 738 ? -61.739 -3.844 42.022 1.00 84.31 738 ARG A CA 1
ATOM 5861 C C . ARG A 1 738 ? -62.759 -4.976 41.894 1.00 84.31 738 ARG A C 1
ATOM 5863 O O . ARG A 1 738 ? -63.325 -5.221 40.830 1.00 84.31 738 ARG A O 1
ATOM 5870 N N . GLY A 1 739 ? -63.020 -5.677 42.995 1.00 76.75 739 GLY A N 1
ATOM 5871 C CA . GLY A 1 739 ? -64.103 -6.660 43.077 1.00 76.75 739 GLY A CA 1
ATOM 5872 C C . GLY A 1 739 ? -65.473 -5.981 43.189 1.00 76.75 739 GLY A C 1
ATOM 5873 O O . GLY A 1 739 ? -65.649 -5.081 44.006 1.00 76.75 739 GLY A O 1
ATOM 5874 N N . ALA A 1 740 ? -66.455 -6.425 42.399 1.00 70.62 740 ALA A N 1
ATOM 5875 C CA . ALA A 1 740 ? -67.806 -5.844 42.367 1.00 70.62 740 ALA A CA 1
ATOM 5876 C C . ALA A 1 740 ? -68.806 -6.470 43.370 1.00 70.62 740 ALA A C 1
ATOM 5878 O O . ALA A 1 740 ? -69.953 -6.039 43.443 1.00 70.62 740 ALA A O 1
ATOM 5879 N N . ALA A 1 741 ? -68.403 -7.496 44.130 1.00 71.50 741 ALA A N 1
ATOM 5880 C CA . ALA A 1 741 ? -69.302 -8.263 44.998 1.00 71.50 741 ALA A CA 1
ATOM 5881 C C . ALA A 1 741 ? -69.206 -7.821 46.474 1.00 71.50 741 ALA A C 1
ATOM 5883 O O . ALA A 1 741 ? -68.099 -7.842 47.017 1.00 71.50 741 ALA A O 1
ATOM 5884 N N . PRO A 1 742 ? -70.325 -7.478 47.145 1.00 70.19 742 PRO A N 1
ATOM 5885 C CA . PRO A 1 742 ? -70.331 -7.213 48.582 1.00 70.19 742 PRO A CA 1
ATOM 5886 C C . PRO A 1 742 ? -70.025 -8.491 49.393 1.00 70.19 742 PRO A C 1
ATOM 5888 O O . PRO A 1 742 ? -70.383 -9.587 48.953 1.00 70.19 742 PRO A O 1
ATOM 5891 N N . PRO A 1 743 ? -69.414 -8.382 50.590 1.00 73.81 743 PRO A N 1
ATOM 5892 C CA . PRO A 1 743 ? -68.915 -7.158 51.225 1.00 73.81 743 PRO A CA 1
ATOM 5893 C C . PRO A 1 743 ? -67.622 -6.635 50.577 1.00 73.81 743 PRO A C 1
ATOM 5895 O O . PRO A 1 743 ? -66.849 -7.403 50.005 1.00 73.81 743 PRO A O 1
ATOM 5898 N N . SER A 1 744 ? -67.371 -5.327 50.711 1.00 73.56 744 SER A N 1
ATOM 5899 C CA . SER A 1 744 ? -66.090 -4.712 50.341 1.00 73.56 744 SER A CA 1
ATOM 5900 C C . SER A 1 744 ? -64.959 -5.375 51.127 1.00 73.56 744 SER A C 1
ATOM 5902 O O . SER A 1 744 ? -64.892 -5.240 52.347 1.00 73.56 744 SER A O 1
ATOM 5904 N N . ALA A 1 745 ? -64.089 -6.104 50.434 1.00 79.25 745 ALA A N 1
ATOM 5905 C CA . ALA A 1 745 ? -62.970 -6.818 51.034 1.00 79.25 745 ALA A CA 1
ATOM 5906 C C . ALA A 1 745 ? -61.756 -6.778 50.104 1.00 79.25 745 ALA A C 1
ATOM 5908 O O . ALA A 1 745 ? -61.898 -6.886 48.884 1.00 79.25 745 ALA A O 1
ATOM 5909 N N . LEU A 1 746 ? -60.567 -6.667 50.693 1.00 81.94 746 LEU A N 1
ATOM 5910 C CA . LEU A 1 746 ? -59.307 -6.874 49.990 1.00 81.94 746 LEU A CA 1
ATOM 5911 C C . LEU A 1 746 ? -59.068 -8.383 49.857 1.00 81.94 746 LEU A C 1
ATOM 5913 O O . LEU A 1 746 ? -59.200 -9.122 50.834 1.00 81.94 746 LEU A O 1
ATOM 5917 N N . ARG A 1 747 ? -58.762 -8.850 48.645 1.00 83.81 747 ARG A N 1
ATOM 5918 C CA . ARG A 1 747 ? -58.488 -10.263 48.349 1.00 83.81 747 ARG A CA 1
ATOM 5919 C C . ARG A 1 747 ? -57.113 -10.358 47.711 1.00 83.81 747 ARG A C 1
ATOM 5921 O O . ARG A 1 747 ? -56.866 -9.686 46.716 1.00 83.81 747 ARG A O 1
ATOM 5928 N N . PHE A 1 748 ? -56.251 -11.197 48.271 1.00 82.81 748 PHE A N 1
ATOM 5929 C CA . PHE A 1 748 ? -54.872 -11.341 47.822 1.00 82.81 748 PHE A CA 1
ATOM 5930 C C . PHE A 1 748 ? -54.583 -12.791 47.433 1.00 82.81 748 PHE A C 1
ATOM 5932 O O . PHE A 1 748 ? -54.956 -13.717 48.152 1.00 82.81 748 PHE A O 1
ATOM 5939 N N . MET A 1 749 ? -53.892 -12.973 46.313 1.00 80.88 749 MET A N 1
ATOM 5940 C CA . MET A 1 749 ? -53.174 -14.197 45.967 1.00 80.88 749 MET A CA 1
ATOM 5941 C C . MET A 1 749 ? -51.704 -13.793 45.848 1.00 80.88 749 MET A C 1
ATOM 5943 O O . MET A 1 749 ? -51.354 -13.039 44.946 1.00 80.88 749 MET A O 1
ATOM 5947 N N . LEU A 1 750 ? -50.879 -14.215 46.807 1.00 78.31 750 LEU A N 1
ATOM 5948 C CA . LEU A 1 750 ? -49.476 -13.809 46.937 1.00 78.31 750 LEU A CA 1
ATOM 5949 C C . LEU A 1 750 ? -48.568 -15.035 46.819 1.00 78.31 750 LEU A C 1
ATOM 5951 O O . LEU A 1 750 ? -48.969 -16.135 47.201 1.00 78.31 750 LEU A O 1
ATOM 5955 N N . GLY A 1 751 ? -47.363 -14.844 46.286 1.00 72.56 751 GLY A N 1
ATOM 5956 C CA . GLY A 1 751 ? -46.333 -15.881 46.221 1.00 72.56 751 GLY A CA 1
ATOM 5957 C C . GLY A 1 751 ? -45.374 -15.819 47.411 1.00 72.56 751 GLY A C 1
ATOM 5958 O O . GLY A 1 751 ? -45.477 -14.945 48.275 1.00 72.56 751 GLY A O 1
ATOM 5959 N N . ASP A 1 752 ? -44.397 -16.725 47.436 1.00 64.38 752 ASP A N 1
ATOM 5960 C CA . ASP A 1 752 ? -43.315 -16.669 48.419 1.00 64.38 752 ASP A CA 1
ATOM 5961 C C . ASP A 1 752 ? -42.526 -15.357 48.284 1.00 64.38 752 ASP A C 1
ATOM 5963 O O . ASP A 1 752 ? -42.188 -14.929 47.176 1.00 64.38 752 ASP A O 1
ATOM 5967 N N . HIS A 1 753 ? -42.191 -14.752 49.427 1.00 66.25 753 HIS A N 1
ATOM 5968 C CA . HIS A 1 753 ? -41.453 -13.485 49.537 1.00 66.25 753 HIS A CA 1
ATOM 5969 C C . HIS A 1 753 ? -42.176 -12.237 48.986 1.00 66.25 753 HIS A C 1
ATOM 5971 O O . HIS A 1 753 ? -41.540 -11.202 48.813 1.00 66.25 753 HIS A O 1
ATOM 5977 N N . SER A 1 754 ? -43.492 -12.294 48.746 1.00 76.38 754 SER A N 1
ATOM 5978 C CA . SER A 1 754 ? -44.291 -11.100 48.437 1.00 76.38 754 SER A CA 1
ATOM 5979 C C . SER A 1 754 ? -44.455 -10.179 49.654 1.00 76.38 754 SER A C 1
ATOM 5981 O O . SER A 1 754 ? -44.797 -10.637 50.743 1.00 76.38 754 SER A O 1
ATOM 5983 N N . GLU A 1 755 ? -44.294 -8.873 49.444 1.00 76.12 755 GLU A N 1
ATOM 5984 C CA . GLU A 1 755 ? -44.577 -7.817 50.421 1.00 76.12 755 GLU A CA 1
ATOM 5985 C C . GLU A 1 755 ? -45.670 -6.899 49.859 1.00 76.12 755 GLU A C 1
ATOM 5987 O O . GLU A 1 755 ? -45.601 -6.478 48.705 1.00 76.12 755 GLU A O 1
ATOM 5992 N N . VAL A 1 756 ? -46.711 -6.629 50.652 1.00 80.81 756 VAL A N 1
ATOM 5993 C CA . VAL A 1 756 ? -47.827 -5.751 50.271 1.00 80.81 756 VAL A CA 1
ATOM 5994 C C . VAL A 1 756 ? -47.998 -4.697 51.355 1.00 80.81 756 VAL A C 1
ATOM 5996 O O . VAL A 1 756 ? -48.399 -5.014 52.475 1.00 80.81 756 VAL A O 1
ATOM 5999 N N . SER A 1 757 ? -47.730 -3.444 51.000 1.00 76.69 757 SER A N 1
ATOM 6000 C CA . SER A 1 757 ? -47.906 -2.290 51.879 1.00 76.69 757 SER A CA 1
ATOM 6001 C C . SER A 1 757 ? -49.220 -1.592 51.555 1.00 76.69 757 SER A C 1
ATOM 6003 O O . SER A 1 757 ? -49.404 -1.062 50.463 1.00 76.69 757 SER A O 1
ATOM 6005 N N . LEU A 1 758 ? -50.152 -1.609 52.507 1.00 77.94 758 LEU A N 1
ATOM 6006 C CA . LEU A 1 758 ? -51.426 -0.901 52.412 1.00 77.94 758 LEU A CA 1
ATOM 6007 C C . LEU A 1 758 ? -51.339 0.345 53.289 1.00 77.94 758 LEU A C 1
ATOM 6009 O O . LEU A 1 758 ? -51.433 0.255 54.513 1.00 77.94 758 LEU A O 1
ATOM 6013 N N . THR A 1 759 ? -51.134 1.498 52.671 1.00 63.06 759 THR A N 1
ATOM 6014 C CA . THR A 1 759 ? -51.182 2.797 53.343 1.00 63.06 759 THR A CA 1
ATOM 6015 C C . THR A 1 759 ? -52.580 3.394 53.176 1.00 63.06 759 THR A C 1
ATOM 6017 O O . THR A 1 759 ? -53.158 3.350 52.091 1.00 63.06 759 THR A O 1
ATOM 6020 N N . SER A 1 760 ? -53.165 3.860 54.283 1.00 52.44 760 SER A N 1
ATOM 6021 C CA . SER A 1 760 ? -54.508 4.460 54.337 1.00 52.44 760 SER A CA 1
ATOM 6022 C C . SER A 1 760 ? -54.483 5.958 54.103 1.00 52.44 760 SER A C 1
ATOM 6024 O O . SER A 1 760 ? -53.644 6.597 54.784 1.00 52.44 760 SER A O 1
#

Sequence (760 aa):
MAIAEHQALMEKLVSLAKRRGFFFQSSEIYGGLQGFWDFGPLGVTLRNSIKRAWWRTMVELRDDVVGIDTAIIMNPKTWVASGHVQNFTDPLVECKKCHQRFRADHVKGAHHADDGGEFTEPRQFNLMFKTFVGPAEDTSAQVYLRPETAQGMFVDFANVLNSTRLRPPFGIGQIGKAFRNEITPGNSIFRLREFELMELEYFVPPKEEMKWLDYWKEERLKWHLGLGIRPEKLRLRPHGKEELAHYASGAFDVEYEFPFGWSELEGIAARGEYDLAAHQQASGRDLTFFDDLKRERYIPHVVEPAVGVDRILLTVLIDAYHEEEVRGEQRVVLRLHPSMAPVQVAVLPLSRKEPLMTAARKIEHELRPFFRTEYDDTQSIGKRYRRQDEIGTPYGITVDFETEAEQALILSGGRGTRLRPITHTSAKQLVPIANKPILYYAIESVVAAGVTDIGMVVGDTADEIRAAVGDGSRWGARVTYIRQTAPLGLAHAVKEARGFLQNEPFVMYLGDNLVIDGIAGFVQRFGESRPDAMILLARVQAPERFGVAELRDGQVFRLIEKPSRPQSDLALVGVYLFSTCIFDAVNAITPSARGELEITDAIQWLVDRKMRVEPHVIDGWWKDTGRLEDMLEANRIVLDELVARNQGEITGTSQLIGKVVVEAGAKIIDSIVRGPAIIGERSVIANSYIGPFTSIYHGVEIRNSEIEHSIVLENSKILDVPARIADSLIGKDVLIHRGAAPPSALRFMLGDHSEVSLTS

Secondary structure (DSSP, 8-state):
-HHHHHHHHHHHHHHHHHHHTSEEETTGGGT--TT-EEE-HHHHHHHHHHHHHHHIIIIIT-SSEEE----SB--HHHHHHTSHHHH-EEEEEEBTTT--EEEGGGS-SSB-TTT-PBBPPPEEEE---EEE-SS--STTSEEEB-S-SHHHHHHTHHHHHHHH---SSEEEEEEEEEE---SS-BTGGGB-SEEEEEEEEEEE-GGGHHHHHHHHHHHHHHHHHHTT--GGGEEEEEPPTTTS-TT-SEEEEEEEEETTEEEEEEEEEE-TTHHHHHHHHHH-----EEETTTTEEEPPEEEEEEEEHHHHHHHHHHHHEEEEEETTEEEEEE---TTT-S-SEEEEESSS-HHHHHHHHHHHHHHTTTS-EEE---S-HHHHHHHHHTTT-SEEEEE-GGGS--EEEEEE----GGGTTGGGSS-GGGSEETTEEHHHHHHHHHHHTT--EEEEEE-TTHHHHHHHHTTSGGGT-EEEEEE-SS---HHHHHHHTHHHHTTS-EEEEETTEEETT-SHHHHHHHHHH--SEEEEEEE-S-GGGSEEEEEETTEEEEEEES-SS-S-SEEEEEEEEE-TTHHHHHHH----TTS---HHHHHHHHHHTT--EEEEE-SS-EEE--SHHHHHHHHHHHHHTPPPEE-SEEETT-EEESSEEE-TT-EEES-EEESSEEE-TT-EEES-EE-TTEEE-TT-EEES-EE-S-EE-TT-EEES--S-B-S-EE-TT-EEE---SSS--------TT-------

Radius of gyration: 42.38 Å; chains: 1; bounding box: 116×62×110 Å

pLDDT: mean 91.08, std 8.56, range [42.97, 98.75]